Protein 5B3F (pdb70)

InterPro domains:
  IPR006082 Phosphoribulokinase [PR00478] (24-41)
  IPR006082 Phosphoribulokinase [PR00478] (116-134)
  IPR006082 Phosphoribulokinase [PR00478] (151-168)
  IPR006082 Phosphoribulokinase [PR00478] (169-192)
  IPR006083 Phosphoribulokinase/uridine kinase [PF00485] (19-194)
  IPR027417 P-loop containing nucleoside triphosphate hydrolase [G3DSA:3.40.50.300] (14-207)
  IPR027417 P-loop containing nucleoside triphosphate hydrolase [SSF52540] (18-196)

B-factor: mean 45.47, std 14.12, range [14.11, 116.53]

Nearest PDB structures (foldseek):
  5b3f-assembly1_A  TM=1.003E+00  e=4.375E-66  Methanospirillum hungatei JF-1
  5b3f-assembly1_B  TM=9.868E-01  e=1.014E-57  Methanospirillum hungatei JF-1
  6kev-assembly1_A  TM=7.771E-01  e=8.580E-27  Synechococcus elongatus PCC 7942 = FACHB-805
  6hzl-assembly1_A  TM=7.586E-01  e=6.357E-26  Synechococcus elongatus PCC 6301
  6hzl-assembly1_B  TM=7.227E-01  e=4.393E-23  Synechococcus elongatus PCC 6301

Sequence (612 aa):
NFREVIRHSPLVYLIGVAGDSGSGKSTFTRAISDIFGEELVSSITVDDYHLYDRKTRSEMGITPLLHTANNLKLLEENLMDLKAGRTIQKPVYLHDHGTFGEPELFSPTKFIIIEGLHPYATKSLRALYDYTIFVDPERDVKYDWKIRRDNEVLREILQREPDYFQYVFPQREVAD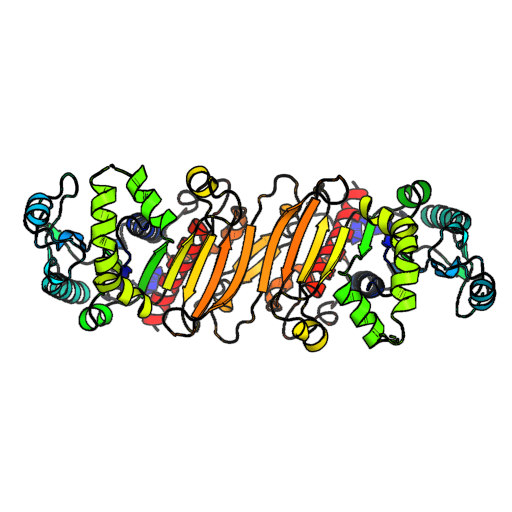AVIQISYSSYGKEEGEKRNVYRVMLSMPAQEYCFEDIELNIDLCDLFKKSSHDFSLSCISHTPDSRNMRALVVDGELMPDTIHKIERQIEFQTGISPINIFRGQEHITGTDLVRLILSWQIINGRIALSNQPENFREVIRHSPLVYLIGVAGDSGSGKSTFTRAISDIFGEELVSSITVDDYHLYDRKTRSEMGITPLLHTANNLKLLEENLMDLKAGRTIQKPVYLGTFGEPELFSPTKFIIIEGLHPYATKSLRALYDYTIFVDPERDVKYDWKIRRDNEVLREILQREPDYFQYVFPQREVADAVIQISYSSYGKEEGEKRNVYRVMLSMPAQEYCFEDIELNIDLCDLFKKSSHDFSLSCISHTPDSRNMRALVVDGELMPDTIHKIERQIEFQTGISPINIFRGQEHITGTDLVRLILSWQIINGRIALSN

Radius of gyration: 30.5 Å; Cα contacts (8 Å, |Δi|>4): 1172; chains: 2; bounding box: 53×47×98 Å

Solvent-accessible surface area: 27667 Å² total; per-residue (Å²): 74,2,161,97,32,24,174,163,24,126,65,7,4,0,0,0,0,0,0,14,30,23,0,23,18,56,58,10,9,131,12,1,24,52,7,2,14,164,174,23,14,27,52,6,40,2,28,14,1,17,76,71,18,92,140,34,25,85,131,93,52,24,2,4,0,34,52,103,1,8,49,14,167,49,0,34,105,6,0,99,48,0,81,67,46,137,78,11,120,3,37,32,12,85,106,128,138,2,64,108,21,149,88,68,142,24,71,36,24,67,0,0,0,0,23,2,10,1,0,3,22,42,191,58,1,58,81,20,16,50,18,0,0,0,6,18,7,92,133,69,0,10,44,31,60,37,99,126,157,126,114,109,23,78,172,43,24,128,70,35,33,83,23,8,95,116,51,0,49,70,5,32,87,66,5,40,0,0,9,38,12,14,35,3,86,53,18,137,97,28,2,102,145,121,98,0,17,80,2,20,0,0,5,57,66,18,124,79,40,47,47,102,0,49,0,5,7,24,3,0,33,7,0,71,167,77,22,57,37,8,28,5,19,0,54,60,44,81,20,34,109,49,115,5,8,0,2,12,2,3,2,15,10,80,22,75,6,0,83,88,0,9,185,53,0,32,142,15,10,54,52,74,76,3,54,110,88,26,30,117,136,32,1,10,0,38,19,0,3,49,8,1,0,0,2,14,0,0,9,18,3,21,36,87,56,137,220,130,60,30,0,72,96,24,8,146,174,27,116,67,7,2,0,0,0,0,0,0,18,48,19,1,18,30,40,57,1,11,156,10,1,30,50,7,0,2,144,159,21,11,25,56,8,46,4,59,14,1,24,78,68,30,147,138,36,28,79,156,102,65,27,25,23,2,44,49,106,0,10,43,20,156,50,0,46,84,9,0,107,48,0,60,55,41,142,76,9,128,5,36,23,33,133,59,36,95,21,153,86,81,137,28,62,34,38,66,0,0,0,0,32,2,16,1,0,3,26,46,190,54,1,53,83,26,15,42,12,0,0,0,3,17,8,70,116,64,0,14,40,60,49,33,107,136,134,104,146,140,24,79,139,62,15,93,90,54,36,86,30,12,89,103,55,0,48,66,5,49,89,65,0,39,0,10,0,43,13,4,36,5,88,70,30,128,111,39,1,115,124,81,94,3,16,88,0,23,0,1,4,44,53,26,174,70,45,16,48,100,4,27,0,10,8,19,2,0,46,9,0,61,102,92,23,62,44,10,29,2,18,0,66,66,55,94,31,37,116,57,120,7,11,8,0,19,2,4,3,15,9,96,16,85,10,0,90,67,2,10,132,24,0,37,121,6,6,52,59,75,77,3,50,103,77,28,31,123,137,34,0,12,0,19,12,0,0,49,9,6,0,1,5,8,0,0,7,19,3,0,37,78,61,120

Foldseek 3Di:
DLVCLVPPDLFAAEEEEAEDPQLCQVVLLVLLCLLLDPQQEDEDEQLLFFQDFPVRCVVVVHASLDVVRGPVVVVQVCLVCLRVFHKDWGWGFDVPPGDTDDIDIGGHHRYYYYYYQPCPQDPSNLVRHLAYEYRAEDDVNSLCCPVVVDVVSVVSVVSCPVSSVVRRVVVQLVHQKYKYWYQFPPPSVVCVVVVWTWIKIKGADDDADVDDQAFAADPPCCVDPPHKDKDWDKAWDAPPNGTIIMIIIGIWGAVVRRVVLQVVSCVNSVDDDSCVVADVGIHHPSNVVSSVVSSVSSSSSVVVSD/DFDFLVVLPVVDPAAAEEEEAEDPLLCRVVLVVLLDQLQHPQQEDEEEQLLFFPDAPPVCVVVVHDCLDPVRGPVVVVLVCLVCQRVQHWDWTWGCDSHTDHTHGGGHHNYYYYYYQPCPQDPSSLVSHLAYEYRAEDPVVSVVSVVVPPVVCVCVVVVCVVSSVVGRVVVQVVHQKYKYWYAFPVDNVCCVVVVWTWMKIKGAPDPDDSDDQFFDDDPVQCVDPVRKDKDWDKAWDAPPNGTIIMIIIGIWAAPVRCPVLQVVSCVRSVRDDPVVVADPGTGHPVNVVSSVVSSVSSRSSRVVSD

Structure (mmCIF, N/CA/C/O backbone):
data_5B3F
#
_entry.id   5B3F
#
_cell.length_a   78.414
_cell.length_b   93.822
_cell.length_c   99.942
_cell.angle_alpha   90.00
_cell.angle_beta   90.00
_cell.angle_gamma   90.00
#
_symmetry.space_group_name_H-M   'P 21 21 21'
#
loop_
_entity.id
_entity.type
_entity.pdbx_description
1 polymer 'Phosphoribulokinase/uridine kinase'
2 non-polymer 'SULFATE ION'
3 water water
#
loop_
_atom_site.group_PDB
_atom_site.id
_atom_site.type_symbol
_atom_site.label_atom_id
_atom_site.label_alt_id
_atom_site.label_comp_id
_atom_site.label_asym_id
_atom_site.label_entity_id
_atom_site.label_seq_id
_atom_site.pdbx_PDB_ins_code
_atom_site.Cartn_x
_atom_site.Cartn_y
_atom_site.Cartn_z
_atom_site.occupancy
_atom_site.B_iso_or_equiv
_atom_site.auth_seq_id
_atom_site.auth_comp_id
_atom_site.auth_asym_id
_atom_site.auth_atom_id
_atom_site.pdbx_PDB_model_num
ATOM 1 N N . ASN A 1 26 ? -24.603 -11.728 16.258 1.00 62.51 6 ASN A N 1
ATOM 2 C CA . ASN A 1 26 ? -23.872 -12.991 15.951 1.00 63.04 6 ASN A CA 1
ATOM 3 C C . ASN A 1 26 ? -22.949 -12.800 14.736 1.00 63.28 6 ASN A C 1
ATOM 4 O O . ASN A 1 26 ? -23.396 -12.391 13.665 1.00 63.31 6 ASN A O 1
ATOM 9 N N . PHE A 1 27 ? -21.665 -13.102 14.913 1.00 62.69 7 PHE A N 1
ATOM 10 C CA . PHE A 1 27 ? -20.664 -12.943 13.856 1.00 62.23 7 PHE A CA 1
ATOM 11 C C . PHE A 1 27 ? -20.992 -13.627 12.527 1.00 63.54 7 PHE A C 1
ATOM 12 O O . PHE A 1 27 ? -21.143 -12.970 11.495 1.00 62.17 7 PHE A O 1
ATOM 20 N N . ARG A 1 28 ? -21.095 -14.951 12.560 1.00 65.99 8 ARG A N 1
ATOM 21 C CA . ARG A 1 28 ? -21.357 -15.737 11.360 1.00 67.69 8 ARG A CA 1
ATOM 22 C C . ARG A 1 28 ? -22.447 -15.146 10.478 1.00 68.09 8 ARG A C 1
ATOM 23 O O . ARG A 1 28 ? -22.287 -15.051 9.265 1.00 68.46 8 ARG A O 1
ATOM 31 N N . GLU A 1 29 ? -23.549 -14.736 11.090 1.00 69.09 9 GLU A N 1
ATOM 32 C CA . GLU A 1 29 ? -24.668 -14.178 10.339 1.00 70.61 9 GLU A CA 1
ATOM 33 C C . GLU A 1 29 ? -24.475 -12.744 9.844 1.00 70.79 9 GLU A C 1
ATOM 34 O O . GLU A 1 29 ? -25.196 -12.298 8.955 1.00 70.51 9 GLU A O 1
ATOM 40 N N . VAL A 1 30 ? -23.517 -12.021 10.416 1.00 71.58 10 VAL A N 1
ATOM 41 C CA . VAL A 1 30 ? -23.262 -10.644 10.003 1.00 72.34 10 VAL A CA 1
ATOM 42 C C . VAL A 1 30 ? -22.606 -10.618 8.625 1.00 73.97 10 VAL A C 1
ATOM 43 O O . VAL A 1 30 ? -22.826 -9.694 7.835 1.00 73.97 10 VAL A O 1
ATOM 47 N N . ILE A 1 31 ? -21.803 -11.638 8.339 1.00 75.43 11 ILE A N 1
ATOM 48 C CA . ILE A 1 31 ? -21.118 -11.729 7.055 1.00 76.60 11 ILE A CA 1
ATOM 49 C C . ILE A 1 31 ? -21.979 -12.481 6.030 1.00 77.47 11 ILE A C 1
ATOM 50 O O . ILE A 1 31 ? -21.495 -12.836 4.964 1.00 77.82 11 ILE A O 1
ATOM 55 N N . ARG A 1 32 ? -23.266 -12.698 6.369 1.00 78.49 12 ARG A N 1
ATOM 56 C CA . ARG A 1 32 ? -24.230 -13.423 5.516 1.00 79.47 12 ARG A CA 1
ATOM 57 C C . ARG A 1 32 ? -24.807 -12.754 4.290 1.00 79.39 12 ARG A C 1
ATOM 58 O O . ARG A 1 32 ? -24.916 -13.397 3.229 1.00 79.09 12 ARG A O 1
ATOM 66 N N . HIS A 1 33 ? -25.379 -11.568 4.496 1.00 79.87 13 HIS A N 1
ATOM 67 C CA . HIS A 1 33 ? -25.927 -10.780 3.407 1.00 80.96 13 HIS A CA 1
ATOM 68 C C . HIS A 1 33 ? -25.115 -9.483 3.379 1.00 79.15 13 HIS A C 1
ATOM 69 O O . HIS A 1 33 ? -25.638 -8.379 3.574 1.00 80.04 13 HIS A O 1
ATOM 76 N N . SER A 1 34 ? -23.809 -9.620 3.150 1.00 75.96 14 SER A N 1
ATOM 77 C CA . SER A 1 34 ? -22.915 -8.466 3.078 1.00 72.14 14 SER A CA 1
ATOM 78 C C . SER A 1 34 ? -21.723 -8.784 2.188 1.00 69.99 14 SER A C 1
ATOM 79 O O . SER A 1 34 ? -20.785 -9.470 2.599 1.00 71.13 14 SER A O 1
ATOM 82 N N . PRO A 1 35 ? -21.740 -8.271 0.948 1.00 66.96 15 PRO A N 1
ATOM 83 C CA . PRO A 1 35 ? -20.656 -8.504 -0.008 1.00 63.55 15 PRO A CA 1
ATOM 84 C C . PRO A 1 35 ? -19.334 -7.979 0.534 1.00 59.59 15 PRO A C 1
ATOM 85 O O . PRO A 1 35 ? -18.264 -8.355 0.061 1.00 59.14 15 PRO A O 1
ATOM 89 N N . LEU A 1 36 ? -19.435 -7.113 1.539 1.00 55.09 16 LEU A N 1
ATOM 90 C CA . LEU A 1 36 ? -18.287 -6.474 2.169 1.00 50.87 16 LEU A CA 1
ATOM 91 C C . LEU A 1 36 ? -17.083 -7.369 2.459 1.00 48.07 16 LEU A C 1
ATOM 92 O O . LEU A 1 36 ? -17.207 -8.472 2.998 1.00 47.21 16 LEU A O 1
ATOM 97 N N . VAL A 1 37 ? -15.915 -6.860 2.080 1.00 45.06 17 VAL A N 1
ATOM 98 C CA . VAL A 1 37 ? -14.637 -7.541 2.259 1.00 41.97 17 VAL A CA 1
ATOM 99 C C . VAL A 1 37 ? -13.860 -6.871 3.396 1.00 41.22 17 VAL A C 1
ATOM 100 O O . VAL A 1 37 ? -13.522 -5.686 3.313 1.00 39.84 17 VAL A O 1
ATOM 104 N N . TYR A 1 38 ? -13.582 -7.631 4.453 1.00 40.10 18 TYR A N 1
ATOM 105 C CA . TYR A 1 38 ? -12.845 -7.111 5.601 1.00 40.09 18 TYR A CA 1
ATOM 106 C C . TYR A 1 38 ? -11.346 -7.238 5.320 1.00 41.03 18 TYR A C 1
ATOM 107 O O . TYR A 1 38 ? -10.814 -8.348 5.205 1.00 42.41 18 TYR A O 1
ATOM 116 N N . LEU A 1 39 ? -10.673 -6.096 5.208 1.00 39.18 19 LEU A N 1
ATOM 117 C CA . LEU A 1 39 ? -9.252 -6.076 4.918 1.00 38.39 19 LEU A CA 1
ATOM 118 C C . LEU A 1 39 ? -8.388 -5.894 6.163 1.00 37.65 19 LEU A C 1
ATOM 119 O O . LEU A 1 39 ? -8.450 -4.859 6.837 1.00 37.68 19 LEU A O 1
ATOM 124 N N . ILE A 1 40 ? -7.567 -6.901 6.447 1.00 34.86 20 ILE A N 1
ATOM 125 C CA . ILE A 1 40 ? -6.693 -6.892 7.616 1.00 32.04 20 ILE A CA 1
ATOM 126 C C . ILE A 1 40 ? -5.226 -6.789 7.193 1.00 31.08 20 ILE A C 1
ATOM 127 O O . ILE A 1 40 ? -4.743 -7.590 6.381 1.00 27.47 20 ILE A O 1
ATOM 132 N N . GLY A 1 41 ? -4.522 -5.805 7.752 1.00 29.90 21 GLY A N 1
ATOM 133 C CA . GLY A 1 41 ? -3.121 -5.617 7.418 1.00 30.00 21 GLY A CA 1
ATOM 134 C C . GLY A 1 41 ? -2.180 -5.979 8.550 1.00 29.60 21 GLY A C 1
ATOM 135 O O . GLY A 1 41 ? -2.449 -5.652 9.700 1.00 28.25 21 GLY A O 1
ATOM 136 N N . VAL A 1 42 ? -1.081 -6.662 8.226 1.00 29.09 22 VAL A N 1
ATOM 137 C CA . VAL A 1 42 ? -0.091 -7.057 9.225 1.00 29.24 22 VAL A CA 1
ATOM 138 C C . VAL A 1 42 ? 1.297 -6.687 8.715 1.00 32.06 22 VAL A C 1
ATOM 139 O O . VAL A 1 42 ? 1.824 -7.325 7.796 1.00 32.03 22 VAL A O 1
ATOM 143 N N . ALA A 1 43 ? 1.886 -5.663 9.327 1.00 34.05 23 ALA A N 1
ATOM 144 C CA . ALA A 1 43 ? 3.207 -5.173 8.946 1.00 35.02 23 ALA A CA 1
ATOM 145 C C . ALA A 1 43 ? 4.269 -5.467 9.999 1.00 38.14 23 ALA A C 1
ATOM 146 O O . ALA A 1 43 ? 3.963 -5.663 11.179 1.00 41.01 23 ALA A O 1
ATOM 148 N N . GLY A 1 44 ? 5.524 -5.472 9.558 1.00 38.81 24 GLY A N 1
ATOM 149 C CA . GLY A 1 44 ? 6.636 -5.743 10.443 1.00 38.23 24 GLY A CA 1
ATOM 150 C C . GLY A 1 44 ? 7.822 -6.247 9.642 1.00 40.68 24 GLY A C 1
ATOM 151 O O . GLY A 1 44 ? 7.654 -6.900 8.605 1.00 40.60 24 GLY A O 1
ATOM 152 N N . ASP A 1 45 ? 9.025 -5.939 10.118 1.00 41.83 25 ASP A N 1
ATOM 153 C CA . ASP A 1 45 ? 10.250 -6.353 9.450 1.00 44.04 25 ASP A CA 1
ATOM 154 C C . ASP A 1 45 ? 10.246 -7.853 9.178 1.00 43.33 25 ASP A C 1
ATOM 155 O O . ASP A 1 45 ? 9.401 -8.588 9.689 1.00 41.58 25 ASP A O 1
ATOM 160 N N . SER A 1 46 ? 11.189 -8.292 8.354 1.00 44.28 26 SER A N 1
ATOM 161 C CA . SER A 1 46 ? 11.315 -9.695 7.998 1.00 44.44 26 SER A CA 1
ATOM 162 C C . SER A 1 46 ? 11.752 -10.530 9.195 1.00 44.82 26 SER A C 1
ATOM 163 O O . SER A 1 46 ? 12.611 -10.119 9.977 1.00 44.20 26 SER A O 1
ATOM 166 N N . GLY A 1 47 ? 11.159 -11.709 9.328 1.00 45.39 27 GLY A N 1
ATOM 167 C CA . GLY A 1 47 ? 11.503 -12.580 10.434 1.00 46.67 27 GLY A CA 1
ATOM 168 C C . GLY A 1 47 ? 11.029 -12.038 11.769 1.00 46.99 27 GLY A C 1
ATOM 169 O O . GLY A 1 47 ? 11.736 -12.150 12.771 1.00 48.69 27 GLY A O 1
ATOM 170 N N . SER A 1 48 ? 9.833 -11.455 11.784 1.00 45.35 28 SER A N 1
ATOM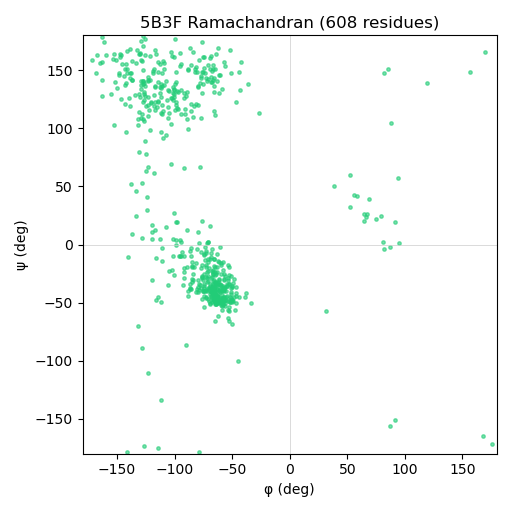 171 C CA . SER A 1 48 ? 9.263 -10.897 13.000 1.00 45.08 28 SER A CA 1
ATOM 172 C C . SER A 1 48 ? 8.032 -11.668 13.481 1.00 45.45 28 SER A C 1
ATOM 173 O O . SER A 1 48 ? 7.381 -11.263 14.438 1.00 45.81 28 SER A O 1
ATOM 176 N N . GLY A 1 49 ? 7.708 -12.771 12.812 1.00 45.60 29 GLY A N 1
ATOM 177 C CA . GLY A 1 49 ? 6.562 -13.571 13.214 1.00 45.93 29 GLY A CA 1
ATOM 178 C C . GLY A 1 49 ? 5.240 -13.299 12.510 1.00 47.26 29 GLY A C 1
ATOM 179 O O . GLY A 1 49 ? 4.228 -13.937 12.816 1.00 47.79 29 GLY A O 1
ATOM 180 N N . LYS A 1 50 ? 5.226 -12.366 11.564 1.00 46.87 30 LYS A N 1
ATOM 181 C CA . LYS A 1 50 ? 3.990 -12.040 10.860 1.00 47.96 30 LYS A CA 1
ATOM 182 C C . LYS A 1 50 ? 3.323 -13.282 10.262 1.00 50.13 30 LYS A C 1
ATOM 183 O O . LYS A 1 50 ? 2.142 -13.550 10.502 1.00 50.76 30 LYS A O 1
ATOM 189 N N . SER A 1 51 ? 4.095 -14.026 9.477 1.00 51.99 31 SER A N 1
ATOM 190 C CA . SER A 1 51 ? 3.637 -15.239 8.807 1.00 52.87 31 SER A CA 1
ATOM 191 C C . SER A 1 51 ? 2.962 -16.239 9.742 1.00 53.93 31 SER A C 1
ATOM 192 O O . SER A 1 51 ? 1.989 -16.899 9.357 1.00 54.54 31 SER A O 1
ATOM 195 N N . THR A 1 52 ? 3.486 -16.354 10.960 1.00 52.65 32 THR A N 1
ATOM 196 C CA . THR A 1 52 ? 2.942 -17.280 11.944 1.00 52.51 32 THR A CA 1
ATOM 197 C C . THR A 1 52 ? 1.772 -16.681 12.725 1.00 52.33 32 THR A C 1
ATOM 198 O O . THR A 1 52 ? 1.019 -17.382 13.406 1.00 52.87 32 THR A O 1
ATOM 202 N N . PHE A 1 53 ? 1.623 -15.371 12.629 1.00 51.44 33 PHE A N 1
ATOM 203 C CA . PHE A 1 53 ? 0.516 -14.705 13.288 1.00 49.56 33 PHE A CA 1
ATOM 204 C C . PHE A 1 53 ? -0.659 -14.767 12.305 1.00 49.17 33 PHE A C 1
ATOM 205 O O . PHE A 1 53 ? -1.809 -14.971 12.695 1.00 48.68 33 PHE A O 1
ATOM 213 N N . THR A 1 54 ? -0.344 -14.607 11.023 1.00 47.99 34 THR A N 1
ATOM 214 C CA . THR A 1 54 ? -1.334 -14.661 9.960 1.00 48.66 34 THR A CA 1
ATOM 215 C C . THR A 1 54 ? -1.963 -16.051 9.909 1.00 49.17 34 THR A C 1
ATOM 216 O O . THR A 1 54 ? -3.165 -16.204 9.684 1.00 47.52 34 THR A O 1
ATOM 220 N N . ARG A 1 55 ? -1.128 -17.059 10.126 1.00 50.85 35 ARG A N 1
ATOM 221 C CA . ARG A 1 55 ? -1.553 -18.451 10.103 1.00 52.16 35 ARG A CA 1
ATOM 222 C C . ARG A 1 55 ? -2.503 -18.775 11.257 1.00 52.27 35 ARG A C 1
ATOM 223 O O . ARG A 1 55 ? -3.432 -19.568 11.103 1.00 51.42 35 ARG A O 1
ATOM 231 N N . ALA A 1 56 ? -2.266 -18.151 12.409 1.00 52.11 36 ALA A N 1
ATOM 232 C CA . ALA A 1 56 ? -3.087 -18.366 13.598 1.00 51.45 36 ALA A CA 1
ATOM 233 C C . ALA A 1 56 ? -4.492 -17.824 13.400 1.00 51.95 36 ALA A C 1
ATOM 234 O O . ALA A 1 56 ? -5.474 -18.442 13.808 1.00 52.50 36 ALA A O 1
ATOM 236 N N . ILE A 1 57 ? -4.587 -16.659 12.777 1.00 52.18 37 ILE A N 1
ATOM 237 C CA . ILE A 1 57 ? -5.879 -16.050 12.530 1.00 52.01 37 ILE A CA 1
ATOM 238 C C . ILE A 1 57 ? -6.715 -16.955 11.630 1.00 53.31 37 ILE A C 1
ATOM 239 O O . ILE A 1 57 ? -7.870 -17.251 11.939 1.00 53.82 37 ILE A O 1
ATOM 244 N N . SER A 1 58 ? -6.118 -17.403 10.528 1.00 53.39 38 SER A N 1
ATOM 245 C CA . SER A 1 58 ? -6.797 -18.272 9.572 1.00 53.77 38 SER A CA 1
ATOM 246 C C . SER A 1 58 ? -7.299 -19.551 10.230 1.00 53.73 38 SER A C 1
ATOM 247 O O . SER A 1 58 ? -8.388 -20.035 9.915 1.00 54.83 38 SER A O 1
ATOM 250 N N . ASP A 1 59 ? -6.496 -20.100 11.135 1.00 52.01 39 ASP A N 1
ATOM 251 C CA . ASP A 1 59 ? -6.861 -21.313 11.855 1.00 51.52 39 ASP A CA 1
ATOM 252 C C . ASP A 1 59 ? -8.115 -21.106 12.686 1.00 50.52 39 ASP A C 1
ATOM 253 O O . ASP A 1 59 ? -8.882 -22.037 12.902 1.00 51.80 39 ASP A O 1
ATOM 258 N N . ILE A 1 60 ? -8.310 -19.880 13.158 1.00 48.28 40 ILE A N 1
ATOM 259 C CA . ILE A 1 60 ? -9.451 -19.535 13.993 1.00 46.12 40 ILE A CA 1
ATOM 260 C C . ILE A 1 60 ? -10.697 -19.157 13.190 1.00 46.75 40 ILE A C 1
ATOM 261 O O . ILE A 1 60 ? -11.812 -19.510 13.566 1.00 46.96 40 ILE A O 1
ATOM 266 N N . PHE A 1 61 ? -10.520 -18.455 12.078 1.00 47.25 41 PHE A N 1
ATOM 267 C CA . PHE A 1 61 ? -11.671 -18.073 11.273 1.00 47.96 41 PHE A CA 1
ATOM 268 C C . PHE A 1 61 ? -11.977 -19.068 10.162 1.00 47.99 41 PHE A C 1
ATOM 269 O O . PHE A 1 61 ? -12.991 -18.951 9.476 1.00 46.14 41 PHE A O 1
ATOM 277 N N . GLY A 1 62 ? -11.094 -20.047 9.992 1.00 49.44 42 GLY A N 1
ATOM 278 C CA . GLY A 1 62 ? -11.304 -21.064 8.978 1.00 51.32 42 GLY A CA 1
ATOM 279 C C . GLY A 1 62 ? -10.902 -20.688 7.566 1.00 52.67 42 GLY A C 1
ATOM 280 O O . GLY A 1 62 ? -11.004 -19.528 7.157 1.00 52.00 42 GLY A O 1
ATOM 281 N N . GLU A 1 63 ? -10.462 -21.695 6.815 1.00 54.09 43 GLU A N 1
ATOM 282 C CA . GLU A 1 63 ? -10.016 -21.520 5.437 1.00 55.06 43 GLU A CA 1
ATOM 283 C C . GLU A 1 63 ? -11.097 -21.045 4.481 1.00 53.39 43 GLU A C 1
ATOM 284 O O . GLU A 1 63 ? -10.784 -20.525 3.415 1.00 52.81 43 GLU A O 1
ATOM 290 N N . GLU A 1 64 ? -12.363 -21.212 4.847 1.00 51.74 44 GLU A N 1
ATOM 291 C CA . GLU A 1 64 ? -13.432 -20.782 3.955 1.00 52.20 44 GLU A CA 1
ATOM 292 C C . GLU A 1 64 ? -13.645 -19.275 4.018 1.00 50.43 44 GLU A C 1
ATOM 293 O O . GLU A 1 64 ? -13.971 -18.639 3.013 1.00 47.34 44 GLU A O 1
ATOM 299 N N . LEU A 1 65 ? -13.453 -18.705 5.201 1.00 49.30 45 LEU A N 1
ATOM 300 C CA . LEU A 1 65 ? -13.639 -17.275 5.372 1.00 47.81 45 LEU A CA 1
ATOM 301 C C . LEU A 1 65 ? -12.371 -16.450 5.178 1.00 46.53 45 LEU A C 1
ATOM 302 O O . LEU A 1 65 ? -12.440 -15.294 4.759 1.00 47.08 45 LEU A O 1
ATOM 307 N N . VAL A 1 66 ? -11.216 -17.037 5.458 1.00 44.45 46 VAL A N 1
ATOM 308 C CA . VAL A 1 66 ? -9.978 -16.281 5.352 1.00 43.00 46 VAL A CA 1
ATOM 309 C C . VAL A 1 66 ? -9.066 -16.617 4.188 1.00 42.31 46 VAL A C 1
ATOM 310 O O . VAL A 1 66 ? -8.884 -17.776 3.822 1.00 43.07 46 VAL A O 1
ATOM 314 N N . SER A 1 67 ? -8.487 -15.566 3.625 1.00 40.35 47 SER A N 1
ATOM 315 C CA . SER A 1 67 ? -7.563 -15.664 2.515 1.00 40.12 47 SER A CA 1
ATOM 316 C C . SER A 1 67 ? -6.437 -14.686 2.866 1.00 39.52 47 SER A C 1
ATOM 317 O O . SER A 1 67 ? -6.649 -13.775 3.666 1.00 38.18 47 SER A O 1
ATOM 320 N N . SER A 1 68 ? -5.251 -14.867 2.287 1.00 38.51 48 SER A N 1
ATOM 321 C CA . SER A 1 68 ? -4.138 -13.969 2.593 1.00 38.89 4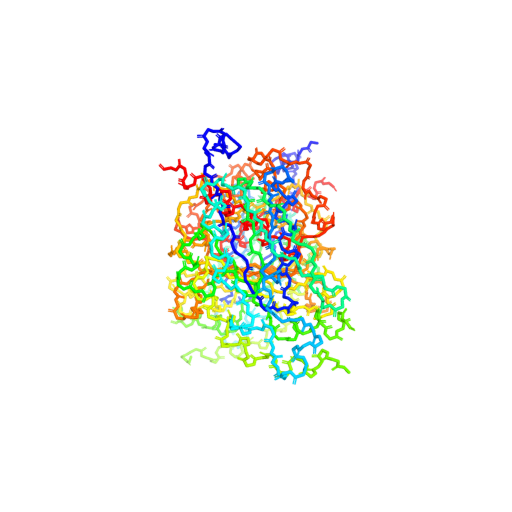8 SER A CA 1
ATOM 322 C C . SER A 1 68 ? -3.170 -13.737 1.441 1.00 38.70 48 SER A C 1
ATOM 323 O O . SER A 1 68 ? -3.099 -14.509 0.483 1.00 39.16 48 SER A O 1
ATOM 326 N N . ILE A 1 69 ? -2.409 -12.659 1.563 1.00 38.39 49 ILE A N 1
ATOM 327 C CA . ILE A 1 69 ? -1.443 -12.275 0.551 1.00 36.54 49 ILE A CA 1
ATOM 328 C C . ILE A 1 69 ? -0.211 -11.713 1.235 1.00 35.67 49 ILE A C 1
ATOM 329 O O . ILE A 1 69 ? -0.305 -10.980 2.221 1.00 36.80 49 ILE A O 1
ATOM 334 N N . THR A 1 70 ? 0.949 -12.075 0.715 1.00 34.13 50 THR A N 1
ATOM 335 C CA . THR A 1 70 ? 2.200 -11.592 1.256 1.00 32.86 50 THR A CA 1
ATOM 336 C C . THR A 1 70 ? 2.645 -10.456 0.323 1.00 34.50 50 THR A C 1
ATOM 337 O O . THR A 1 70 ? 2.665 -10.617 -0.901 1.00 32.07 50 THR A O 1
ATOM 341 N N . VAL A 1 71 ? 2.976 -9.301 0.892 1.00 35.54 51 VAL A N 1
ATOM 342 C CA . VAL A 1 71 ? 3.389 -8.169 0.072 1.00 36.34 51 VAL A CA 1
ATOM 343 C C . VAL A 1 71 ? 4.699 -8.443 -0.647 1.00 36.94 51 VAL A C 1
ATOM 344 O O . VAL A 1 71 ? 5.078 -7.706 -1.557 1.00 35.20 51 VAL A O 1
ATOM 348 N N . ASP A 1 72 ? 5.382 -9.512 -0.240 1.00 38.73 52 ASP A N 1
ATOM 349 C CA . ASP A 1 72 ? 6.658 -9.892 -0.846 1.00 39.49 52 ASP A CA 1
ATOM 350 C C . ASP A 1 72 ? 6.479 -10.266 -2.315 1.00 40.20 52 ASP A C 1
ATOM 351 O O . ASP A 1 72 ? 7.419 -10.171 -3.106 1.00 40.17 52 ASP A O 1
ATOM 356 N N . ASP A 1 73 ? 5.275 -10.702 -2.678 1.00 39.40 53 ASP A N 1
ATOM 357 C CA . ASP A 1 73 ? 4.999 -11.071 -4.057 1.00 39.54 53 ASP A CA 1
ATOM 358 C C . ASP A 1 73 ? 5.158 -9.856 -4.975 1.00 41.34 53 ASP A C 1
ATOM 359 O O . ASP A 1 73 ? 5.247 -9.993 -6.195 1.00 41.16 53 ASP A O 1
ATOM 364 N N . TYR A 1 74 ? 5.212 -8.668 -4.383 1.00 41.94 54 TYR A N 1
ATOM 365 C CA . TYR A 1 74 ? 5.331 -7.449 -5.160 1.00 42.42 54 TYR A CA 1
ATOM 366 C C . TYR A 1 74 ? 6.744 -6.865 -5.295 1.00 42.88 54 TYR A C 1
ATOM 367 O O . TYR A 1 74 ? 6.913 -5.685 -5.625 1.00 41.99 54 TYR A O 1
ATOM 376 N N . HIS A 1 75 ? 7.761 -7.685 -5.046 1.00 42.89 55 HIS A N 1
ATOM 377 C CA . HIS A 1 75 ? 9.133 -7.217 -5.195 1.00 44.01 55 HIS A CA 1
ATOM 378 C C . HIS A 1 75 ? 9.377 -6.950 -6.679 1.00 46.09 55 HIS A C 1
ATOM 379 O O . HIS A 1 75 ? 8.903 -7.708 -7.530 1.00 44.66 55 HIS A O 1
ATOM 386 N N . LEU A 1 76 ? 10.120 -5.888 -6.986 1.00 48.14 56 LEU A N 1
ATOM 387 C CA . LEU A 1 76 ? 10.434 -5.547 -8.374 1.00 50.44 56 LEU A CA 1
ATOM 388 C C . LEU A 1 76 ? 11.755 -6.187 -8.809 1.00 52.34 56 LEU A C 1
ATOM 389 O O . LEU A 1 76 ? 12.021 -6.348 -10.001 1.00 52.81 56 LEU A O 1
ATOM 394 N N . TYR A 1 77 ? 12.578 -6.556 -7.832 1.00 53.97 57 TYR A N 1
ATOM 395 C CA . TYR A 1 77 ? 13.874 -7.164 -8.107 1.00 54.10 57 TYR A CA 1
ATOM 396 C C . TYR A 1 77 ? 14.055 -8.475 -7.346 1.00 53.80 57 TYR A C 1
ATOM 397 O O . TYR A 1 77 ? 13.646 -8.592 -6.198 1.00 52.82 57 TYR A O 1
ATOM 406 N N . ASP A 1 78 ? 14.658 -9.464 -7.994 1.00 54.42 58 ASP A N 1
ATOM 407 C CA . ASP A 1 78 ? 14.889 -10.751 -7.349 1.00 56.73 58 ASP A CA 1
ATOM 408 C C . ASP A 1 78 ? 16.206 -10.725 -6.564 1.00 57.43 58 ASP A C 1
ATOM 409 O O . ASP A 1 78 ? 16.998 -9.792 -6.693 1.00 57.43 58 ASP A O 1
ATOM 414 N N . ARG A 1 79 ? 16.434 -11.753 -5.753 1.00 58.55 59 ARG A N 1
ATOM 415 C CA . ARG A 1 79 ? 17.636 -11.841 -4.925 1.00 60.54 59 ARG A CA 1
ATOM 416 C C . ARG A 1 79 ? 18.959 -11.590 -5.658 1.00 61.37 59 ARG A C 1
ATOM 417 O O . ARG A 1 79 ? 19.801 -10.823 -5.186 1.00 60.56 59 ARG A O 1
ATOM 425 N N . LYS A 1 80 ? 19.147 -12.245 -6.799 1.00 62.37 60 LYS A N 1
ATOM 426 C CA . LYS A 1 80 ? 20.369 -12.080 -7.571 1.00 62.85 60 LYS A CA 1
ATOM 427 C C . LYS A 1 80 ? 20.531 -10.613 -7.973 1.00 62.66 60 LYS A C 1
ATOM 428 O O . LYS A 1 80 ? 21.576 -10.004 -7.730 1.00 62.99 60 LYS A O 1
ATOM 434 N N . THR A 1 81 ? 19.489 -10.043 -8.574 1.00 61.11 61 THR A N 1
ATOM 435 C CA . THR A 1 81 ? 19.530 -8.649 -9.005 1.00 59.37 61 THR A CA 1
ATOM 436 C C . THR A 1 81 ? 19.851 -7.700 -7.854 1.00 58.91 61 THR A C 1
ATOM 437 O O . THR A 1 81 ? 20.778 -6.892 -7.947 1.00 59.37 61 THR A O 1
ATOM 441 N N . ARG A 1 82 ? 19.092 -7.802 -6.767 1.00 58.09 62 ARG A N 1
ATOM 442 C CA . ARG A 1 82 ? 19.297 -6.925 -5.617 1.00 57.87 62 ARG A CA 1
ATOM 443 C C . ARG A 1 82 ? 20.739 -6.895 -5.096 1.00 58.46 62 ARG A C 1
ATOM 444 O O . ARG A 1 82 ? 21.207 -5.853 -4.628 1.00 58.07 62 ARG A O 1
ATOM 452 N N . SER A 1 83 ? 21.444 -8.024 -5.174 1.00 59.40 63 SER A N 1
ATOM 453 C CA . SER A 1 83 ? 22.835 -8.072 -4.724 1.00 60.38 63 SER A CA 1
ATOM 454 C C . SER A 1 83 ? 23.655 -7.148 -5.607 1.00 60.81 63 SER A C 1
ATOM 455 O O . SER A 1 83 ? 24.392 -6.296 -5.117 1.00 61.44 63 SER A O 1
ATOM 458 N N . GLU A 1 84 ? 23.517 -7.322 -6.915 1.00 61.20 64 GLU A N 1
ATOM 459 C CA . GLU A 1 84 ? 24.236 -6.497 -7.877 1.00 62.21 64 GLU A CA 1
ATOM 460 C C . GLU A 1 84 ? 24.055 -5.012 -7.555 1.00 61.07 64 GLU A C 1
ATOM 461 O O . GLU A 1 84 ? 25.027 -4.254 -7.509 1.00 59.47 64 GLU A O 1
ATOM 467 N N . MET A 1 85 ? 22.803 -4.616 -7.323 1.00 59.84 65 MET A N 1
ATOM 468 C CA . MET A 1 85 ? 22.449 -3.225 -7.033 1.00 57.39 65 MET A CA 1
ATOM 469 C C . MET A 1 85 ? 22.848 -2.738 -5.648 1.00 56.21 65 MET A C 1
ATOM 470 O O . MET A 1 85 ? 22.887 -1.534 -5.412 1.00 55.74 65 MET A O 1
ATOM 475 N N . GLY A 1 86 ? 23.132 -3.663 -4.734 1.00 55.21 66 GLY A N 1
ATOM 476 C CA . GLY A 1 86 ? 23.495 -3.276 -3.378 1.00 54.37 66 GLY A CA 1
ATOM 477 C C . GLY A 1 86 ? 22.293 -2.649 -2.694 1.00 53.63 66 GLY A C 1
ATOM 478 O O . GLY A 1 86 ? 22.409 -1.850 -1.766 1.00 53.97 66 GLY A O 1
ATOM 479 N N . ILE A 1 87 ? 21.122 -3.046 -3.171 1.00 52.10 67 ILE A N 1
ATOM 480 C CA . ILE A 1 87 ? 19.841 -2.558 -2.696 1.00 50.14 67 ILE A CA 1
ATOM 481 C C . ILE A 1 87 ? 19.186 -3.601 -1.770 1.00 48.85 67 ILE A C 1
ATOM 482 O O . ILE A 1 87 ? 19.574 -4.771 -1.766 1.00 47.79 67 ILE A O 1
ATOM 487 N N . THR A 1 88 ? 18.204 -3.165 -0.983 1.00 46.63 68 THR A N 1
ATOM 488 C CA . THR A 1 88 ? 17.469 -4.038 -0.062 1.00 44.91 68 THR A CA 1
ATOM 489 C C . THR A 1 88 ? 16.000 -4.055 -0.487 1.00 44.70 68 THR A C 1
ATOM 490 O O . THR A 1 88 ? 15.505 -3.080 -1.048 1.00 44.42 68 THR A O 1
ATOM 494 N N . PRO A 1 89 ? 15.278 -5.160 -0.213 1.00 44.79 69 PRO A N 1
ATOM 495 C CA . PRO A 1 89 ? 13.863 -5.240 -0.597 1.00 42.39 69 PRO A CA 1
ATOM 496 C C . PRO A 1 89 ? 12.944 -4.387 0.272 1.00 41.85 69 PRO A C 1
ATOM 497 O O . PRO A 1 89 ? 11.741 -4.341 0.042 1.00 42.74 69 PRO A O 1
ATOM 501 N N . LEU A 1 90 ? 13.502 -3.717 1.274 1.00 41.16 70 LEU A N 1
ATOM 502 C CA . LEU A 1 90 ? 12.683 -2.884 2.144 1.00 41.17 70 LEU A CA 1
ATOM 503 C C . LEU A 1 90 ? 12.390 -1.527 1.528 1.00 43.08 70 LEU A C 1
ATOM 504 O O . LEU A 1 90 ? 11.655 -0.725 2.111 1.00 45.02 70 LEU A O 1
ATOM 509 N N . LEU A 1 91 ? 12.968 -1.254 0.363 1.00 43.39 71 LEU A N 1
ATOM 510 C CA . LEU A 1 91 ? 12.736 0.028 -0.292 1.00 44.16 71 LEU A CA 1
ATOM 511 C C . LEU A 1 91 ? 11.373 0.010 -0.951 1.00 43.83 71 LEU A C 1
ATOM 512 O O . LEU A 1 91 ? 10.945 -1.028 -1.446 1.00 44.79 71 LEU A O 1
ATOM 517 N N . HIS A 1 92 ? 10.687 1.148 -0.958 1.00 42.66 72 HIS A N 1
ATOM 518 C CA . HIS A 1 92 ? 9.386 1.218 -1.607 1.00 43.31 72 HIS A CA 1
ATOM 519 C C . HIS A 1 92 ? 9.609 1.111 -3.118 1.00 44.09 72 HIS A C 1
ATOM 520 O O . HIS A 1 92 ? 8.831 0.475 -3.837 1.00 44.39 72 HIS A O 1
ATOM 527 N N . THR A 1 93 ? 10.690 1.726 -3.590 1.00 44.12 73 THR A N 1
ATOM 528 C CA . THR A 1 93 ? 11.038 1.700 -5.008 1.00 44.73 73 THR A CA 1
ATOM 529 C C . THR A 1 93 ? 11.459 0.298 -5.476 1.00 44.61 73 THR A C 1
ATOM 530 O O . THR A 1 93 ? 11.661 0.061 -6.671 1.00 46.08 73 THR A O 1
ATOM 534 N N . ALA A 1 94 ? 11.600 -0.626 -4.533 1.00 42.55 74 ALA A N 1
ATOM 535 C CA . ALA A 1 94 ? 11.987 -1.983 -4.867 1.00 40.87 74 ALA A CA 1
ATOM 536 C C . ALA A 1 94 ? 10.732 -2.835 -4.913 1.00 40.41 74 ALA A C 1
ATOM 537 O O . ALA A 1 94 ? 10.776 -4.034 -5.204 1.00 39.42 74 ALA A O 1
ATOM 539 N N . ASN A 1 95 ? 9.601 -2.199 -4.636 1.00 40.72 75 ASN A N 1
ATOM 540 C CA . ASN A 1 95 ? 8.327 -2.903 -4.632 1.00 40.88 75 ASN A CA 1
ATOM 541 C C . ASN A 1 95 ? 7.279 -2.240 -5.489 1.00 40.39 75 ASN A C 1
ATOM 542 O O . ASN A 1 95 ? 7.273 -1.024 -5.664 1.00 41.79 75 ASN A O 1
ATOM 547 N N . ASN A 1 96 ? 6.390 -3.062 -6.024 1.00 39.16 76 ASN A N 1
ATOM 548 C CA . ASN A 1 96 ? 5.327 -2.577 -6.867 1.00 37.32 76 ASN A CA 1
ATOM 549 C C . ASN A 1 96 ? 4.122 -2.303 -5.967 1.00 37.76 76 ASN A C 1
ATOM 550 O O . ASN A 1 96 ? 3.081 -2.969 -6.065 1.00 35.99 76 ASN A O 1
ATOM 555 N N . LEU A 1 97 ? 4.279 -1.324 -5.079 1.00 36.75 77 LEU A N 1
ATOM 556 C CA . LEU A 1 97 ? 3.216 -0.958 -4.154 1.00 39.71 77 LEU A CA 1
ATOM 557 C C . LEU A 1 97 ? 1.991 -0.391 -4.884 1.00 42.18 77 LEU A C 1
ATOM 558 O O . LEU A 1 97 ? 0.855 -0.571 -4.439 1.00 43.46 77 LEU A O 1
ATOM 563 N N . LYS A 1 98 ? 2.219 0.287 -6.007 1.00 43.48 78 LYS A N 1
ATOM 564 C CA . LYS A 1 98 ? 1.123 0.864 -6.775 1.00 43.60 78 LYS A CA 1
ATOM 565 C C . LYS A 1 98 ? 0.219 -0.238 -7.311 1.00 41.35 78 LYS A C 1
ATOM 566 O O . LYS A 1 98 ? -0.986 -0.056 -7.422 1.00 40.47 78 LYS A O 1
ATOM 572 N N . LEU A 1 99 ? 0.795 -1.386 -7.642 1.00 40.76 79 LEU A N 1
ATOM 573 C CA . LEU A 1 99 ? -0.016 -2.496 -8.131 1.00 41.54 79 LEU A CA 1
ATOM 574 C C . LEU A 1 99 ? -0.799 -3.092 -6.956 1.00 41.85 79 LEU A C 1
ATOM 575 O O . LEU A 1 99 ? -1.997 -3.360 -7.069 1.00 40.99 79 LEU A O 1
ATOM 580 N N . LEU A 1 100 ? -0.112 -3.294 -5.832 1.00 41.46 80 LEU A N 1
ATOM 581 C CA . LEU A 1 100 ? -0.738 -3.848 -4.636 1.00 42.16 80 LEU A CA 1
ATOM 582 C C . LEU A 1 100 ? -1.987 -3.056 -4.280 1.00 42.27 80 LEU A C 1
ATOM 583 O O . LEU A 1 100 ? -3.026 -3.626 -3.962 1.00 40.86 80 LEU A O 1
ATOM 588 N N . GLU A 1 101 ? -1.873 -1.738 -4.330 1.00 43.44 81 GLU A N 1
ATOM 589 C CA . GLU A 1 101 ? -2.999 -0.869 -4.041 1.00 45.73 81 GLU A CA 1
ATOM 590 C C . GLU A 1 101 ? -4.129 -1.125 -5.049 1.00 47.00 81 GLU A C 1
ATOM 591 O O . GLU A 1 101 ? -5.287 -1.316 -4.662 1.00 47.71 81 GLU A O 1
ATOM 597 N N . GLU A 1 102 ? -3.791 -1.124 -6.340 1.00 47.90 82 GLU A N 1
ATOM 598 C CA . GLU A 1 102 ? -4.774 -1.388 -7.393 1.00 48.03 82 GLU A CA 1
ATOM 599 C C . GLU A 1 102 ? -5.466 -2.713 -7.090 1.00 47.00 82 GLU A C 1
ATOM 600 O O . GLU A 1 102 ? -6.688 -2.811 -7.128 1.00 47.57 82 GLU A O 1
ATOM 606 N N . ASN A 1 103 ? -4.666 -3.736 -6.804 1.00 45.68 83 ASN A N 1
ATOM 607 C CA . ASN A 1 103 ? -5.192 -5.060 -6.495 1.00 44.47 83 ASN A CA 1
ATOM 608 C C . ASN A 1 103 ? -6.127 -5.032 -5.290 1.00 44.26 83 ASN A C 1
ATOM 609 O O . ASN A 1 103 ? -7.176 -5.667 -5.296 1.00 46.11 83 ASN A O 1
ATOM 614 N N . LEU A 1 104 ? -5.733 -4.304 -4.253 1.00 44.10 84 LEU A N 1
ATOM 615 C CA . LEU A 1 104 ? -6.523 -4.215 -3.035 1.00 42.78 84 LEU A CA 1
ATOM 616 C C . LEU A 1 104 ? -7.858 -3.524 -3.281 1.00 42.97 84 LEU A C 1
ATOM 617 O O . LEU A 1 104 ? -8.898 -3.983 -2.804 1.00 40.99 84 LEU A O 1
ATOM 622 N N . MET A 1 105 ? -7.847 -2.423 -4.024 1.00 43.71 85 MET A N 1
ATOM 623 C CA . MET A 1 105 ? -9.109 -1.741 -4.307 1.00 44.76 85 MET A CA 1
ATOM 624 C C . MET A 1 105 ? -10.011 -2.704 -5.072 1.00 43.09 85 MET A C 1
ATOM 625 O O . MET A 1 105 ? -11.195 -2.843 -4.759 1.00 43.13 85 MET A O 1
ATOM 630 N N . ASP A 1 106 ? -9.443 -3.385 -6.061 1.00 42.42 86 ASP A N 1
ATOM 631 C CA . ASP A 1 106 ? -10.213 -4.348 -6.830 1.00 43.12 86 ASP A CA 1
ATOM 632 C C . ASP A 1 106 ? -10.771 -5.402 -5.886 1.00 42.77 86 ASP A C 1
ATOM 633 O O . ASP A 1 106 ? -11.962 -5.701 -5.925 1.00 42.50 86 ASP A O 1
ATOM 638 N N . LEU A 1 107 ? -9.908 -5.954 -5.033 1.00 42.73 87 LEU A N 1
ATOM 639 C CA . LEU A 1 107 ? -10.314 -6.986 -4.082 1.00 43.19 87 LEU A CA 1
ATOM 640 C C . LEU A 1 107 ? -11.469 -6.534 -3.196 1.00 45.68 87 LEU A C 1
ATOM 641 O O . LEU A 1 107 ? -12.433 -7.286 -2.984 1.00 45.98 87 LEU A O 1
ATOM 646 N N . LYS A 1 108 ? -11.380 -5.308 -2.684 1.00 46.61 88 LYS A N 1
ATOM 647 C CA . LYS A 1 108 ? -12.438 -4.776 -1.833 1.00 48.49 88 LYS A CA 1
ATOM 648 C C . LYS A 1 108 ? -13.783 -4.658 -2.564 1.00 47.70 88 LYS A C 1
ATOM 649 O O . LYS A 1 108 ? -14.836 -4.849 -1.960 1.00 48.40 88 LYS A O 1
ATOM 655 N N . ALA A 1 109 ? -13.753 -4.348 -3.857 1.00 46.31 89 ALA A N 1
ATOM 656 C CA . ALA A 1 109 ? -14.993 -4.227 -4.620 1.00 44.54 89 ALA A CA 1
ATOM 657 C C . ALA A 1 109 ? -15.544 -5.607 -4.965 1.00 43.33 89 ALA A C 1
ATOM 658 O O . ALA A 1 109 ? -16.641 -5.727 -5.503 1.00 42.86 89 ALA A O 1
ATOM 660 N N . GLY A 1 110 ? -14.772 -6.645 -4.659 1.00 42.42 90 GLY A N 1
ATOM 661 C CA . GLY A 1 110 ? -15.217 -7.999 -4.935 1.00 42.39 90 GLY A CA 1
ATOM 662 C C . GLY A 1 110 ? -14.822 -8.566 -6.286 1.00 42.36 90 GLY A C 1
ATOM 663 O O . GLY A 1 110 ? -15.419 -9.535 -6.745 1.00 42.43 90 GLY A O 1
ATOM 664 N N . ARG A 1 111 ? -13.816 -7.978 -6.923 1.00 42.45 91 ARG A N 1
ATOM 665 C CA . ARG A 1 111 ? -13.359 -8.454 -8.225 1.00 42.97 91 ARG A CA 1
ATOM 666 C C . ARG A 1 111 ? -12.128 -9.350 -8.081 1.00 43.09 91 ARG A C 1
ATOM 667 O O . ARG A 1 111 ? -11.315 -9.159 -7.172 1.00 43.23 91 ARG A O 1
ATOM 675 N N . THR A 1 112 ? -12.001 -10.326 -8.977 1.00 41.35 92 THR A N 1
ATOM 676 C CA . THR A 1 112 ? -10.851 -11.220 -8.988 1.00 39.79 92 THR A CA 1
ATOM 677 C C . THR A 1 112 ? -9.688 -10.408 -9.568 1.00 39.05 92 THR A C 1
ATOM 678 O O . THR A 1 112 ? -9.899 -9.514 -10.384 1.00 39.85 92 THR A O 1
ATOM 682 N N . ILE A 1 113 ? -8.467 -10.692 -9.132 1.00 37.44 93 ILE A N 1
ATOM 683 C CA . ILE A 1 113 ? -7.313 -9.972 -9.649 1.00 38.17 93 ILE A CA 1
ATOM 684 C C . ILE A 1 113 ? -6.277 -10.964 -10.149 1.00 38.72 93 ILE A C 1
ATOM 685 O O . ILE A 1 113 ? -6.412 -12.175 -9.952 1.00 38.29 93 ILE A O 1
ATOM 690 N N . GLN A 1 114 ? -5.262 -10.435 -10.826 1.00 38.61 94 GLN A N 1
ATOM 691 C CA . GLN A 1 114 ? -4.135 -11.223 -11.302 1.00 39.30 94 GLN A CA 1
ATOM 692 C C . GLN A 1 114 ? -2.963 -10.587 -10.556 1.00 38.63 94 GLN A C 1
ATOM 693 O O . GLN A 1 114 ? -2.701 -9.388 -10.696 1.00 36.41 94 GLN A O 1
ATOM 699 N N . LYS A 1 115 ? -2.269 -11.371 -9.743 1.00 38.25 95 LYS A N 1
ATOM 700 C CA . LYS A 1 115 ? -1.166 -10.801 -8.997 1.00 37.84 95 LYS A CA 1
ATOM 701 C C . LYS A 1 115 ? 0.132 -11.581 -9.134 1.00 38.17 95 LYS A C 1
ATOM 702 O O . LYS A 1 115 ? 0.132 -12.767 -9.480 1.00 38.09 95 LYS A O 1
ATOM 708 N N . PRO A 1 116 ? 1.262 -10.903 -8.877 1.00 37.54 96 PRO A N 1
ATOM 709 C CA . PRO A 1 116 ? 2.617 -11.450 -8.946 1.00 37.31 96 PRO A CA 1
ATOM 710 C C . PRO A 1 116 ? 2.885 -12.473 -7.846 1.00 37.91 96 PRO A C 1
ATOM 711 O O . PRO A 1 116 ? 2.169 -12.532 -6.857 1.00 37.20 96 PRO A O 1
ATOM 715 N N . VAL A 1 117 ? 3.922 -13.279 -8.028 1.00 38.85 97 VAL A N 1
ATOM 716 C CA . VAL A 1 117 ? 4.261 -14.314 -7.063 1.00 39.75 97 VAL A CA 1
ATOM 717 C C . VAL A 1 117 ? 5.773 -14.376 -6.895 1.00 40.99 97 VAL A C 1
ATOM 718 O O . VAL A 1 117 ? 6.491 -14.518 -7.878 1.00 41.82 97 VAL A O 1
ATOM 722 N N . TYR A 1 118 ? 6.255 -14.270 -5.656 1.00 42.51 98 TYR A N 1
ATOM 723 C CA . TYR A 1 118 ? 7.697 -14.313 -5.391 1.00 44.48 98 TYR A CA 1
ATOM 724 C C . TYR A 1 118 ? 8.112 -15.589 -4.655 1.00 45.94 98 TYR A C 1
ATOM 725 O O . TYR A 1 118 ? 7.774 -15.775 -3.487 1.00 46.71 98 TYR A O 1
ATOM 734 N N . LEU A 1 119 ? 8.862 -16.454 -5.330 1.00 47.80 99 LEU A N 1
ATOM 735 C CA . LEU A 1 119 ? 9.297 -17.711 -4.728 1.00 49.74 99 LEU A CA 1
ATOM 736 C C . LEU A 1 119 ? 10.552 -17.528 -3.893 1.00 51.57 99 LEU A C 1
ATOM 737 O O . LEU A 1 119 ? 11.632 -17.287 -4.417 1.00 52.45 99 LEU A O 1
ATOM 742 N N . HIS A 1 120 ? 10.399 -17.644 -2.582 1.00 54.22 100 HIS A N 1
ATOM 743 C CA . HIS A 1 120 ? 11.513 -17.475 -1.667 1.00 56.71 100 HIS A CA 1
ATOM 744 C C . HIS A 1 120 ? 12.517 -18.622 -1.662 1.00 60.16 100 HIS A C 1
ATOM 745 O O . HIS A 1 120 ? 13.544 -18.534 -0.987 1.00 60.92 100 HIS A O 1
ATOM 752 N N . ASP A 1 121 ? 12.233 -19.696 -2.396 1.00 63.54 101 ASP A N 1
ATOM 753 C CA . ASP A 1 121 ? 13.156 -20.832 -2.430 1.00 66.08 101 ASP A CA 1
ATOM 754 C C . ASP A 1 121 ? 14.581 -20.342 -2.645 1.00 66.44 101 ASP A C 1
ATOM 755 O O . ASP A 1 121 ? 15.515 -20.823 -2.004 1.00 66.52 101 ASP A O 1
ATOM 760 N N . HIS A 1 122 ? 14.740 -19.372 -3.538 1.00 66.78 102 HIS A N 1
ATOM 761 C CA . HIS A 1 122 ? 16.053 -18.804 -3.821 1.00 66.80 102 HIS A CA 1
ATOM 762 C C . HIS A 1 122 ? 16.003 -17.294 -4.016 1.00 65.09 102 HIS A C 1
ATOM 763 O O . HIS A 1 122 ? 17.040 -16.632 -4.054 1.00 65.75 102 HIS A O 1
ATOM 770 N N . GLY A 1 123 ? 14.798 -16.748 -4.126 1.00 62.88 103 GLY A N 1
ATOM 771 C CA . GLY A 1 123 ? 14.663 -15.321 -4.338 1.00 60.30 103 GLY A CA 1
ATOM 772 C C . GLY A 1 123 ? 14.554 -15.053 -5.825 1.00 58.52 103 GLY A C 1
ATOM 773 O O . GLY A 1 123 ? 15.347 -14.302 -6.394 1.00 58.02 103 GLY A O 1
ATOM 774 N N . THR A 1 124 ? 13.558 -15.682 -6.446 1.00 57.57 104 THR A N 1
ATOM 775 C CA . THR A 1 124 ? 13.303 -15.565 -7.879 1.00 56.92 104 THR A CA 1
ATOM 776 C C . THR A 1 124 ? 11.815 -15.326 -8.141 1.00 56.21 104 THR A C 1
ATOM 777 O O . THR A 1 124 ? 10.968 -15.687 -7.324 1.00 57.25 104 THR A O 1
ATOM 781 N N . PHE A 1 125 ? 11.492 -14.723 -9.281 1.00 54.94 105 PHE A N 1
ATOM 782 C CA . PHE A 1 125 ? 10.099 -14.448 -9.612 1.00 53.47 105 PHE A CA 1
ATOM 783 C C . PHE A 1 125 ? 9.350 -15.717 -10.001 1.00 52.39 105 PHE A C 1
ATOM 784 O O . PHE A 1 125 ? 9.926 -16.647 -10.568 1.00 52.83 105 PHE A O 1
ATOM 792 N N . GLY A 1 126 ? 8.062 -15.748 -9.683 1.00 50.43 106 GLY A N 1
ATOM 793 C CA . GLY A 1 126 ? 7.242 -16.898 -10.012 1.00 49.06 106 GLY A CA 1
ATOM 794 C C . GLY A 1 126 ? 6.164 -16.562 -11.031 1.00 48.06 106 GLY A C 1
ATOM 795 O O . GLY A 1 126 ? 6.107 -15.448 -11.556 1.00 45.77 106 GLY A O 1
ATOM 796 N N . GLU A 1 127 ? 5.305 -17.535 -11.307 1.00 48.15 107 GLU A N 1
ATOM 797 C CA . GLU A 1 127 ? 4.225 -17.363 -12.266 1.00 50.83 107 GLU A CA 1
ATOM 798 C C . GLU A 1 127 ? 3.057 -16.614 -11.636 1.00 51.48 107 GLU A C 1
ATOM 799 O O . GLU A 1 127 ? 2.661 -16.899 -10.505 1.00 53.17 107 GLU A O 1
ATOM 805 N N . PRO A 1 128 ? 2.490 -15.640 -12.361 1.00 51.06 108 PRO A N 1
ATOM 806 C CA . PRO A 1 128 ? 1.357 -14.854 -11.861 1.00 50.12 108 PRO A CA 1
ATOM 807 C C . PRO A 1 128 ? 0.194 -15.766 -11.476 1.00 49.33 108 PRO A C 1
ATOM 808 O O . PRO A 1 128 ? 0.058 -16.866 -12.010 1.00 49.28 108 PRO A O 1
ATOM 812 N N . GLU A 1 129 ? -0.644 -15.311 -10.551 1.00 47.88 109 GLU A N 1
ATOM 813 C CA . GLU A 1 129 ? -1.787 -16.109 -10.134 1.00 46.51 109 GLU A CA 1
ATOM 814 C C . GLU A 1 129 ? -3.072 -15.296 -10.166 1.00 45.68 109 GLU A C 1
ATOM 815 O O . GLU A 1 129 ? -3.050 -14.067 -10.248 1.00 43.69 109 GLU A O 1
ATOM 821 N N . LEU A 1 130 ? -4.194 -16.003 -10.132 1.00 45.89 110 LEU A N 1
ATOM 822 C CA . LEU A 1 130 ? -5.502 -15.371 -10.103 1.00 45.32 110 LEU A CA 1
ATOM 823 C C . LEU A 1 130 ? -5.914 -15.461 -8.646 1.00 44.24 110 LEU A C 1
ATOM 824 O O . LEU A 1 130 ? -5.826 -16.530 -8.042 1.00 44.29 110 LEU A O 1
ATOM 829 N N . PHE A 1 131 ? -6.344 -14.345 -8.077 1.00 42.21 111 PHE A N 1
ATOM 830 C CA . PHE A 1 131 ? -6.746 -14.331 -6.681 1.00 41.64 111 PHE A CA 1
ATOM 831 C C . PHE A 1 131 ? -8.126 -13.705 -6.570 1.00 43.92 111 PHE A C 1
ATOM 832 O O . PHE A 1 131 ? -8.306 -12.505 -6.818 1.00 44.90 111 PHE A O 1
ATOM 840 N N . SER A 1 132 ? -9.103 -14.526 -6.203 1.00 44.55 112 SER A N 1
ATOM 841 C CA . SER A 1 132 ? -10.468 -14.050 -6.071 1.00 46.38 112 SER A CA 1
ATOM 842 C C . SER A 1 132 ? -10.795 -13.802 -4.609 1.00 46.63 112 SER A C 1
ATOM 843 O O . SER A 1 132 ? -10.507 -14.631 -3.741 1.00 46.71 112 SER A O 1
ATOM 846 N N . PRO A 1 133 ? -11.406 -12.647 -4.322 1.00 47.44 113 PRO A N 1
ATOM 847 C CA . PRO A 1 133 ? -11.808 -12.194 -2.992 1.00 46.60 113 PRO A CA 1
ATOM 848 C C . PRO A 1 133 ? -12.481 -13.216 -2.096 1.00 45.38 113 PRO A C 1
ATOM 849 O O . PRO A 1 133 ? -13.174 -14.118 -2.542 1.00 45.20 113 PRO A O 1
ATOM 853 N N . THR A 1 134 ? -12.249 -13.041 -0.808 1.00 45.79 114 THR A N 1
ATOM 854 C CA . THR A 1 134 ? -12.847 -13.849 0.233 1.00 45.55 114 THR A CA 1
ATOM 855 C C . THR A 1 134 ? -13.380 -12.724 1.120 1.00 44.87 114 THR A C 1
ATOM 856 O O . THR A 1 134 ? -13.120 -11.555 0.832 1.00 46.08 114 THR A O 1
ATOM 860 N N . LYS A 1 135 ? -14.113 -13.026 2.181 1.00 43.71 115 LYS A N 1
ATOM 861 C CA . LYS A 1 135 ? -14.625 -11.929 2.998 1.00 43.49 115 LYS A CA 1
ATOM 862 C C . LYS A 1 135 ? -13.643 -11.442 4.062 1.00 40.78 115 LYS A C 1
ATOM 863 O O . LYS A 1 135 ? -13.853 -10.411 4.687 1.00 38.89 115 LYS A O 1
ATOM 869 N N . PHE A 1 136 ? -12.562 -12.192 4.242 1.00 40.44 116 PHE A N 1
ATOM 870 C CA . PHE A 1 136 ? -11.495 -11.850 5.179 1.00 39.05 116 PHE A CA 1
ATOM 871 C C . PHE A 1 136 ? -10.178 -11.987 4.430 1.00 38.19 116 PHE A C 1
ATOM 872 O O . PHE A 1 136 ? -9.799 -13.092 4.043 1.00 38.00 116 PHE A O 1
ATOM 880 N N . ILE A 1 137 ? -9.482 -10.875 4.225 1.00 36.67 117 ILE A N 1
ATOM 881 C CA . ILE A 1 137 ? -8.210 -10.922 3.520 1.00 35.41 117 ILE A CA 1
ATOM 882 C C . ILE A 1 137 ? -7.101 -10.310 4.348 1.00 34.57 117 ILE A C 1
ATOM 883 O O . ILE A 1 137 ? -7.154 -9.130 4.688 1.00 34.71 117 ILE A O 1
ATOM 888 N N . ILE A 1 138 ? -6.092 -11.116 4.659 1.00 34.22 118 ILE A N 1
ATOM 889 C CA . ILE A 1 138 ? -4.954 -10.658 5.441 1.00 33.58 118 ILE A CA 1
ATOM 890 C C . ILE A 1 138 ? -3.788 -10.372 4.508 1.00 33.73 118 ILE A C 1
ATOM 891 O O . ILE A 1 138 ? -3.400 -11.203 3.695 1.00 34.42 118 ILE A O 1
ATOM 896 N N . ILE A 1 139 ? -3.250 -9.170 4.637 1.00 34.50 119 ILE A N 1
ATOM 897 C CA . ILE A 1 139 ? -2.145 -8.701 3.822 1.00 33.94 119 ILE A CA 1
ATOM 898 C C . ILE A 1 139 ? -0.957 -8.582 4.769 1.00 35.52 119 ILE A C 1
ATOM 899 O O . ILE A 1 139 ? -0.825 -7.584 5.481 1.00 36.89 119 ILE A O 1
ATOM 904 N N . GLU A 1 140 ? -0.109 -9.601 4.800 1.00 35.43 120 GLU A N 1
ATOM 905 C CA . GLU A 1 140 ? 1.060 -9.573 5.663 1.00 36.76 120 GLU A CA 1
ATOM 906 C C . GLU A 1 140 ? 2.315 -9.324 4.828 1.00 37.83 120 GLU A C 1
ATOM 907 O O . GLU A 1 140 ? 2.535 -9.961 3.793 1.00 37.94 120 GLU A O 1
ATOM 913 N N . GLY A 1 141 ? 3.135 -8.383 5.277 1.00 38.86 121 GLY A N 1
ATOM 914 C CA . GLY A 1 141 ? 4.364 -8.084 4.570 1.00 37.10 121 GLY A CA 1
ATOM 915 C C . GLY A 1 141 ? 5.113 -6.912 5.168 1.00 36.44 121 GLY A C 1
ATOM 916 O O . GLY A 1 141 ? 4.760 -6.402 6.234 1.00 35.76 121 GLY A O 1
ATOM 917 N N . LEU A 1 142 ? 6.156 -6.487 4.465 1.00 36.10 122 LEU A N 1
ATOM 918 C CA . LEU A 1 142 ? 6.978 -5.368 4.879 1.00 34.71 122 LEU A CA 1
ATOM 919 C C . LEU A 1 142 ? 6.233 -4.039 4.759 1.00 35.10 122 LEU A C 1
ATOM 920 O O . LEU A 1 142 ? 6.372 -3.166 5.626 1.00 34.83 122 LEU A O 1
ATOM 925 N N . HIS A 1 143 ? 5.442 -3.889 3.695 1.00 34.38 123 HIS A N 1
ATOM 926 C CA . HIS A 1 143 ? 4.697 -2.646 3.458 1.00 35.98 123 HIS A CA 1
ATOM 927 C C . HIS A 1 143 ? 3.205 -2.817 3.200 1.00 35.68 123 HIS A C 1
ATOM 928 O O . HIS A 1 143 ? 2.693 -2.307 2.216 1.00 37.75 123 HIS A O 1
ATOM 935 N N . PRO A 1 144 ? 2.481 -3.518 4.077 1.00 36.26 124 PRO A N 1
ATOM 936 C CA . PRO A 1 144 ? 1.048 -3.667 3.803 1.00 34.87 124 PRO A CA 1
ATOM 937 C C . PRO A 1 144 ? 0.346 -2.311 3.703 1.00 34.79 124 PRO A C 1
ATOM 938 O O . PRO A 1 144 ? -0.526 -2.112 2.854 1.00 34.34 124 PRO A O 1
ATOM 942 N N . TYR A 1 145 ? 0.719 -1.381 4.577 1.00 33.86 125 TYR A N 1
ATOM 943 C CA . TYR A 1 145 ? 0.128 -0.050 4.552 1.00 34.23 125 TYR A CA 1
ATOM 944 C C . TYR A 1 145 ? 1.181 1.024 4.755 1.00 35.92 125 TYR A C 1
ATOM 945 O O . TYR A 1 145 ? 1.026 1.904 5.605 1.00 36.72 125 TYR A O 1
ATOM 954 N N . ALA A 1 146 ? 2.242 0.957 3.953 1.00 37.31 126 ALA A N 1
ATOM 955 C CA . ALA A 1 146 ? 3.349 1.904 4.047 1.00 39.92 126 ALA A CA 1
ATOM 956 C C . ALA A 1 146 ? 3.041 3.297 3.491 1.00 41.44 126 ALA A C 1
ATOM 957 O O . ALA A 1 146 ? 3.842 4.222 3.648 1.00 42.08 126 ALA A O 1
ATOM 959 N N . THR A 1 147 ? 1.891 3.453 2.844 1.00 43.09 127 THR A N 1
ATOM 960 C CA . THR A 1 147 ? 1.518 4.754 2.296 1.00 45.41 127 THR A CA 1
ATOM 961 C C . THR A 1 147 ? 0.170 5.231 2.831 1.00 45.01 127 THR A C 1
ATOM 962 O O . THR A 1 147 ? -0.736 4.429 3.038 1.00 44.56 127 THR A O 1
ATOM 966 N N . LYS A 1 148 ? 0.049 6.539 3.045 1.00 45.55 128 LYS A N 1
ATOM 967 C CA . LYS A 1 148 ? -1.190 7.136 3.539 1.00 47.12 128 LYS A CA 1
ATOM 968 C C . LYS A 1 148 ? -2.320 6.623 2.659 1.00 46.94 128 LYS A C 1
ATOM 969 O O . LYS A 1 148 ? -3.428 6.352 3.122 1.00 48.22 128 LYS A O 1
ATOM 975 N N . SER A 1 149 ? -2.013 6.478 1.378 1.00 46.15 129 SER A N 1
ATOM 976 C CA . SER A 1 149 ? -2.980 6.000 0.408 1.00 45.27 129 SER A CA 1
ATOM 977 C C . SER A 1 149 ? -3.416 4.571 0.709 1.00 44.69 129 SER A C 1
ATOM 978 O O . SER A 1 149 ? -4.612 4.277 0.755 1.00 45.66 129 SER A O 1
ATOM 981 N N . LEU A 1 150 ? -2.442 3.685 0.896 1.00 42.48 130 LEU A N 1
ATOM 982 C CA . LEU A 1 150 ? -2.719 2.287 1.209 1.00 40.75 130 LEU A CA 1
ATOM 983 C C . LEU A 1 150 ? -3.392 2.126 2.582 1.00 40.26 130 LEU A C 1
ATOM 984 O O . LEU A 1 150 ? -4.347 1.361 2.723 1.00 39.75 130 LEU A O 1
ATOM 989 N N . ARG A 1 151 ? -2.906 2.849 3.588 1.00 37.96 131 ARG A N 1
ATOM 990 C CA . ARG A 1 151 ? -3.484 2.734 4.921 1.00 39.46 131 ARG A CA 1
ATOM 991 C C . ARG A 1 151 ? -4.986 2.905 4.865 1.00 40.33 131 ARG A C 1
ATOM 992 O O . ARG A 1 151 ? -5.735 2.196 5.541 1.00 41.05 131 ARG A O 1
ATOM 1000 N N . ALA A 1 152 ? -5.413 3.857 4.045 1.00 40.79 132 ALA A N 1
ATOM 1001 C CA . ALA A 1 152 ? -6.820 4.177 3.880 1.00 40.33 132 ALA A CA 1
ATOM 1002 C C . ALA A 1 152 ? -7.721 2.994 3.533 1.00 39.31 132 ALA A C 1
ATOM 1003 O O . ALA A 1 152 ? -8.902 3.016 3.848 1.00 40.68 132 ALA A O 1
ATOM 1005 N N . LEU A 1 153 ? -7.175 1.958 2.912 1.00 38.58 133 LEU A N 1
ATOM 1006 C CA . LEU A 1 153 ? -7.985 0.807 2.512 1.00 39.13 133 LEU A CA 1
ATOM 1007 C C . LEU A 1 153 ? -8.273 -0.263 3.574 1.00 39.77 133 LEU A C 1
ATOM 1008 O O . LEU A 1 153 ? -9.212 -1.051 3.433 1.00 40.56 133 LEU A O 1
ATOM 1013 N N . TYR A 1 154 ? -7.479 -0.299 4.634 1.00 39.65 134 TYR A N 1
ATOM 1014 C CA . TYR A 1 154 ? -7.653 -1.329 5.647 1.00 38.97 134 TYR A CA 1
ATOM 1015 C C . TYR A 1 154 ? -8.742 -1.082 6.687 1.00 40.27 134 TYR A C 1
ATOM 1016 O O . TYR A 1 154 ? -9.099 0.062 6.980 1.00 40.48 134 TYR A O 1
ATOM 1025 N N . ASP A 1 155 ? -9.280 -2.176 7.224 1.00 40.27 135 ASP A N 1
ATOM 1026 C CA . ASP A 1 155 ? -10.315 -2.110 8.253 1.00 38.99 135 ASP A CA 1
ATOM 1027 C C . ASP A 1 155 ? -9.668 -2.349 9.621 1.00 37.49 135 ASP A C 1
ATOM 1028 O O . ASP A 1 155 ? -10.160 -1.891 10.657 1.00 38.32 135 ASP A O 1
ATOM 1033 N N . TYR A 1 156 ? -8.559 -3.071 9.616 1.00 34.05 136 TYR A N 1
ATOM 1034 C CA . TYR A 1 156 ? -7.847 -3.353 10.842 1.00 33.57 136 TYR A CA 1
ATOM 1035 C C . TYR A 1 156 ? -6.399 -3.611 10.484 1.00 33.28 136 TYR A C 1
ATOM 1036 O O . TYR A 1 156 ? -6.110 -4.395 9.583 1.00 34.92 136 TYR A O 1
ATOM 1045 N N . THR A 1 157 ? -5.494 -2.930 11.178 1.00 32.68 137 THR A N 1
ATOM 1046 C CA . THR A 1 157 ? -4.061 -3.072 10.922 1.00 34.22 137 THR A CA 1
ATOM 1047 C C . THR A 1 157 ? -3.277 -3.494 12.180 1.00 34.58 137 THR A C 1
ATOM 1048 O O . THR A 1 157 ? -3.561 -3.035 13.291 1.00 35.19 137 THR A O 1
ATOM 1052 N N . ILE A 1 158 ? -2.301 -4.378 11.990 1.00 33.52 138 ILE A N 1
ATOM 1053 C CA . ILE A 1 158 ? -1.492 -4.899 13.081 1.00 32.74 138 ILE A CA 1
ATOM 1054 C C . ILE A 1 158 ? -0.020 -4.770 12.751 1.00 34.57 138 ILE A C 1
ATOM 1055 O O . ILE A 1 158 ? 0.391 -5.060 11.626 1.00 34.59 138 ILE A O 1
ATOM 1060 N N . PHE A 1 159 ? 0.771 -4.354 13.738 1.00 34.69 139 PHE A N 1
ATOM 1061 C CA . PHE A 1 159 ? 2.205 -4.216 13.558 1.00 34.99 139 PHE A CA 1
ATOM 1062 C C . PHE A 1 159 ? 2.968 -5.077 14.575 1.00 36.53 139 PHE A C 1
ATOM 1063 O O . PHE A 1 159 ? 2.883 -4.840 15.780 1.00 35.27 139 PHE A O 1
ATOM 1071 N N . VAL A 1 160 ? 3.708 -6.071 14.080 1.00 37.15 140 VAL A N 1
ATOM 1072 C CA . VAL A 1 160 ? 4.492 -6.947 14.941 1.00 38.34 140 VAL A CA 1
ATOM 1073 C C . VAL A 1 160 ? 5.872 -6.320 15.077 1.00 39.51 140 VAL A C 1
ATOM 1074 O O . VAL A 1 160 ? 6.607 -6.198 14.095 1.00 41.72 140 VAL A O 1
ATOM 1078 N N . ASP A 1 161 ? 6.214 -5.937 16.307 1.00 39.72 141 ASP A N 1
ATOM 1079 C CA . ASP A 1 161 ? 7.469 -5.254 16.615 1.00 38.68 141 ASP A CA 1
ATOM 1080 C C . ASP A 1 161 ? 8.321 -5.930 17.700 1.00 37.73 141 ASP A C 1
ATOM 1081 O O . ASP A 1 161 ? 8.349 -5.479 18.846 1.00 37.91 141 ASP A O 1
ATOM 1086 N N . PRO A 1 162 ? 9.041 -7.004 17.354 1.00 35.58 142 PRO A N 1
ATOM 1087 C CA . PRO A 1 162 ? 9.868 -7.679 18.358 1.00 35.31 142 PRO A CA 1
ATOM 1088 C C . PRO A 1 162 ? 11.171 -6.937 18.610 1.00 36.81 142 PRO A C 1
ATOM 1089 O O . PRO A 1 162 ? 11.614 -6.153 17.768 1.00 36.76 142 PRO A O 1
ATOM 1093 N N . GLU A 1 163 ? 11.784 -7.178 19.764 1.00 38.82 143 GLU A N 1
ATOM 1094 C CA . GLU A 1 163 ? 13.055 -6.544 20.073 1.00 42.55 143 GLU A CA 1
ATOM 1095 C C . GLU A 1 163 ? 14.098 -7.030 19.074 1.00 44.84 143 GLU A C 1
ATOM 1096 O O . GLU A 1 163 ? 13.892 -8.037 18.394 1.00 44.67 143 GLU A O 1
ATOM 1102 N N . ARG A 1 164 ? 15.217 -6.314 18.996 1.00 46.76 144 ARG A N 1
ATOM 1103 C CA . ARG A 1 164 ? 16.283 -6.652 18.065 1.00 47.91 144 ARG A CA 1
ATOM 1104 C C . ARG A 1 164 ? 16.864 -8.044 18.224 1.00 48.16 144 ARG A C 1
ATOM 1105 O O . ARG A 1 164 ? 16.972 -8.767 17.238 1.00 48.44 144 ARG A O 1
ATOM 1113 N N . ASP A 1 165 ? 17.252 -8.427 19.441 1.00 49.04 145 ASP A N 1
ATOM 1114 C CA . ASP A 1 165 ? 17.825 -9.759 19.622 1.00 49.79 145 ASP A CA 1
ATOM 1115 C C . ASP A 1 165 ? 16.806 -10.842 19.305 1.00 49.00 145 ASP A C 1
ATOM 1116 O O . ASP A 1 165 ? 17.161 -11.903 18.805 1.00 48.39 145 ASP A O 1
ATOM 1121 N N . VAL A 1 166 ? 15.535 -10.560 19.570 1.00 48.93 146 VAL A N 1
ATOM 1122 C CA . VAL A 1 166 ? 14.472 -11.516 19.294 1.00 49.67 146 VAL A CA 1
ATOM 1123 C C . VAL A 1 166 ? 14.245 -11.595 17.790 1.00 50.81 146 VAL A C 1
ATOM 1124 O O . VAL A 1 166 ? 14.136 -12.675 17.224 1.00 50.98 146 VAL A O 1
ATOM 1128 N N . LYS A 1 167 ? 14.174 -10.430 17.155 1.00 52.89 147 LYS A N 1
ATOM 1129 C CA . LYS A 1 167 ? 13.954 -10.318 15.717 1.00 53.80 147 LYS A CA 1
ATOM 1130 C C . LYS A 1 167 ? 15.074 -10.944 14.906 1.00 54.59 147 LYS A C 1
ATOM 1131 O O . LYS A 1 167 ? 14.826 -11.569 13.878 1.00 55.69 147 LYS A O 1
ATOM 1137 N N . TYR A 1 168 ? 16.307 -10.771 15.369 1.00 55.02 148 TYR A N 1
ATOM 1138 C CA . TYR A 1 168 ? 17.459 -11.322 14.677 1.00 57.62 148 TYR A CA 1
ATOM 1139 C C . TYR A 1 168 ? 17.602 -12.815 14.932 1.00 60.29 148 TYR A C 1
ATOM 1140 O O . TYR A 1 168 ? 17.983 -13.573 14.035 1.00 61.45 148 TYR A O 1
ATOM 1149 N N . ASP A 1 169 ? 17.299 -13.235 16.156 1.00 62.92 149 ASP A N 1
ATOM 1150 C CA . ASP A 1 169 ? 17.389 -14.646 16.516 1.00 64.14 149 ASP A CA 1
ATOM 1151 C C . ASP A 1 169 ? 16.625 -15.517 15.535 1.00 64.41 149 ASP A C 1
ATOM 1152 O O . ASP A 1 169 ? 17.158 -16.504 15.028 1.00 63.92 149 ASP A O 1
ATOM 1157 N N . TRP A 1 170 ? 15.381 -15.141 15.258 1.00 64.92 150 TRP A N 1
ATOM 1158 C CA . TRP A 1 170 ? 14.554 -15.897 14.328 1.00 67.70 150 TRP A CA 1
ATOM 1159 C C . TRP A 1 170 ? 15.067 -15.763 12.904 1.00 69.39 150 TRP A C 1
ATOM 1160 O O . TRP A 1 170 ? 14.356 -16.077 11.948 1.00 68.75 150 TRP A O 1
ATOM 1171 N N . LYS A 1 171 ? 16.304 -15.293 12.769 1.00 71.64 151 LYS A N 1
ATOM 1172 C CA . LYS A 1 171 ? 16.936 -15.132 11.461 1.00 72.42 151 LYS A CA 1
ATOM 1173 C C . LYS A 1 171 ? 18.345 -15.730 11.441 1.00 73.00 151 LYS A C 1
ATOM 1174 O O . LYS A 1 171 ? 18.576 -16.765 10.808 1.00 72.61 151 LYS A O 1
ATOM 1180 N N . ILE A 1 172 ? 19.273 -15.091 12.148 1.00 72.92 152 ILE A N 1
ATOM 1181 C CA . ILE A 1 172 ? 20.654 -15.555 12.189 1.00 74.79 152 ILE A CA 1
ATOM 1182 C C . ILE A 1 172 ? 20.807 -17.022 12.603 1.00 76.14 152 ILE A C 1
ATOM 1183 O O . ILE A 1 172 ? 21.773 -17.678 12.217 1.00 76.57 152 ILE A O 1
ATOM 1188 N N . ARG A 1 173 ? 19.871 -17.530 13.400 1.00 77.78 153 ARG A N 1
ATOM 1189 C CA . ARG A 1 173 ? 19.896 -18.937 13.815 1.00 78.66 153 ARG A CA 1
ATOM 1190 C C . ARG A 1 173 ? 18.804 -19.636 13.001 1.00 78.89 153 ARG A C 1
ATOM 1191 O O . ARG A 1 173 ? 18.829 -20.849 12.794 1.00 78.53 153 ARG A O 1
ATOM 1199 N N . ARG A 1 174 ? 17.851 -18.831 12.541 1.00 78.55 154 ARG A N 1
ATOM 1200 C CA . ARG A 1 174 ? 16.735 -19.285 11.728 1.00 78.27 154 ARG A CA 1
ATOM 1201 C C . ARG A 1 174 ? 17.231 -19.794 10.393 1.00 79.16 154 ARG A C 1
ATOM 1202 O O . ARG A 1 174 ? 16.678 -20.744 9.839 1.00 79.66 154 ARG A O 1
ATOM 1210 N N . ASP A 1 175 ? 18.256 -19.129 9.868 1.00 79.52 155 ASP A N 1
ATOM 1211 C CA . ASP A 1 175 ? 18.859 -19.512 8.597 1.00 79.49 155 ASP A CA 1
ATOM 1212 C C . ASP A 1 175 ? 20.344 -19.770 8.783 1.00 79.04 155 ASP A C 1
ATOM 1213 O O . ASP A 1 175 ? 21.011 -20.225 7.862 1.00 78.91 155 ASP A O 1
ATOM 1218 N N . ASN A 1 184 ? 27.942 -15.538 6.153 1.00 75.98 164 ASN A N 1
ATOM 1219 C CA . ASN A 1 184 ? 26.671 -15.151 6.751 1.00 75.29 164 ASN A CA 1
ATOM 1220 C C . ASN A 1 184 ? 25.942 -14.057 5.972 1.00 74.62 164 ASN A C 1
ATOM 1221 O O . ASN A 1 184 ? 26.130 -12.866 6.222 1.00 73.35 164 ASN A O 1
ATOM 1226 N N . GLU A 1 185 ? 25.120 -14.484 5.015 1.00 74.50 165 GLU A N 1
ATOM 1227 C CA . GLU A 1 185 ? 24.306 -13.580 4.206 1.00 74.09 165 GLU A CA 1
ATOM 1228 C C . GLU A 1 185 ? 23.526 -12.732 5.201 1.00 73.24 165 GLU A C 1
ATOM 1229 O O . GLU A 1 185 ? 23.608 -11.501 5.204 1.00 73.64 165 GLU A O 1
ATOM 1235 N N . VAL A 1 186 ? 22.785 -13.431 6.056 1.00 71.70 166 VAL A N 1
ATOM 1236 C CA . VAL A 1 186 ? 21.948 -12.828 7.083 1.00 70.08 166 VAL A CA 1
ATOM 1237 C C . VAL A 1 186 ? 22.640 -11.720 7.884 1.00 68.09 166 VAL A C 1
ATOM 1238 O O . VAL A 1 186 ? 22.093 -10.631 8.019 1.00 68.12 166 VAL A O 1
ATOM 1242 N N . LEU A 1 187 ? 23.834 -11.977 8.407 1.00 65.74 167 LEU A N 1
ATOM 1243 C CA . LEU A 1 187 ? 24.530 -10.955 9.180 1.00 65.52 167 LEU A CA 1
ATOM 1244 C C . LEU A 1 187 ? 24.631 -9.653 8.389 1.00 65.24 167 LEU A C 1
ATOM 1245 O O . LEU A 1 187 ? 24.066 -8.623 8.777 1.00 65.08 167 LEU A O 1
ATOM 1250 N N . ARG A 1 188 ? 25.385 -9.712 7.291 1.00 63.68 168 ARG A N 1
ATOM 1251 C CA . ARG A 1 188 ? 25.610 -8.562 6.428 1.00 60.99 168 ARG A CA 1
ATOM 1252 C C . ARG A 1 188 ? 24.316 -7.944 5.925 1.00 58.69 168 ARG A C 1
ATOM 1253 O O . ARG A 1 188 ? 24.212 -6.720 5.798 1.00 58.33 168 ARG A O 1
ATOM 1261 N N . GLU A 1 189 ? 23.328 -8.787 5.649 1.00 55.84 169 GLU A N 1
ATOM 1262 C CA . GLU A 1 189 ? 22.047 -8.302 5.160 1.00 53.56 169 GLU A CA 1
ATOM 1263 C C . GLU A 1 189 ? 21.278 -7.588 6.278 1.00 51.02 169 GLU A C 1
ATOM 1264 O O . GLU A 1 189 ? 20.492 -6.685 6.007 1.00 48.98 169 GLU A O 1
ATOM 1270 N N . ILE A 1 190 ? 21.513 -7.990 7.529 1.00 49.21 170 ILE A N 1
ATOM 1271 C CA . ILE A 1 190 ? 20.856 -7.370 8.680 1.00 47.48 170 ILE A CA 1
ATOM 1272 C C . ILE A 1 190 ? 21.413 -5.964 8.847 1.00 47.46 170 ILE A C 1
ATOM 1273 O O . ILE A 1 190 ? 20.658 -5.009 9.016 1.00 46.37 170 ILE A O 1
ATOM 1278 N N . LEU A 1 191 ? 22.741 -5.847 8.815 1.00 47.91 171 LEU A N 1
ATOM 1279 C CA . LEU A 1 191 ? 23.402 -4.550 8.947 1.00 46.85 171 LEU A CA 1
ATOM 1280 C C . LEU A 1 191 ? 22.915 -3.622 7.858 1.00 45.58 171 LEU A C 1
ATOM 1281 O O . LEU A 1 191 ? 22.705 -2.432 8.088 1.00 44.42 171 LEU A O 1
ATOM 1286 N N . GLN A 1 192 ? 22.720 -4.196 6.676 1.00 44.54 172 GLN A N 1
ATOM 1287 C CA . GLN A 1 192 ? 22.268 -3.466 5.501 1.00 45.00 172 GLN A CA 1
ATOM 1288 C C . GLN A 1 192 ? 20.789 -3.053 5.533 1.00 44.70 172 GLN A C 1
ATOM 1289 O O . GLN A 1 192 ? 20.411 -2.041 4.941 1.00 44.68 172 GLN A O 1
ATOM 1295 N N . ARG A 1 193 ? 19.957 -3.815 6.240 1.00 45.04 173 ARG A N 1
ATOM 1296 C CA . ARG A 1 193 ? 18.526 -3.520 6.313 1.00 44.07 173 ARG A CA 1
ATOM 1297 C C . ARG A 1 193 ? 18.069 -2.571 7.416 1.00 44.25 173 ARG A C 1
ATOM 1298 O O . ARG A 1 193 ? 17.183 -1.742 7.192 1.00 44.03 173 ARG A O 1
ATOM 1306 N N . GLU A 1 194 ? 18.650 -2.701 8.603 1.00 43.80 174 GLU A N 1
ATOM 1307 C CA . GLU A 1 194 ? 18.300 -1.843 9.727 1.00 45.08 174 GLU A CA 1
ATOM 1308 C C . GLU A 1 194 ? 17.921 -0.407 9.351 1.00 45.23 174 GLU A C 1
ATOM 1309 O O . GLU A 1 194 ? 16.889 0.087 9.786 1.00 45.42 174 GLU A O 1
ATOM 1315 N N . PRO A 1 195 ? 18.751 0.287 8.544 1.00 44.93 175 PRO A N 1
ATOM 1316 C CA . PRO A 1 195 ? 18.440 1.668 8.152 1.00 44.99 175 PRO A CA 1
ATOM 1317 C C . PRO A 1 195 ? 17.182 1.750 7.296 1.00 45.81 175 PRO A C 1
ATOM 1318 O O . PRO A 1 195 ? 16.350 2.647 7.465 1.00 45.72 175 PRO A O 1
ATOM 1322 N N . ASP A 1 196 ? 17.057 0.815 6.359 1.00 46.02 176 ASP A N 1
ATOM 1323 C CA . ASP A 1 196 ? 15.895 0.778 5.487 1.00 45.79 176 ASP A CA 1
ATOM 1324 C C . ASP A 1 196 ? 14.658 0.432 6.308 1.00 45.35 176 ASP A C 1
ATOM 1325 O O . ASP A 1 196 ? 13.561 0.938 6.041 1.00 44.13 176 ASP A O 1
ATOM 1330 N N . TYR A 1 197 ? 14.833 -0.427 7.308 1.00 44.27 177 TYR A N 1
ATOM 1331 C CA . TYR A 1 197 ? 13.712 -0.797 8.156 1.00 43.60 177 TYR A CA 1
ATOM 1332 C C . TYR A 1 197 ? 13.151 0.445 8.815 1.00 42.78 177 TYR A C 1
ATOM 1333 O O . TYR A 1 197 ? 11.969 0.740 8.680 1.00 43.75 177 TYR A O 1
ATOM 1342 N N . PHE A 1 198 ? 14.003 1.172 9.528 1.00 42.78 178 PHE A N 1
ATOM 1343 C CA . PHE A 1 198 ? 13.583 2.382 10.217 1.00 44.60 178 PHE A CA 1
ATOM 1344 C C . PHE A 1 198 ? 13.013 3.445 9.283 1.00 44.70 178 PHE A C 1
ATOM 1345 O O . PHE A 1 198 ? 12.194 4.267 9.685 1.00 45.32 178 PHE A O 1
ATOM 1353 N N . GLN A 1 199 ? 13.428 3.402 8.028 1.00 43.80 179 GLN A N 1
ATOM 1354 C CA . GLN A 1 199 ? 12.984 4.374 7.054 1.00 43.31 179 GLN A CA 1
ATOM 1355 C C . GLN A 1 199 ? 11.756 3.981 6.236 1.00 42.25 179 GLN A C 1
ATOM 1356 O O . GLN A 1 199 ? 10.940 4.835 5.902 1.00 43.41 179 GLN A O 1
ATOM 1362 N N . TYR A 1 200 ? 11.604 2.701 5.920 1.00 40.27 180 TYR A N 1
ATOM 1363 C CA . TYR A 1 200 ? 10.475 2.286 5.094 1.00 39.31 180 TYR A CA 1
ATOM 1364 C C . TYR A 1 200 ? 9.438 1.356 5.717 1.00 37.09 180 TYR A C 1
ATOM 1365 O O . TYR A 1 200 ? 8.379 1.146 5.141 1.00 33.58 180 TYR A O 1
ATOM 1374 N N . VAL A 1 201 ? 9.740 0.794 6.882 1.00 36.17 181 VAL A N 1
ATOM 1375 C CA . VAL A 1 201 ? 8.825 -0.135 7.530 1.00 34.51 181 VAL A CA 1
ATOM 1376 C C . VAL A 1 201 ? 8.314 0.382 8.869 1.00 35.05 181 VAL A C 1
ATOM 1377 O O . VAL A 1 201 ? 7.119 0.355 9.139 1.00 35.67 181 VAL A O 1
ATOM 1381 N N . PHE A 1 202 ? 9.228 0.869 9.698 1.00 36.37 182 PHE A N 1
ATOM 1382 C CA . PHE A 1 202 ? 8.891 1.385 11.016 1.00 37.98 182 PHE A CA 1
ATOM 1383 C C . PHE A 1 202 ? 7.777 2.454 11.062 1.00 38.24 182 PHE A C 1
ATOM 1384 O O . PHE A 1 202 ? 7.023 2.527 12.030 1.00 39.00 182 PHE A O 1
ATOM 1392 N N . PRO A 1 203 ? 7.672 3.309 10.033 1.00 38.22 183 PRO A N 1
ATOM 1393 C CA . PRO A 1 203 ? 6.614 4.325 10.074 1.00 37.41 183 PRO A CA 1
ATOM 1394 C C . PRO A 1 203 ? 5.193 3.772 10.221 1.00 37.40 183 PRO A C 1
ATOM 1395 O O . PRO A 1 203 ? 4.323 4.428 10.794 1.00 35.89 183 PRO A O 1
ATOM 1399 N N . GLN A 1 204 ? 4.961 2.569 9.702 1.00 36.96 184 GLN A N 1
ATOM 1400 C CA . GLN A 1 204 ? 3.641 1.953 9.765 1.00 35.60 184 GLN A CA 1
ATOM 1401 C C . GLN A 1 204 ? 3.169 1.692 11.188 1.00 36.37 184 GLN A C 1
ATOM 1402 O O . GLN A 1 204 ? 1.973 1.741 11.461 1.00 38.48 184 GLN A O 1
ATOM 1408 N N . ARG A 1 205 ? 4.108 1.412 12.084 1.00 36.48 185 ARG A N 1
ATOM 1409 C CA . ARG A 1 205 ? 3.799 1.128 13.483 1.00 38.36 185 ARG A CA 1
ATOM 1410 C C . ARG A 1 205 ? 2.953 2.216 14.159 1.00 39.26 185 ARG A C 1
ATOM 1411 O O . ARG A 1 205 ? 2.150 1.931 15.041 1.00 38.73 185 ARG A O 1
ATOM 1419 N N . GLU A 1 206 ? 3.125 3.456 13.720 1.00 41.19 186 GLU A N 1
ATOM 1420 C CA . GLU A 1 206 ? 2.407 4.601 14.277 1.00 42.51 186 GLU A CA 1
ATOM 1421 C C . GLU A 1 206 ? 0.935 4.716 13.889 1.00 42.25 186 GLU A C 1
ATOM 1422 O O . GLU A 1 206 ? 0.131 5.332 14.615 1.00 40.36 186 GLU A O 1
ATOM 1428 N N . VAL A 1 207 ? 0.583 4.134 12.747 1.00 40.26 187 VAL A N 1
ATOM 1429 C CA . VAL A 1 207 ? -0.790 4.197 12.265 1.00 38.72 187 VAL A CA 1
ATOM 1430 C C . VAL A 1 207 ? -1.527 2.864 12.397 1.00 37.65 187 VAL A C 1
ATOM 1431 O O . VAL A 1 207 ? -2.585 2.676 11.805 1.00 36.92 187 VAL A O 1
ATOM 1435 N N . ALA A 1 208 ? -0.975 1.944 13.180 1.00 36.17 188 ALA A N 1
ATOM 1436 C CA . ALA A 1 208 ? -1.613 0.644 13.357 1.00 37.20 188 ALA A CA 1
ATOM 1437 C C . ALA A 1 208 ? -2.633 0.622 14.510 1.00 37.43 188 ALA A C 1
ATOM 1438 O O . ALA A 1 208 ? -2.504 1.359 15.494 1.00 37.58 188 ALA A O 1
ATOM 1440 N N . ASP A 1 209 ? -3.647 -0.229 14.380 1.00 36.32 189 ASP A N 1
ATOM 1441 C CA . ASP A 1 209 ? -4.670 -0.354 15.409 1.00 35.09 189 ASP A CA 1
ATOM 1442 C C . ASP A 1 209 ? -4.084 -1.123 16.567 1.00 33.45 189 ASP A C 1
ATOM 1443 O O . ASP A 1 209 ? -4.337 -0.813 17.721 1.00 35.24 189 ASP A O 1
ATOM 1448 N N . ALA A 1 210 ? -3.300 -2.140 16.247 1.00 31.40 190 ALA A N 1
ATOM 1449 C CA . ALA A 1 210 ? -2.687 -2.961 17.271 1.00 29.34 190 ALA A CA 1
ATOM 1450 C C . ALA A 1 210 ? -1.195 -3.116 17.046 1.00 29.50 190 ALA A C 1
ATOM 1451 O O . ALA A 1 210 ? -0.736 -3.379 15.938 1.00 29.02 190 ALA A O 1
ATOM 1453 N N . VAL A 1 211 ? -0.439 -2.943 18.119 1.00 31.16 191 VAL A N 1
ATOM 1454 C CA . VAL A 1 211 ? 1.006 -3.090 18.075 1.00 31.08 191 VAL A CA 1
ATOM 1455 C C . VAL A 1 211 ? 1.346 -4.235 19.025 1.00 30.88 191 VAL A C 1
ATOM 1456 O O . VAL A 1 211 ? 0.897 -4.237 20.170 1.00 30.71 191 VAL A O 1
ATOM 1460 N N . ILE A 1 212 ? 2.118 -5.207 18.543 1.00 31.22 192 ILE A N 1
ATOM 1461 C CA . ILE A 1 212 ? 2.531 -6.362 19.345 1.00 31.63 192 ILE A CA 1
ATOM 1462 C C . ILE A 1 212 ? 4.054 -6.342 19.528 1.00 34.73 192 ILE A C 1
ATOM 1463 O O . ILE A 1 212 ? 4.810 -6.431 18.557 1.00 34.61 192 ILE A O 1
ATOM 1468 N N . GLN A 1 213 ? 4.510 -6.236 20.769 1.00 35.80 193 GLN A N 1
ATOM 1469 C CA . GLN A 1 213 ? 5.941 -6.200 21.013 1.00 37.56 193 GLN A CA 1
ATOM 1470 C C . GLN A 1 213 ? 6.416 -7.417 21.780 1.00 36.85 193 GLN A C 1
ATOM 1471 O O . GLN A 1 213 ? 5.913 -7.717 22.855 1.00 36.93 193 GLN A O 1
ATOM 1477 N N . ILE A 1 214 ? 7.372 -8.131 21.193 1.00 36.43 194 ILE A N 1
ATOM 1478 C CA . ILE A 1 214 ? 7.914 -9.338 21.801 1.00 36.21 194 ILE A CA 1
ATOM 1479 C C . ILE A 1 214 ? 9.351 -9.122 22.237 1.00 36.74 194 ILE A C 1
ATOM 1480 O O . ILE A 1 214 ? 10.158 -8.578 21.483 1.00 36.08 194 ILE A O 1
ATOM 1485 N N . SER A 1 215 ? 9.669 -9.568 23.447 1.00 36.46 195 SER A N 1
ATOM 1486 C CA . SER A 1 215 ? 11.023 -9.457 23.979 1.00 37.34 195 SER A CA 1
ATOM 1487 C C . SER A 1 215 ? 11.285 -10.673 24.865 1.00 38.10 195 SER A C 1
ATOM 1488 O O . SER A 1 215 ? 10.348 -11.362 25.268 1.00 39.27 195 SER A O 1
ATOM 1491 N N . TYR A 1 216 ? 12.548 -10.946 25.166 1.00 40.14 196 TYR A N 1
ATOM 1492 C CA . TYR A 1 216 ? 12.877 -12.098 25.996 1.00 43.13 196 TYR A CA 1
ATOM 1493 C C . TYR A 1 216 ? 12.229 -12.044 27.368 1.00 44.13 196 TYR A C 1
ATOM 1494 O O . TYR A 1 216 ? 12.244 -11.018 28.045 1.00 44.02 196 TYR A O 1
ATOM 1503 N N . SER A 1 217 ? 11.647 -13.170 27.759 1.00 45.29 197 SER A N 1
ATOM 1504 C CA . SER A 1 217 ? 10.958 -13.282 29.030 1.00 46.99 197 SER A CA 1
ATOM 1505 C C . SER A 1 217 ? 11.792 -12.814 30.213 1.00 49.26 197 SER A C 1
ATOM 1506 O O . SER A 1 217 ? 13.019 -12.948 30.220 1.00 48.82 197 SER A O 1
ATOM 1509 N N . SER A 1 218 ? 11.112 -12.258 31.211 1.00 50.61 198 SER A N 1
ATOM 1510 C CA . SER A 1 218 ? 11.770 -11.782 32.416 1.00 53.30 198 SER A CA 1
ATOM 1511 C C . SER A 1 218 ? 12.235 -13.001 33.204 1.00 55.10 198 SER A C 1
ATOM 1512 O O . SER A 1 218 ? 12.784 -12.887 34.302 1.00 55.17 198 SER A O 1
ATOM 1515 N N . TYR A 1 219 ? 11.991 -14.174 32.631 1.00 56.16 199 TYR A N 1
ATOM 1516 C CA . TYR A 1 219 ? 12.396 -15.435 33.233 1.00 57.26 199 TYR A CA 1
ATOM 1517 C C . TYR A 1 219 ? 13.483 -15.978 32.320 1.00 58.79 199 TYR A C 1
ATOM 1518 O O . TYR A 1 219 ? 14.380 -15.234 31.920 1.00 58.94 199 T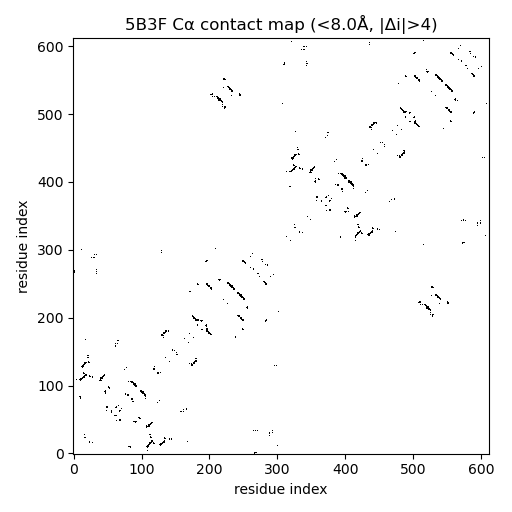YR A O 1
ATOM 1527 N N . GLY A 1 220 ? 13.406 -17.256 31.971 1.00 60.87 200 GLY A N 1
ATOM 1528 C CA . GLY A 1 220 ? 14.414 -17.827 31.090 1.00 63.89 200 GLY A CA 1
ATOM 1529 C C . GLY A 1 220 ? 14.429 -17.240 29.682 1.00 65.49 200 GLY A C 1
ATOM 1530 O O . GLY A 1 220 ? 13.491 -17.450 28.907 1.00 66.57 200 GLY A O 1
ATOM 1531 N N . LYS A 1 221 ? 15.486 -16.498 29.349 1.00 65.60 201 LYS A N 1
ATOM 1532 C CA . LYS A 1 221 ? 15.629 -15.908 28.018 1.00 65.98 201 LYS A CA 1
ATOM 1533 C C . LYS A 1 221 ? 15.924 -17.058 27.059 1.00 66.25 201 LYS A C 1
ATOM 1534 O O . LYS A 1 221 ? 16.140 -16.863 25.860 1.00 65.62 201 LYS A O 1
ATOM 1540 N N . GLU A 1 222 ? 15.935 -18.261 27.624 1.00 66.69 202 GLU A N 1
ATOM 1541 C CA . GLU A 1 222 ? 16.185 -19.491 26.890 1.00 67.64 202 GLU A CA 1
ATOM 1542 C C . GLU A 1 222 ? 14.829 -20.159 26.670 1.00 68.15 202 GLU A C 1
ATOM 1543 O O . GLU A 1 222 ? 14.660 -20.985 25.767 1.00 65.85 202 GLU A O 1
ATOM 1549 N N . GLU A 1 223 ? 13.866 -19.788 27.511 1.00 69.46 203 GLU A N 1
ATOM 1550 C CA . GLU A 1 223 ? 12.516 -20.331 27.426 1.00 71.52 203 GLU A CA 1
ATOM 1551 C C . GLU A 1 223 ? 11.804 -19.906 26.141 1.00 71.01 203 GLU A C 1
ATOM 1552 O O . GLU A 1 223 ? 10.875 -20.573 25.690 1.00 69.53 203 GLU A O 1
ATOM 1558 N N . GLY A 1 224 ? 12.244 -18.796 25.555 1.00 71.59 204 GLY A N 1
ATOM 1559 C CA . GLY A 1 224 ? 11.640 -18.333 24.319 1.00 72.43 204 GLY A CA 1
ATOM 1560 C C . GLY A 1 224 ? 11.748 -19.414 23.259 1.00 73.11 204 GLY A C 1
ATOM 1561 O O . GLY A 1 224 ? 10.776 -19.737 22.579 1.00 71.93 204 GLY A O 1
ATOM 1562 N N . GLU A 1 225 ? 12.945 -19.978 23.128 1.00 74.57 205 GLU A N 1
ATOM 1563 C CA . GLU A 1 225 ? 13.198 -21.040 22.162 1.00 75.87 205 GLU A CA 1
ATOM 1564 C C . GLU A 1 225 ? 12.696 -22.384 22.684 1.00 75.63 205 GLU A C 1
ATOM 1565 O O . GLU A 1 225 ? 12.277 -23.240 21.908 1.00 75.02 205 GLU A O 1
ATOM 1571 N N . LYS A 1 226 ? 12.730 -22.551 24.003 1.00 75.74 206 LYS A N 1
ATOM 1572 C CA . LYS A 1 226 ? 12.335 -23.804 24.642 1.00 75.55 206 LYS A CA 1
ATOM 1573 C C . LYS A 1 226 ? 10.854 -24.047 24.939 1.00 74.41 206 LYS A C 1
ATOM 1574 O O . LYS A 1 226 ? 10.404 -25.192 24.903 1.00 74.03 206 LYS A O 1
ATOM 1580 N N . ARG A 1 227 ? 10.093 -22.995 25.227 1.00 73.20 207 ARG A N 1
ATOM 1581 C CA . ARG A 1 227 ? 8.670 -23.162 25.530 1.00 71.62 207 ARG A CA 1
ATOM 1582 C C . ARG A 1 227 ? 7.794 -22.103 24.861 1.00 68.62 207 ARG A C 1
ATOM 1583 O O . ARG A 1 227 ? 6.598 -22.008 25.143 1.00 68.43 207 ARG A O 1
ATOM 1591 N N . ASN A 1 228 ? 8.390 -21.316 23.972 1.00 65.10 208 ASN A N 1
ATOM 1592 C CA . ASN A 1 228 ? 7.676 -20.246 23.279 1.00 61.46 208 ASN A CA 1
ATOM 1593 C C . ASN A 1 228 ? 7.228 -19.198 24.287 1.00 57.32 208 ASN A C 1
ATOM 1594 O O . ASN A 1 228 ? 6.242 -18.494 24.073 1.00 57.36 208 ASN A O 1
ATOM 1599 N N . VAL A 1 229 ? 7.957 -19.102 25.391 1.00 51.92 209 VAL A N 1
ATOM 1600 C CA . VAL A 1 229 ? 7.627 -18.140 26.428 1.00 47.60 209 VAL A CA 1
ATOM 1601 C C . VAL A 1 229 ? 8.422 -16.848 26.258 1.00 45.65 209 VAL A C 1
ATOM 1602 O O . VAL A 1 229 ? 9.649 -16.825 26.410 1.00 45.40 209 VAL A O 1
ATOM 1606 N N . TYR A 1 230 ? 7.708 -15.778 25.930 1.00 41.46 210 TYR A N 1
ATOM 1607 C CA . TYR A 1 230 ? 8.312 -14.468 25.761 1.00 39.02 210 TYR A CA 1
ATOM 1608 C C . TYR A 1 230 ? 7.465 -13.456 26.525 1.00 37.18 210 TYR A C 1
ATOM 1609 O O . TYR A 1 230 ? 6.360 -13.761 26.963 1.00 36.38 210 TYR A O 1
ATOM 1618 N N . ARG A 1 231 ? 8.003 -12.256 26.701 1.00 35.72 211 ARG A N 1
ATOM 1619 C CA . ARG A 1 231 ? 7.272 -11.185 27.354 1.00 32.96 211 ARG A CA 1
ATOM 1620 C C . ARG A 1 231 ? 6.589 -10.498 26.182 1.00 32.13 211 ARG A C 1
ATOM 1621 O O . ARG A 1 231 ? 7.251 -9.914 25.322 1.00 32.42 211 ARG A O 1
ATOM 1629 N N . VAL A 1 232 ? 5.270 -10.593 26.127 1.00 30.03 212 VAL A N 1
ATOM 1630 C CA . VAL A 1 232 ? 4.532 -9.993 25.030 1.00 31.38 212 VAL A CA 1
ATOM 1631 C C . VAL A 1 232 ? 3.709 -8.796 25.501 1.00 33.49 212 VAL A C 1
ATOM 1632 O O . VAL A 1 232 ? 3.063 -8.834 26.557 1.00 33.50 212 VAL A O 1
ATOM 1636 N N . MET A 1 233 ? 3.744 -7.731 24.706 1.00 35.81 213 MET A N 1
ATOM 1637 C CA . MET A 1 233 ? 3.024 -6.496 25.004 1.00 36.25 213 MET A CA 1
ATOM 1638 C C . MET A 1 233 ? 2.131 -6.129 23.819 1.00 35.67 213 MET A C 1
ATOM 1639 O O . MET A 1 233 ? 2.596 -6.096 22.686 1.00 38.04 213 MET A O 1
ATOM 1644 N N . LEU A 1 234 ? 0.847 -5.892 24.083 1.00 35.00 214 LEU A N 1
ATOM 1645 C CA . LEU A 1 234 ? -0.121 -5.516 23.048 1.00 33.27 214 LEU A CA 1
ATOM 1646 C C . LEU A 1 234 ? -0.666 -4.116 23.342 1.00 33.57 214 LEU A C 1
ATOM 1647 O O . LEU A 1 234 ? -1.331 -3.895 24.352 1.00 32.04 214 LEU A O 1
ATOM 1652 N N . SER A 1 235 ? -0.389 -3.174 22.450 1.00 34.49 215 SER A N 1
ATOM 1653 C CA . SER A 1 235 ? -0.843 -1.809 22.647 1.00 35.93 215 SER A CA 1
ATOM 1654 C C . SER A 1 235 ? -1.897 -1.451 21.623 1.00 36.53 215 SER A C 1
ATOM 1655 O O . SER A 1 235 ? -1.778 -1.791 20.451 1.00 36.19 215 SER A O 1
ATOM 1658 N N . MET A 1 236 ? -2.931 -0.764 22.085 1.00 38.82 216 MET A N 1
ATOM 1659 C CA . MET A 1 236 ? -4.015 -0.328 21.225 1.00 42.90 216 MET A CA 1
ATOM 1660 C C . MET A 1 236 ? -4.486 1.017 21.756 1.00 44.68 216 MET A C 1
ATOM 1661 O O . MET A 1 236 ? -4.310 1.321 22.934 1.00 45.31 216 MET A O 1
ATOM 1666 N N . PRO A 1 237 ? -5.093 1.833 20.891 1.00 46.06 217 PRO A N 1
ATOM 1667 C CA . PRO A 1 237 ? -5.601 3.155 21.284 1.00 47.33 217 PRO A CA 1
ATOM 1668 C C . PRO A 1 237 ? -6.950 3.035 22.015 1.00 49.16 217 PRO A C 1
ATOM 1669 O O . PRO A 1 237 ? -7.446 1.940 22.216 1.00 47.77 217 PRO A O 1
ATOM 1673 N N . ALA A 1 238 ? -7.536 4.181 22.406 1.00 53.35 218 ALA A N 1
ATOM 1674 C CA . ALA A 1 238 ? -8.847 4.271 23.096 1.00 56.14 218 ALA A CA 1
ATOM 1675 C C . ALA A 1 238 ? -9.828 3.154 22.830 1.00 59.44 218 ALA A C 1
ATOM 1676 O O . ALA A 1 238 ? -10.451 3.102 21.775 1.00 61.01 218 ALA A O 1
ATOM 1678 N N . GLN A 1 239 ? -10.104 2.369 23.879 1.00 62.94 219 GLN A N 1
ATOM 1679 C CA . GLN A 1 239 ? -11.001 1.224 23.770 1.00 65.40 219 GLN A CA 1
ATOM 1680 C C . GLN A 1 239 ? -12.470 1.496 24.028 1.00 66.22 219 GLN A C 1
ATOM 1681 O O . GLN A 1 239 ? -12.876 1.722 25.163 1.00 67.44 219 GLN A O 1
ATOM 1687 N N . GLU A 1 240 ? -13.255 1.464 22.961 1.00 67.04 220 GLU A N 1
ATOM 1688 C CA . GLU A 1 240 ? -14.685 1.707 23.083 1.00 68.22 220 GLU A CA 1
ATOM 1689 C C . GLU A 1 240 ? -15.471 0.710 22.238 1.00 67.78 220 GLU A C 1
ATOM 1690 O O . GLU A 1 240 ? -15.062 0.361 21.129 1.00 67.41 220 GLU A O 1
ATOM 1696 N N . TYR A 1 241 ? -16.598 0.256 22.773 1.00 67.86 221 TYR A N 1
ATOM 1697 C CA . TYR A 1 241 ? -17.446 -0.703 22.080 1.00 67.34 221 TYR A CA 1
ATOM 1698 C C . TYR A 1 241 ? -17.011 -2.143 22.381 1.00 65.30 221 TYR A C 1
ATOM 1699 O O . TYR A 1 241 ? -15.982 -2.616 21.879 1.00 61.59 221 TYR A O 1
ATOM 1708 N N . CYS A 1 242 ? -17.769 -2.836 23.231 1.00 63.73 222 CYS A N 1
ATOM 1709 C CA . CYS A 1 242 ? -17.428 -4.238 23.511 1.00 60.99 222 CYS A CA 1
ATOM 1710 C C . CYS A 1 242 ? -18.624 -5.111 23.145 1.00 58.21 222 CYS A C 1
ATOM 1711 O O . CYS A 1 242 ? -19.604 -5.278 23.901 1.00 60.02 222 CYS A O 1
ATOM 1714 N N . PHE A 1 243 ? -18.515 -5.673 21.962 1.00 54.92 223 PHE A N 1
ATOM 1715 C CA . PHE A 1 243 ? -19.586 -6.498 21.459 1.00 53.17 223 PHE A CA 1
ATOM 1716 C C . PHE A 1 243 ? -20.115 -7.284 22.661 1.00 51.80 223 PHE A C 1
ATOM 1717 O O . PHE A 1 243 ? -21.320 -7.216 22.961 1.00 51.46 223 PHE A O 1
ATOM 1725 N N . GLU A 1 244 ? -19.191 -7.770 23.514 1.00 50.83 224 GLU A N 1
ATOM 1726 C CA . GLU A 1 244 ? -19.527 -8.597 24.671 1.00 50.19 224 GLU A CA 1
ATOM 1727 C C . GLU A 1 244 ? -18.357 -8.657 25.667 1.00 48.45 224 GLU A C 1
ATOM 1728 O O . GLU A 1 244 ? -17.287 -8.120 25.403 1.00 48.68 224 GLU A O 1
ATOM 1734 N N . ASP A 1 245 ? -18.561 -9.366 26.775 1.00 47.59 225 ASP A N 1
ATOM 1735 C CA . ASP A 1 245 ? -17.521 -9.544 27.780 1.00 47.34 225 ASP A CA 1
ATOM 1736 C C . ASP A 1 245 ? -16.552 -10.631 27.343 1.00 45.21 225 ASP A C 1
ATOM 1737 O O . ASP A 1 245 ? -16.961 -11.680 26.850 1.00 45.08 225 ASP A O 1
ATOM 1742 N N . ILE A 1 246 ? -15.265 -10.369 27.526 1.00 43.01 226 ILE A N 1
ATOM 1743 C CA . ILE A 1 246 ? -14.219 -11.323 27.179 1.00 40.10 226 ILE A CA 1
ATOM 1744 C C . ILE A 1 246 ? -13.321 -11.355 28.411 1.00 38.70 226 ILE A C 1
ATOM 1745 O O . ILE A 1 246 ? -12.537 -10.446 28.636 1.00 38.12 226 ILE A O 1
ATOM 1750 N N . GLU A 1 247 ? -13.443 -12.391 29.230 1.00 39.61 227 GLU A N 1
ATOM 1751 C CA . GLU A 1 247 ? -12.640 -12.421 30.449 1.00 40.62 227 GLU A CA 1
ATOM 1752 C C . GLU A 1 247 ? -11.716 -13.613 30.676 1.00 39.02 227 GLU A C 1
ATOM 1753 O O . GLU A 1 247 ? -12.044 -14.758 30.361 1.00 38.56 227 GLU A O 1
ATOM 1759 N N . LEU A 1 248 ? -10.546 -13.304 31.225 1.00 38.81 228 LEU A N 1
ATOM 1760 C CA . LEU A 1 248 ? -9.512 -14.284 31.549 1.00 38.34 228 LEU A CA 1
ATOM 1761 C C . LEU A 1 248 ? -9.787 -14.742 32.976 1.00 38.47 228 LEU A C 1
ATOM 1762 O O . LEU A 1 248 ? -9.917 -13.926 33.883 1.00 40.09 228 LEU A O 1
ATOM 1767 N N . ASN A 1 249 ? -9.863 -16.048 33.183 1.00 38.39 229 ASN A N 1
ATOM 1768 C CA . ASN A 1 249 ? -10.170 -16.573 34.503 1.00 37.05 229 ASN A CA 1
ATOM 1769 C C . ASN A 1 249 ? -8.987 -17.223 35.206 1.00 35.73 229 ASN A C 1
ATOM 1770 O O . ASN A 1 249 ? -8.696 -18.398 35.015 1.00 37.00 229 ASN A O 1
ATOM 1775 N N . ILE A 1 250 ? -8.310 -16.431 36.028 1.00 33.83 230 ILE A N 1
ATOM 1776 C CA . ILE A 1 250 ? -7.147 -16.885 36.770 1.00 32.72 230 ILE A CA 1
ATOM 1777 C C . ILE A 1 250 ? -7.603 -17.540 38.058 1.00 32.88 230 ILE A C 1
ATOM 1778 O O . ILE A 1 250 ? -8.272 -16.892 38.873 1.00 32.04 230 ILE A O 1
ATOM 1783 N N . ASP A 1 251 ? -7.257 -18.814 38.251 1.00 31.28 231 ASP A N 1
ATOM 1784 C CA . ASP A 1 251 ? -7.652 -19.488 39.485 1.00 31.15 231 ASP A CA 1
ATOM 1785 C C . ASP A 1 251 ? -6.669 -19.121 40.595 1.00 31.86 231 ASP A C 1
ATOM 1786 O O . ASP A 1 251 ? -5.478 -19.396 40.486 1.00 31.93 231 ASP A O 1
ATOM 1791 N N . LEU A 1 252 ? -7.180 -18.523 41.669 1.00 31.27 232 LEU A N 1
ATOM 1792 C CA . LEU A 1 252 ? -6.351 -18.088 42.779 1.00 31.23 232 LEU A CA 1
ATOM 1793 C C . LEU A 1 252 ? -5.912 -19.138 43.804 1.00 32.27 232 LEU A C 1
ATOM 1794 O O . LEU A 1 252 ? -5.402 -18.776 44.857 1.00 32.14 232 LEU A O 1
ATOM 1799 N N . CYS A 1 253 ? -6.120 -20.423 43.526 1.00 34.21 233 CYS A N 1
ATOM 1800 C CA . CYS A 1 253 ? -5.679 -21.475 44.453 1.00 35.96 233 CYS A CA 1
ATOM 1801 C C . CYS A 1 253 ? -4.543 -22.225 43.767 1.00 34.77 233 CYS A C 1
ATOM 1802 O O . CYS A 1 253 ? -3.478 -22.437 44.348 1.00 34.17 233 CYS A O 1
ATOM 1805 N N . ASP A 1 254 ? -4.797 -22.608 42.518 1.00 35.19 234 ASP A N 1
ATOM 1806 C CA . ASP A 1 254 ? -3.850 -23.322 41.668 1.00 36.11 234 ASP A CA 1
ATOM 1807 C C . ASP A 1 254 ? -2.490 -22.649 41.619 1.00 34.06 234 ASP A C 1
ATOM 1808 O O . ASP A 1 254 ? -1.463 -23.296 41.797 1.00 34.11 234 ASP A O 1
ATOM 1813 N N . LEU A 1 255 ? -2.483 -21.347 41.372 1.00 32.16 235 LEU A N 1
ATOM 1814 C CA . LEU A 1 255 ? -1.228 -20.621 41.285 1.00 31.88 235 LEU A CA 1
ATOM 1815 C C . LEU A 1 255 ? -0.320 -20.809 42.504 1.00 29.26 235 LEU A C 1
ATOM 1816 O O . LEU A 1 255 ? 0.869 -20.532 42.424 1.00 26.71 235 LEU A O 1
ATOM 1821 N N . PHE A 1 256 ? -0.868 -21.284 43.620 1.00 27.38 236 PHE A N 1
ATOM 1822 C CA . PHE A 1 256 ? -0.039 -21.536 44.796 1.00 30.21 236 PHE A CA 1
ATOM 1823 C C . PHE A 1 256 ? 0.406 -22.992 44.837 1.00 33.46 236 PHE A C 1
ATOM 1824 O O . PHE A 1 256 ? 1.077 -23.427 45.778 1.00 34.92 236 PHE A O 1
ATOM 1832 N N . LYS A 1 257 ? 0.018 -23.751 43.816 1.00 35.92 237 LYS A N 1
ATOM 1833 C CA . LYS A 1 257 ? 0.392 -25.152 43.740 1.00 37.55 237 LYS A CA 1
ATOM 1834 C C . LYS A 1 257 ? 1.850 -25.220 43.323 1.00 38.64 237 LYS A C 1
ATOM 1835 O O . LYS A 1 257 ? 2.284 -24.463 42.460 1.00 39.36 237 LYS A O 1
ATOM 1841 N N . LYS A 1 258 ? 2.602 -26.119 43.947 1.00 39.16 238 LYS A N 1
ATOM 1842 C CA . LYS A 1 258 ? 4.017 -26.293 43.650 1.00 40.50 238 LYS A CA 1
ATOM 1843 C C . LYS A 1 258 ? 4.306 -26.394 42.139 1.00 40.45 238 LYS A C 1
ATOM 1844 O O . LYS A 1 258 ? 5.234 -25.754 41.622 1.00 40.14 238 LYS A O 1
ATOM 1850 N N . SER A 1 259 ? 3.502 -27.194 41.439 1.00 39.18 239 SER A N 1
ATOM 1851 C CA . SER A 1 259 ? 3.668 -27.410 39.999 1.00 38.30 239 SER A CA 1
ATOM 1852 C C . SER A 1 259 ? 3.262 -26.226 39.129 1.00 37.69 239 SER A C 1
ATOM 1853 O O . SER A 1 259 ? 3.480 -26.241 37.916 1.00 37.40 239 SER A O 1
ATOM 1856 N N . SER A 1 260 ? 2.679 -25.202 39.742 1.00 37.07 240 SER A N 1
ATOM 1857 C CA . SER A 1 260 ? 2.235 -24.022 39.004 1.00 38.16 240 SER A CA 1
ATOM 1858 C C . SER A 1 260 ? 3.386 -23.225 38.383 1.00 38.29 240 SER A C 1
ATOM 1859 O O . SER A 1 260 ? 4.408 -23.002 39.029 1.00 38.69 240 SER A O 1
ATOM 1862 N N . HIS A 1 261 ? 3.211 -22.800 37.133 1.00 37.69 241 HIS A N 1
ATOM 1863 C CA . HIS A 1 261 ? 4.228 -22.016 36.429 1.00 37.80 241 HIS A CA 1
ATOM 1864 C C . HIS A 1 261 ? 4.101 -20.505 36.659 1.00 36.78 241 HIS A C 1
ATOM 1865 O O . HIS A 1 261 ? 3.005 -19.997 36.888 1.00 38.54 241 HIS A O 1
ATOM 1872 N N . ASP A 1 262 ? 5.225 -19.794 36.585 1.00 35.44 242 ASP A N 1
ATOM 1873 C CA . ASP A 1 262 ? 5.254 -18.339 36.775 1.00 34.20 242 ASP A CA 1
ATOM 1874 C C . ASP A 1 262 ? 4.577 -17.567 35.651 1.00 32.46 242 ASP A C 1
ATOM 1875 O O . ASP A 1 262 ? 4.562 -18.003 34.501 1.00 35.00 242 ASP A O 1
ATOM 1880 N N . PHE A 1 263 ? 4.034 -16.405 35.982 1.00 28.57 243 PHE A N 1
ATOM 1881 C CA . PHE A 1 263 ? 3.369 -15.580 34.986 1.00 26.86 243 PHE A CA 1
ATOM 1882 C C . PHE A 1 263 ? 3.126 -14.208 35.577 1.00 26.08 243 PHE A C 1
ATOM 1883 O O . PHE A 1 263 ? 3.177 -14.024 36.791 1.00 23.67 243 PHE A O 1
ATOM 1891 N N . SER A 1 264 ? 2.859 -13.242 34.713 1.00 25.85 244 SER A N 1
ATOM 1892 C CA . SER A 1 264 ? 2.539 -11.912 35.184 1.00 28.66 244 SER A CA 1
ATOM 1893 C C . SER A 1 264 ? 1.633 -11.253 34.150 1.00 29.34 244 SER A C 1
ATOM 1894 O O . SER A 1 264 ? 1.799 -11.426 32.937 1.00 29.71 244 SER A O 1
ATOM 1897 N N . LEU A 1 265 ? 0.645 -10.529 34.657 1.00 30.37 245 LEU A N 1
ATOM 1898 C CA . LEU A 1 265 ? -0.325 -9.839 33.833 1.00 31.23 245 LEU A CA 1
ATOM 1899 C C . LEU A 1 265 ? -0.396 -8.420 34.322 1.00 30.99 245 LEU A C 1
ATOM 1900 O O . LEU A 1 265 ? -0.606 -8.184 35.509 1.00 31.10 245 LEU A O 1
ATOM 1905 N N . SER A 1 266 ? -0.221 -7.463 33.432 1.00 29.83 246 SER A N 1
ATOM 1906 C CA . SER A 1 266 ? -0.327 -6.095 33.878 1.00 32.82 246 SER A CA 1
ATOM 1907 C C . SER A 1 266 ? -0.878 -5.231 32.762 1.00 34.97 246 SER A C 1
ATOM 1908 O O . SER A 1 266 ? -0.911 -5.628 31.596 1.00 34.92 246 SER A O 1
ATOM 1911 N N . CYS A 1 267 ? -1.336 -4.051 33.135 1.00 38.47 247 CYS A N 1
ATOM 1912 C CA . CYS A 1 267 ? -1.903 -3.140 32.176 1.00 42.69 247 CYS A CA 1
ATOM 1913 C C . CYS A 1 267 ? -1.430 -1.742 32.494 1.00 43.20 247 CYS A C 1
ATOM 1914 O O . CYS A 1 267 ? -1.689 -1.222 33.572 1.00 43.04 247 CYS A O 1
ATOM 1917 N N . ILE A 1 268 ? -0.733 -1.139 31.544 1.00 45.15 248 ILE A N 1
ATOM 1918 C CA . ILE A 1 268 ? -0.207 0.197 31.724 1.00 48.62 248 ILE A CA 1
ATOM 1919 C C . ILE A 1 268 ? -0.640 1.070 30.568 1.00 50.94 248 ILE A C 1
ATOM 1920 O O . ILE A 1 268 ? -1.323 0.627 29.645 1.00 51.27 248 ILE A O 1
ATOM 1925 N N . SER A 1 269 ? -0.236 2.326 30.629 1.00 53.75 249 SER A N 1
ATOM 1926 C CA . SER A 1 269 ? -0.547 3.258 29.567 1.00 56.70 249 SER A CA 1
ATOM 1927 C C . SER A 1 269 ? 0.776 3.876 29.145 1.00 58.22 249 SER A C 1
ATOM 1928 O O . SER A 1 269 ? 1.366 4.648 29.904 1.00 58.67 249 SER A O 1
ATOM 1931 N N . HIS A 1 270 ? 1.264 3.503 27.960 1.00 59.90 250 HIS A N 1
ATOM 1932 C CA . HIS A 1 270 ? 2.506 4.076 27.447 1.00 60.30 250 HIS A CA 1
ATOM 1933 C C . HIS A 1 270 ? 2.225 4.842 26.157 1.00 59.49 250 HIS A C 1
ATOM 1934 O O . HIS A 1 270 ? 1.142 4.727 25.591 1.00 58.37 250 HIS A O 1
ATOM 1941 N N . THR A 1 271 ? 3.190 5.633 25.697 1.00 59.94 251 THR A N 1
ATOM 1942 C CA . THR A 1 271 ? 2.971 6.427 24.498 1.00 60.60 251 THR A CA 1
ATOM 1943 C C . THR A 1 271 ? 3.944 6.242 23.341 1.00 61.09 251 THR A C 1
ATOM 1944 O O . THR A 1 271 ? 4.687 7.159 22.996 1.00 62.03 251 THR A O 1
ATOM 1948 N N . PRO A 1 272 ? 3.947 5.057 22.712 1.00 61.26 252 PRO A N 1
ATOM 1949 C CA . PRO A 1 272 ? 4.867 4.861 21.590 1.00 61.58 252 PRO A CA 1
ATOM 1950 C C . PRO A 1 272 ? 4.421 5.772 20.443 1.00 62.39 252 PRO A C 1
ATOM 1951 O O . PRO A 1 272 ? 3.233 6.060 20.302 1.00 61.77 252 PRO A O 1
ATOM 1955 N N . ASP A 1 273 ? 5.373 6.233 19.639 1.00 63.61 253 ASP A N 1
ATOM 1956 C CA . ASP A 1 273 ? 5.072 7.110 18.511 1.00 65.07 253 ASP A CA 1
ATOM 1957 C C . ASP A 1 273 ? 4.240 8.322 18.916 1.00 65.78 253 ASP A C 1
ATOM 1958 O O . ASP A 1 273 ? 3.413 8.812 18.140 1.00 65.54 253 ASP A O 1
ATOM 1963 N N . SER A 1 274 ? 4.455 8.791 20.139 1.00 66.11 254 SER A N 1
ATOM 1964 C CA . SER A 1 274 ? 3.750 9.962 20.642 1.00 66.75 254 SER A CA 1
ATOM 1965 C C . SER A 1 274 ? 2.217 9.896 20.599 1.00 65.87 254 SER A C 1
ATOM 1966 O O . SER A 1 274 ? 1.563 10.869 20.221 1.00 65.36 254 SER A O 1
ATOM 1969 N N . ARG A 1 275 ? 1.637 8.759 20.972 1.00 64.79 255 ARG A N 1
ATOM 1970 C CA . ARG A 1 275 ? 0.179 8.657 20.998 1.00 64.19 255 ARG A CA 1
ATOM 1971 C C . ARG A 1 275 ? -0.295 7.839 22.198 1.00 63.00 255 ARG A C 1
ATOM 1972 O O . ARG A 1 275 ? 0.396 6.924 22.653 1.00 63.37 255 ARG A O 1
ATOM 1980 N N . ASN A 1 276 ? -1.469 8.186 22.718 1.00 60.35 256 ASN A N 1
ATOM 1981 C CA . ASN A 1 276 ? -2.010 7.522 23.899 1.00 57.57 256 ASN A CA 1
ATOM 1982 C C . ASN A 1 276 ? -2.611 6.154 23.678 1.00 54.93 256 ASN A C 1
ATOM 1983 O O . ASN A 1 276 ? -3.693 6.018 23.103 1.00 55.78 256 ASN A O 1
ATOM 1988 N N . MET A 1 277 ? -1.905 5.142 24.161 1.00 50.81 257 MET A N 1
ATOM 1989 C CA . MET A 1 277 ? -2.354 3.771 24.043 1.00 46.72 257 MET A CA 1
ATOM 1990 C C . MET A 1 277 ? -2.256 3.118 25.407 1.00 43.65 257 MET A C 1
ATOM 1991 O O . MET A 1 277 ? -1.613 3.644 26.315 1.00 43.64 257 MET A O 1
ATOM 1996 N N . ARG A 1 278 ? -2.923 1.985 25.565 1.00 40.05 258 ARG A N 1
ATOM 1997 C CA . ARG A 1 278 ? -2.840 1.238 26.805 1.00 36.68 258 ARG A CA 1
ATOM 1998 C C . ARG A 1 278 ? -2.261 -0.094 26.383 1.00 35.84 258 ARG A C 1
ATOM 1999 O O . ARG A 1 278 ? -2.495 -0.549 25.268 1.00 34.83 258 ARG A O 1
ATOM 2007 N N . ALA A 1 279 ? -1.483 -0.714 27.256 1.00 35.94 259 ALA A N 1
ATOM 2008 C CA . ALA A 1 279 ? -0.872 -1.975 26.892 1.00 35.24 259 ALA A CA 1
ATOM 2009 C C . ALA A 1 279 ? -1.108 -3.114 27.876 1.00 34.96 259 ALA A C 1
ATOM 2010 O O . ALA A 1 279 ? -1.079 -2.919 29.088 1.00 35.92 259 ALA A O 1
ATOM 2012 N N . LEU A 1 280 ? -1.373 -4.297 27.329 1.00 32.99 260 LEU A N 1
ATOM 2013 C CA . LEU A 1 280 ? -1.561 -5.499 28.127 1.00 29.80 260 LEU A CA 1
ATOM 2014 C C . LEU A 1 280 ? -0.202 -6.176 28.035 1.00 27.63 260 LEU A C 1
ATOM 2015 O O . LEU A 1 280 ? 0.286 -6.446 26.941 1.00 26.39 260 LEU A O 1
ATOM 2020 N N . VAL A 1 281 ? 0.422 -6.421 29.175 1.00 26.30 261 VAL A N 1
ATOM 2021 C CA . VAL A 1 281 ? 1.737 -7.051 29.187 1.00 28.83 261 VAL A CA 1
ATOM 2022 C C . VAL A 1 281 ? 1.630 -8.453 29.742 1.00 29.55 261 VAL A C 1
ATOM 2023 O O . VAL A 1 281 ? 1.301 -8.619 30.915 1.00 31.69 261 VAL A O 1
ATOM 2027 N N . VAL A 1 282 ? 1.901 -9.462 28.922 1.00 29.19 262 VAL A N 1
ATOM 2028 C CA . VAL A 1 282 ? 1.821 -10.832 29.418 1.00 30.73 262 VAL A CA 1
ATOM 2029 C C . VAL A 1 282 ? 3.167 -11.529 29.357 1.00 30.45 262 VAL A C 1
ATOM 2030 O O . VAL A 1 282 ? 3.876 -11.454 28.365 1.00 31.60 262 VAL A O 1
ATOM 2034 N N . ASP A 1 283 ? 3.512 -12.224 30.422 1.00 30.22 263 ASP A N 1
ATOM 2035 C CA . ASP A 1 283 ? 4.781 -12.927 30.452 1.00 29.05 263 ASP A CA 1
ATOM 2036 C C . ASP A 1 283 ? 4.570 -14.245 31.201 1.00 26.96 263 ASP A C 1
ATOM 2037 O O . ASP A 1 283 ? 3.706 -14.332 32.063 1.00 26.55 263 ASP A O 1
ATOM 2042 N N . GLY A 1 284 ? 5.340 -15.271 30.870 1.00 24.48 264 GLY A N 1
ATOM 2043 C CA . GLY A 1 284 ? 5.171 -16.530 31.558 1.00 25.29 264 GLY A CA 1
ATOM 2044 C C . GLY A 1 284 ? 4.120 -17.448 30.951 1.00 28.49 264 GLY A C 1
ATOM 2045 O O . GLY A 1 284 ? 3.783 -17.348 29.768 1.00 25.26 264 GLY A O 1
ATOM 2046 N N . GLU A 1 285 ? 3.585 -18.336 31.783 1.00 31.06 265 GLU A N 1
ATOM 2047 C CA . GLU A 1 285 ? 2.606 -19.312 31.335 1.00 35.57 265 GLU A CA 1
ATOM 2048 C C . GLU A 1 285 ? 1.340 -19.365 32.183 1.00 36.50 265 GLU A C 1
ATOM 2049 O O . GLU A 1 285 ? 1.388 -19.276 33.416 1.00 38.79 265 GLU A O 1
ATOM 2055 N N . LEU A 1 286 ? 0.211 -19.537 31.509 1.00 34.38 266 LEU A N 1
ATOM 2056 C CA . LEU A 1 286 ? -1.073 -19.656 32.172 1.00 34.62 266 LEU A CA 1
ATOM 2057 C C . LEU A 1 286 ? -1.599 -21.065 31.916 1.00 34.58 266 LEU A C 1
ATOM 2058 O O . LEU A 1 286 ? -1.201 -21.716 30.953 1.00 35.09 266 LEU A O 1
ATOM 2063 N N . MET A 1 287 ? -2.484 -21.542 32.780 1.00 36.06 267 MET A N 1
ATOM 2064 C CA . MET A 1 287 ? -3.084 -22.856 32.592 1.00 37.21 267 MET A CA 1
ATOM 2065 C C . MET A 1 287 ? -4.050 -22.762 31.403 1.00 38.73 267 MET A C 1
ATOM 2066 O O . MET A 1 287 ? -4.569 -21.695 3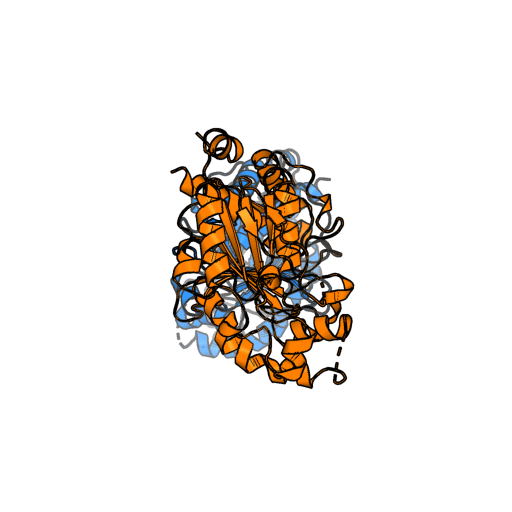1.093 1.00 39.04 267 MET A O 1
ATOM 2071 N N . PRO A 1 288 ? -4.306 -23.878 30.719 1.00 39.38 268 PRO A N 1
ATOM 2072 C CA . PRO A 1 288 ? -5.224 -23.809 29.581 1.00 39.46 268 PRO A CA 1
ATOM 2073 C C . PRO A 1 288 ? -6.658 -23.360 29.890 1.00 41.42 268 PRO A C 1
ATOM 2074 O O . PRO A 1 288 ? -7.251 -22.584 29.129 1.00 40.73 268 PRO A O 1
ATOM 2078 N N . ASP A 1 289 ? -7.220 -23.835 30.999 1.00 42.61 269 ASP A N 1
ATOM 2079 C CA . ASP A 1 289 ? -8.597 -23.479 31.323 1.00 43.53 269 ASP A CA 1
ATOM 2080 C C . ASP A 1 289 ? -8.796 -22.008 31.673 1.00 42.49 269 ASP A C 1
ATOM 2081 O O . ASP A 1 289 ? -9.917 -21.552 31.891 1.00 41.28 269 ASP A O 1
ATOM 2086 N N . THR A 1 290 ? -7.701 -21.263 31.710 1.00 41.29 270 THR A N 1
ATOM 2087 C CA . THR A 1 290 ? -7.781 -19.849 32.007 1.00 39.25 270 THR A CA 1
ATOM 2088 C C . THR A 1 290 ? -8.417 -19.152 30.809 1.00 37.35 270 THR A C 1
ATOM 2089 O O . THR A 1 290 ? -8.979 -18.067 30.932 1.00 36.57 270 THR A O 1
ATOM 2093 N N . ILE A 1 291 ? -8.328 -19.795 29.649 1.00 37.26 271 ILE A N 1
ATOM 2094 C CA . ILE A 1 291 ? -8.881 -19.246 28.415 1.00 36.51 271 ILE A CA 1
ATOM 2095 C C . ILE A 1 291 ? -9.952 -20.131 27.784 1.00 38.24 271 ILE A C 1
ATOM 2096 O O . ILE A 1 291 ? -10.274 -19.956 26.609 1.00 38.79 271 ILE A O 1
ATOM 2101 N N . HIS A 1 292 ? -10.499 -21.077 28.544 1.00 39.71 272 HIS A N 1
ATOM 2102 C CA . HIS A 1 292 ? -11.536 -21.958 28.006 1.00 41.35 272 HIS A CA 1
ATOM 2103 C C . HIS A 1 292 ? -12.780 -21.207 27.563 1.00 40.52 272 HIS A C 1
ATOM 2104 O O . HIS A 1 292 ? -13.291 -21.451 26.477 1.00 40.55 272 HIS A O 1
ATOM 2111 N N . LYS A 1 293 ? -13.275 -20.295 28.391 1.00 40.29 273 LYS A N 1
ATOM 2112 C CA . LYS A 1 293 ? -14.461 -19.546 28.008 1.00 40.21 273 LYS A CA 1
ATOM 2113 C C . LYS A 1 293 ? -14.188 -18.612 26.827 1.00 38.32 273 LYS A C 1
ATOM 2114 O O . LYS A 1 293 ? -15.021 -18.500 25.930 1.00 38.55 273 LYS A O 1
ATOM 2120 N N . ILE A 1 294 ? -13.029 -17.951 26.813 1.00 36.31 274 ILE A N 1
ATOM 2121 C CA . ILE A 1 294 ? -12.684 -17.067 25.700 1.00 34.02 274 ILE A CA 1
ATOM 2122 C C . ILE A 1 294 ? -12.713 -17.900 24.418 1.00 35.10 274 ILE A C 1
ATOM 2123 O O . ILE A 1 294 ? -13.290 -17.496 23.415 1.00 33.99 274 ILE A O 1
ATOM 2128 N N . GLU A 1 295 ? -12.102 -19.076 24.455 1.00 36.56 275 GLU A N 1
ATOM 2129 C CA . GLU A 1 295 ? -12.098 -19.932 23.278 1.00 39.80 275 GLU A CA 1
ATOM 2130 C C . GLU A 1 295 ? -13.511 -20.306 22.836 1.00 40.26 275 GLU A C 1
ATOM 2131 O O . GLU A 1 295 ? -13.839 -20.189 21.659 1.00 40.41 275 GLU A O 1
ATOM 2137 N N . ARG A 1 296 ? -14.345 -20.746 23.771 1.00 40.99 276 ARG A N 1
ATOM 2138 C CA . ARG A 1 296 ? -15.709 -21.124 23.434 1.00 43.61 276 ARG A CA 1
ATOM 2139 C C . ARG A 1 296 ? -16.505 -19.967 22.848 1.00 41.82 276 ARG A C 1
ATOM 2140 O O . ARG A 1 296 ? -17.347 -20.167 21.980 1.00 42.26 276 ARG A O 1
ATOM 2148 N N . GLN A 1 297 ? -16.239 -18.756 23.315 1.00 40.19 277 GLN A N 1
ATOM 2149 C CA . GLN A 1 297 ? -16.949 -17.586 22.807 1.00 38.83 277 GLN A CA 1
ATOM 2150 C C . GLN A 1 297 ? -16.519 -17.241 21.377 1.00 38.65 277 GLN A C 1
ATOM 2151 O O . GLN A 1 297 ? -17.311 -16.712 20.594 1.00 36.61 277 GLN A O 1
ATOM 2157 N N . ILE A 1 298 ? -15.259 -17.530 21.049 1.00 37.50 278 ILE A N 1
ATOM 2158 C CA . ILE A 1 298 ? -14.736 -17.272 19.712 1.00 38.47 278 ILE A CA 1
ATOM 2159 C C . ILE A 1 298 ? -15.292 -18.367 18.798 1.00 39.96 278 ILE A C 1
ATOM 2160 O O . ILE A 1 298 ? -15.799 -18.089 17.710 1.00 39.01 278 ILE A O 1
ATOM 2165 N N . GLU A 1 299 ? -15.211 -19.613 19.257 1.00 41.66 279 GLU A N 1
ATOM 2166 C CA . GLU A 1 299 ? -15.735 -20.737 18.491 1.00 43.57 279 GLU A CA 1
ATOM 2167 C C . GLU A 1 299 ? -17.216 -20.530 18.196 1.00 43.56 279 GLU A C 1
ATOM 2168 O O . GLU A 1 299 ? -17.685 -20.850 17.104 1.00 44.29 279 GLU A O 1
ATOM 2174 N N . PHE A 1 300 ? -17.956 -19.995 19.160 1.00 43.24 280 PHE A N 1
ATOM 2175 C CA . PHE A 1 300 ? -19.378 -19.771 18.948 1.00 45.34 280 PHE A CA 1
ATOM 2176 C C . PHE A 1 300 ? -19.641 -18.782 17.835 1.00 45.92 280 PHE A C 1
ATOM 2177 O O . PHE A 1 300 ? -20.511 -19.008 17.003 1.00 46.59 280 PHE A O 1
ATOM 2185 N N . GLN A 1 301 ? -18.895 -17.682 17.822 1.00 47.26 281 GLN A N 1
ATOM 2186 C CA . GLN A 1 301 ? -19.070 -16.671 16.789 1.00 47.86 281 GLN A CA 1
ATOM 2187 C C . GLN A 1 301 ? -18.512 -17.063 15.411 1.00 47.82 281 GLN A C 1
ATOM 2188 O O . GLN A 1 301 ? -19.096 -16.714 14.385 1.00 47.83 281 GLN A O 1
ATOM 2194 N N . THR A 1 302 ? -17.400 -17.794 15.373 1.00 47.15 282 THR A N 1
ATOM 2195 C CA . THR A 1 302 ? -16.812 -18.172 14.089 1.00 47.06 282 THR A CA 1
ATOM 2196 C C . THR A 1 302 ? -17.416 -19.418 13.443 1.00 48.94 282 THR A C 1
ATOM 2197 O O . THR A 1 302 ? -17.447 -19.532 12.216 1.00 48.69 282 THR A O 1
ATOM 2201 N N . GLY A 1 303 ? -17.891 -20.348 14.267 1.00 50.02 283 GLY A N 1
ATOM 2202 C CA . GLY A 1 303 ? -18.445 -21.585 13.749 1.00 49.28 283 GLY A CA 1
ATOM 2203 C C . GLY A 1 303 ? -17.340 -22.617 13.554 1.00 49.71 283 GLY A C 1
ATOM 2204 O O . GLY A 1 303 ? -17.594 -23.752 13.148 1.00 49.13 283 GLY A O 1
ATOM 2205 N N . ILE A 1 304 ? -16.103 -22.215 13.842 1.00 50.36 284 ILE A N 1
ATOM 2206 C CA . ILE A 1 304 ? -14.942 -23.092 13.708 1.00 50.96 284 ILE A CA 1
ATOM 2207 C C . ILE A 1 304 ? -14.501 -23.602 15.074 1.00 51.55 284 ILE A C 1
ATOM 2208 O O . ILE A 1 304 ? -14.263 -22.822 15.990 1.00 50.88 284 ILE A O 1
ATOM 2213 N N . SER A 1 305 ? -14.395 -24.921 15.197 1.00 53.77 285 SER A N 1
ATOM 2214 C CA . SER A 1 305 ? -13.983 -25.551 16.446 1.00 55.10 285 SER A CA 1
ATOM 2215 C C . SER A 1 305 ? -13.578 -27.003 16.223 1.00 55.96 285 SER A C 1
ATOM 2216 O O . SER A 1 305 ? -13.997 -27.637 15.256 1.00 55.71 285 SER A O 1
ATOM 2219 N N . PRO A 1 306 ? -12.743 -27.546 17.119 1.00 58.16 286 PRO A N 1
ATOM 2220 C CA . PRO A 1 306 ? -12.195 -26.844 18.289 1.00 59.60 286 PRO A CA 1
ATOM 2221 C C . PRO A 1 306 ? -10.949 -26.033 17.908 1.00 59.88 286 PRO A C 1
ATOM 2222 O O . PRO A 1 306 ? -10.392 -26.229 16.822 1.00 60.30 286 PRO A O 1
ATOM 2226 N N . ILE A 1 307 ? -10.520 -25.119 18.778 1.00 59.19 287 ILE A N 1
ATOM 2227 C CA . ILE A 1 307 ? -9.333 -24.314 18.479 1.00 58.95 287 ILE A CA 1
ATOM 2228 C C . ILE A 1 307 ? -8.202 -24.498 19.491 1.00 59.91 287 ILE A C 1
ATOM 2229 O O . ILE A 1 307 ? -7.171 -23.832 19.410 1.00 60.33 287 ILE A O 1
ATOM 2234 N N . ASN A 1 308 ? -8.394 -25.413 20.434 1.00 60.95 288 ASN A N 1
ATOM 2235 C CA . ASN A 1 308 ? -7.388 -25.694 21.452 1.00 61.91 288 ASN A CA 1
ATOM 2236 C C . ASN A 1 308 ? -6.214 -26.488 20.878 1.00 61.79 288 ASN A C 1
ATOM 2237 O O . ASN A 1 308 ? -5.198 -26.680 21.545 1.00 61.74 288 ASN A O 1
ATOM 2242 N N . ILE A 1 309 ? -6.362 -26.957 19.642 1.00 61.63 289 ILE A N 1
ATOM 2243 C CA . ILE A 1 309 ? -5.301 -27.711 18.982 1.00 60.02 289 ILE A CA 1
ATOM 2244 C C . ILE A 1 309 ? -4.261 -26.712 18.517 1.00 59.27 289 ILE A C 1
ATOM 2245 O O . ILE A 1 309 ? -3.112 -27.071 18.261 1.00 59.99 289 ILE A O 1
ATOM 2250 N N . PHE A 1 310 ? -4.681 -25.453 18.413 1.00 57.54 290 PHE A N 1
ATOM 2251 C CA . PHE A 1 310 ? -3.816 -24.382 17.940 1.00 55.51 290 PHE A CA 1
ATOM 2252 C C . PHE A 1 310 ? -2.924 -23.698 18.972 1.00 54.63 290 PHE A C 1
ATOM 2253 O O . PHE A 1 310 ? -2.136 -22.826 18.624 1.00 55.89 290 PHE A O 1
ATOM 2261 N N . ARG A 1 311 ? -3.036 -24.081 20.235 1.00 53.48 291 ARG A N 1
ATOM 2262 C CA . ARG A 1 311 ? -2.199 -23.475 21.261 1.00 52.75 291 ARG A CA 1
ATOM 2263 C C . ARG A 1 311 ? -1.701 -24.532 22.231 1.00 53.94 291 ARG A C 1
ATOM 2264 O O . ARG A 1 311 ? -2.180 -25.668 22.205 1.00 53.84 291 ARG A O 1
ATOM 2272 N N . GLY A 1 312 ? -0.730 -24.162 23.066 1.00 54.96 292 GLY A N 1
ATOM 2273 C CA . GLY A 1 312 ? -0.187 -25.100 24.036 1.00 56.84 292 GLY A CA 1
ATOM 2274 C C . GLY A 1 312 ? -1.269 -26.008 24.589 1.00 58.10 292 GLY A C 1
ATOM 2275 O O . GLY A 1 312 ? -2.381 -25.563 24.869 1.00 58.24 292 GLY A O 1
ATOM 2276 N N . GLN A 1 313 ? -0.960 -27.288 24.739 1.00 59.35 293 GLN A N 1
ATOM 2277 C CA . GLN A 1 313 ? -1.953 -28.224 25.247 1.00 61.33 293 GLN A CA 1
ATOM 2278 C C . GLN A 1 313 ? -1.784 -28.387 26.748 1.00 60.82 293 GLN A C 1
ATOM 2279 O O . GLN A 1 313 ? -2.636 -28.961 27.428 1.00 60.34 293 GLN A O 1
ATOM 2285 N N . GLU A 1 314 ? -0.686 -27.853 27.265 1.00 59.89 294 GLU A N 1
ATOM 2286 C CA . GLU A 1 314 ? -0.410 -27.951 28.683 1.00 59.45 294 GLU A CA 1
ATOM 2287 C C . GLU A 1 314 ? -0.312 -26.566 29.311 1.00 57.32 294 GLU A C 1
ATOM 2288 O O . GLU A 1 314 ? -0.641 -26.394 30.489 1.00 57.01 294 GLU A O 1
ATOM 2294 N N . HIS A 1 315 ? 0.130 -25.586 28.518 1.00 53.94 295 HIS A N 1
ATOM 2295 C CA . HIS A 1 315 ? 0.287 -24.207 28.990 1.00 50.45 295 HIS A CA 1
ATOM 2296 C C . HIS A 1 315 ? 0.049 -23.127 27.922 1.00 47.33 295 HIS A C 1
ATOM 2297 O O . HIS A 1 315 ? 0.355 -23.323 26.752 1.00 45.44 295 HIS A O 1
ATOM 2304 N N . ILE A 1 316 ? -0.510 -21.991 28.342 1.00 45.08 296 ILE A N 1
ATOM 2305 C CA . ILE A 1 316 ? -0.780 -20.865 27.446 1.00 41.82 296 ILE A CA 1
ATOM 2306 C C . ILE A 1 316 ? 0.305 -19.805 27.606 1.00 39.32 296 ILE A C 1
ATOM 2307 O O . ILE A 1 316 ? 0.662 -19.429 28.717 1.00 38.85 296 ILE A O 1
ATOM 2312 N N . THR A 1 317 ? 0.816 -19.324 26.481 1.00 37.72 297 THR A N 1
ATOM 2313 C CA . THR A 1 317 ? 1.874 -18.320 26.465 1.00 35.73 297 THR A CA 1
ATOM 2314 C C . THR A 1 317 ? 1.328 -16.934 26.126 1.00 34.87 297 THR A C 1
ATOM 2315 O O . THR A 1 317 ? 0.203 -16.803 25.632 1.00 34.92 297 THR A O 1
ATOM 2319 N N . GLY A 1 318 ? 2.137 -15.905 26.379 1.00 32.89 298 GLY A N 1
ATOM 2320 C CA . GLY A 1 318 ? 1.720 -14.549 26.083 1.00 31.64 298 GLY A CA 1
ATOM 2321 C C . GLY A 1 318 ? 1.299 -14.440 24.633 1.00 32.84 298 GLY A C 1
ATOM 2322 O O . GLY A 1 318 ? 0.363 -13.706 24.311 1.00 32.06 298 GLY A O 1
ATOM 2323 N N . THR A 1 319 ? 1.994 -15.186 23.767 1.00 32.80 299 THR A N 1
ATOM 2324 C CA . THR A 1 319 ? 1.733 -15.212 22.333 1.00 33.18 299 THR A CA 1
ATOM 2325 C C . THR A 1 319 ? 0.422 -15.925 21.981 1.00 33.87 299 THR A C 1
ATOM 2326 O O . THR A 1 319 ? -0.274 -15.516 21.058 1.00 33.13 299 THR A O 1
ATOM 2330 N N . ASP A 1 320 ? 0.095 -17.000 22.693 1.00 34.12 300 ASP A N 1
ATOM 2331 C CA . ASP A 1 320 ? -1.156 -17.709 22.436 1.00 35.86 300 ASP A CA 1
ATOM 2332 C C . ASP A 1 320 ? -2.309 -16.759 22.765 1.00 36.32 300 ASP A C 1
ATOM 2333 O O . ASP A 1 320 ? -3.216 -16.555 21.961 1.00 36.03 300 ASP A O 1
ATOM 2338 N N . LEU A 1 321 ? -2.246 -16.171 23.958 1.00 37.32 301 LEU A N 1
ATOM 2339 C CA . LEU A 1 321 ? -3.260 -15.243 24.454 1.00 36.63 301 LEU A CA 1
ATOM 2340 C C . LEU A 1 321 ? -3.463 -14.025 23.550 1.00 37.09 301 LEU A C 1
ATOM 2341 O O . LEU A 1 321 ? -4.595 -13.687 23.199 1.00 39.37 301 LEU A O 1
ATOM 2346 N N . VAL A 1 322 ? -2.376 -13.367 23.164 1.00 37.57 302 VAL A N 1
ATOM 2347 C CA . VAL A 1 322 ? -2.475 -12.196 22.291 1.00 37.26 302 VAL A CA 1
ATOM 2348 C C . VAL A 1 322 ? -3.131 -12.506 20.931 1.00 36.78 302 VAL A C 1
ATOM 2349 O O . VAL A 1 322 ? -3.860 -11.675 20.375 1.00 35.25 302 VAL A O 1
ATOM 2353 N N . ARG A 1 323 ? -2.885 -13.700 20.400 1.00 36.38 303 ARG A N 1
ATOM 2354 C CA . ARG A 1 323 ? -3.506 -14.097 19.138 1.00 37.57 303 ARG A CA 1
ATOM 2355 C C . ARG A 1 323 ? -5.017 -14.217 19.340 1.00 38.15 303 ARG A C 1
ATOM 2356 O O . ARG A 1 323 ? -5.805 -13.802 18.485 1.00 39.09 303 ARG A O 1
ATOM 2364 N N . LEU A 1 324 ? -5.411 -14.785 20.479 1.00 37.49 304 LEU A N 1
ATOM 2365 C CA . LEU A 1 324 ? -6.823 -14.949 20.818 1.00 36.43 304 LEU A CA 1
ATOM 2366 C C . LEU A 1 324 ? -7.480 -13.591 20.944 1.00 34.95 304 LEU A C 1
ATOM 2367 O O . LEU A 1 324 ? -8.569 -13.368 20.427 1.00 33.25 304 LEU A O 1
ATOM 2372 N N . ILE A 1 325 ? -6.812 -12.678 21.638 1.00 34.34 305 ILE A N 1
ATOM 2373 C CA . ILE A 1 325 ? -7.368 -11.351 21.819 1.00 34.91 305 ILE A CA 1
ATOM 2374 C C . ILE A 1 325 ? -7.536 -10.589 20.510 1.00 34.31 305 ILE A C 1
ATOM 2375 O O . ILE A 1 325 ? -8.556 -9.953 20.303 1.00 34.95 305 ILE A O 1
ATOM 2380 N N . LEU A 1 326 ? -6.545 -10.642 19.628 1.00 35.00 306 LEU A N 1
ATOM 2381 C CA . LEU A 1 326 ? -6.661 -9.932 18.364 1.00 36.24 306 LEU A CA 1
ATOM 2382 C C . LEU A 1 326 ? -7.711 -10.573 17.445 1.00 37.04 306 LEU A C 1
ATOM 2383 O O . LEU A 1 326 ? -8.426 -9.871 16.715 1.00 35.35 306 LEU A O 1
ATOM 2388 N N . SER A 1 327 ? -7.821 -11.898 17.465 1.00 36.95 307 SER A N 1
ATOM 2389 C CA . SER A 1 327 ? -8.833 -12.523 16.620 1.00 37.71 307 SER A CA 1
ATOM 2390 C C . SER A 1 327 ? -10.180 -12.083 17.181 1.00 36.69 307 SER A C 1
ATOM 2391 O O . SER A 1 327 ? -11.145 -11.906 16.447 1.00 37.86 307 SER A O 1
ATOM 2394 N N . TRP A 1 328 ? -10.235 -11.870 18.490 1.00 36.41 308 TRP A N 1
ATOM 2395 C CA . TRP A 1 328 ? -11.470 -11.425 19.120 1.00 37.04 308 TRP A CA 1
ATOM 2396 C C . TRP A 1 328 ? -11.709 -9.931 18.845 1.00 36.61 308 TRP A C 1
ATOM 2397 O O . TRP A 1 328 ? -12.844 -9.467 18.847 1.00 36.44 308 TRP A O 1
ATOM 2408 N N . GLN A 1 329 ? -10.635 -9.179 18.621 1.00 37.45 309 GLN A N 1
ATOM 2409 C CA . GLN A 1 329 ? -10.747 -7.750 18.313 1.00 38.64 309 GLN A CA 1
ATOM 2410 C C . GLN A 1 329 ? -11.195 -7.605 16.857 1.00 38.53 309 GLN A C 1
ATOM 2411 O O . GLN A 1 329 ? -11.845 -6.626 16.488 1.00 38.11 309 GLN A O 1
ATOM 2417 N N . ILE A 1 330 ? -10.831 -8.582 16.030 1.00 38.37 310 ILE A N 1
ATOM 2418 C CA . ILE A 1 330 ? -11.207 -8.568 14.623 1.00 38.30 310 ILE A CA 1
ATOM 2419 C C . ILE A 1 330 ? -12.708 -8.795 14.524 1.00 38.38 310 ILE A C 1
ATOM 2420 O O . ILE A 1 330 ? -13.413 -8.036 13.864 1.00 38.93 310 ILE A O 1
ATOM 2425 N N . ILE A 1 331 ? -13.190 -9.845 15.185 1.00 38.23 311 ILE A N 1
ATOM 2426 C CA . ILE A 1 331 ? -14.615 -10.158 15.207 1.00 38.10 311 ILE A CA 1
ATOM 2427 C C . ILE A 1 331 ? -15.334 -8.882 15.668 1.00 39.18 311 ILE A C 1
ATOM 2428 O O . ILE A 1 331 ? -16.213 -8.345 14.978 1.00 39.15 311 ILE A O 1
ATOM 2433 N N . ASN A 1 332 ? -14.935 -8.407 16.845 1.00 38.24 312 ASN A N 1
ATOM 2434 C CA . ASN A 1 332 ? -15.492 -7.203 17.441 1.00 37.56 312 ASN A CA 1
ATOM 2435 C C . ASN A 1 332 ? -15.475 -6.059 16.416 1.00 37.87 312 ASN A C 1
ATOM 2436 O O . ASN A 1 332 ? -16.381 -5.229 16.378 1.00 37.00 312 ASN A O 1
ATOM 2441 N N . GLY A 1 333 ? -14.434 -6.034 15.586 1.00 38.34 313 GLY A N 1
ATOM 2442 C CA . GLY A 1 333 ? -14.302 -5.004 14.574 1.00 38.62 313 GLY A CA 1
ATOM 2443 C C . GLY A 1 333 ? -15.266 -5.230 13.430 1.00 40.24 313 GLY A C 1
ATOM 2444 O O . GLY A 1 333 ? -15.777 -4.278 12.842 1.00 40.23 313 GLY A O 1
ATOM 2445 N N . ARG A 1 334 ? -15.523 -6.493 13.114 1.00 40.62 314 ARG A N 1
ATOM 2446 C CA . ARG A 1 334 ? -16.443 -6.822 12.036 1.00 42.33 314 ARG A CA 1
ATOM 2447 C C . ARG A 1 334 ? -17.892 -6.572 12.460 1.00 42.97 314 ARG A C 1
ATOM 2448 O O . ARG A 1 334 ? -18.713 -6.091 11.666 1.00 43.78 314 ARG A O 1
ATOM 2456 N N . ILE A 1 335 ? -18.219 -6.906 13.703 1.00 40.87 315 ILE A N 1
ATOM 2457 C CA . ILE A 1 335 ? -19.580 -6.680 14.167 1.00 40.51 315 ILE A CA 1
ATOM 2458 C C . ILE A 1 335 ? -19.820 -5.179 14.265 1.00 41.63 315 ILE A C 1
ATOM 2459 O O . ILE A 1 335 ? -20.886 -4.681 13.886 1.00 41.18 315 ILE A O 1
ATOM 2464 N N . ALA A 1 336 ? -18.816 -4.459 14.758 1.00 41.59 316 ALA A N 1
ATOM 2465 C CA . ALA A 1 336 ? -18.913 -3.011 14.886 1.00 41.91 316 ALA A CA 1
ATOM 2466 C C . ALA A 1 336 ? -19.195 -2.405 13.528 1.00 43.27 316 ALA A C 1
ATOM 2467 O O . ALA A 1 336 ? -20.137 -1.629 13.369 1.00 43.22 316 ALA A O 1
ATOM 2469 N N . LEU A 1 337 ? -18.372 -2.769 12.548 1.00 45.32 317 LEU A N 1
ATOM 2470 C CA . LEU A 1 337 ? -18.512 -2.242 11.197 1.00 48.31 317 LEU A CA 1
ATOM 2471 C C . LEU A 1 337 ? -19.876 -2.496 10.554 1.00 50.24 317 LEU A C 1
ATOM 2472 O O . LEU A 1 337 ? -20.263 -1.790 9.625 1.00 49.30 317 LEU A O 1
ATOM 2477 N N . SER A 1 338 ? -20.600 -3.502 11.038 1.00 52.84 318 SER A N 1
ATOM 2478 C CA . SER A 1 338 ? -21.918 -3.804 10.489 1.00 54.93 318 SER A CA 1
ATOM 2479 C C . SER A 1 338 ? -23.004 -3.200 11.363 1.00 55.47 318 SER A C 1
ATOM 2480 O O . SER A 1 338 ? -24.155 -3.623 11.322 1.00 55.28 318 SER A O 1
ATOM 2483 N N . ASN A 1 339 ? -22.624 -2.219 12.171 1.00 56.77 319 ASN A N 1
ATOM 2484 C CA . ASN A 1 339 ? -23.574 -1.537 13.034 1.00 57.98 319 ASN A CA 1
ATOM 2485 C C . ASN A 1 339 ? -23.802 -0.142 12.484 1.00 58.40 319 ASN A C 1
ATOM 2486 O O . ASN A 1 339 ? -24.979 0.253 12.372 1.00 59.29 319 ASN A O 1
ATOM 2491 N N . GLN B 1 23 ? -19.429 -34.634 44.708 1.00 64.03 3 GLN B N 1
ATOM 2492 C CA . GLN B 1 23 ? -20.290 -33.530 45.225 1.00 64.68 3 GLN B CA 1
ATOM 2493 C C . GLN B 1 23 ? -19.446 -32.448 45.876 1.00 62.41 3 GLN B C 1
ATOM 2494 O O . GLN B 1 23 ? -18.504 -32.753 46.605 1.00 62.38 3 GLN B O 1
ATOM 2500 N N . PRO B 1 24 ? -19.774 -31.166 45.626 1.00 60.35 4 PRO B N 1
ATOM 2501 C CA . PRO B 1 24 ? -19.006 -30.068 46.230 1.00 57.99 4 PRO B CA 1
ATOM 2502 C C . PRO B 1 24 ? -19.158 -30.062 47.753 1.00 55.31 4 PRO B C 1
ATOM 2503 O O . PRO B 1 24 ? -20.177 -30.504 48.282 1.00 55.69 4 PRO B O 1
ATOM 2507 N N . GLU B 1 25 ? -18.140 -29.574 48.453 1.00 52.52 5 GLU B N 1
ATOM 2508 C CA . GLU B 1 25 ? -18.172 -29.520 49.911 1.00 49.24 5 GLU B CA 1
ATOM 2509 C C . GLU B 1 25 ? -18.659 -28.170 50.412 1.00 45.50 5 GLU B C 1
ATOM 2510 O O . GLU B 1 25 ? -18.537 -27.158 49.722 1.00 43.34 5 GLU B O 1
ATOM 2516 N N . ASN B 1 26 ? -19.201 -28.163 51.623 1.00 42.20 6 ASN B N 1
ATOM 2517 C CA . ASN B 1 26 ? -19.739 -26.942 52.201 1.00 39.09 6 ASN B CA 1
ATOM 2518 C C . ASN B 1 26 ? -19.213 -26.606 53.597 1.00 37.66 6 ASN B C 1
ATOM 2519 O O . ASN B 1 26 ? -19.333 -27.387 54.536 1.00 37.76 6 ASN B O 1
ATOM 2524 N N . PHE B 1 27 ? -18.635 -25.416 53.703 1.00 35.15 7 PHE B N 1
ATOM 2525 C CA . PHE B 1 27 ? -18.065 -24.890 54.935 1.00 32.05 7 PHE B CA 1
ATOM 2526 C C . PHE B 1 27 ? -18.997 -24.983 56.143 1.00 30.95 7 PHE B C 1
ATOM 2527 O O . PHE B 1 27 ? -18.579 -25.398 57.218 1.00 30.91 7 PHE B O 1
ATOM 2535 N N . ARG B 1 28 ? -20.249 -24.568 55.970 1.00 30.14 8 ARG B N 1
ATOM 2536 C CA . ARG B 1 28 ? -21.226 -24.599 57.051 1.00 30.41 8 ARG B CA 1
ATOM 2537 C C . ARG B 1 28 ? -21.642 -26.022 57.376 1.00 32.99 8 ARG B C 1
ATOM 2538 O O . ARG B 1 28 ? -22.028 -26.322 58.499 1.00 32.41 8 ARG B O 1
ATOM 2546 N N . GLU B 1 29 ? -21.556 -26.901 56.389 1.00 37.64 9 GLU B N 1
ATOM 2547 C CA . GLU B 1 29 ? -21.929 -28.292 56.598 1.00 43.34 9 GLU B CA 1
ATOM 2548 C C . GLU B 1 29 ? -20.845 -28.931 57.459 1.00 44.89 9 GLU B C 1
ATOM 2549 O O . GLU B 1 29 ? -21.123 -29.710 58.368 1.00 46.53 9 GLU B O 1
ATOM 2555 N N . VAL B 1 30 ? -19.604 -28.574 57.162 1.00 44.65 10 VAL B N 1
ATOM 2556 C CA . VAL B 1 30 ? -18.458 -29.098 57.871 1.00 45.56 10 VAL B CA 1
ATOM 2557 C C . VAL B 1 30 ? -18.388 -28.701 59.337 1.00 46.91 10 VAL B C 1
ATOM 2558 O O . VAL B 1 30 ? -18.024 -29.524 60.180 1.00 47.77 10 VAL B O 1
ATOM 2562 N N . ILE B 1 31 ? -18.737 -27.460 59.659 1.00 47.20 11 ILE B N 1
ATOM 2563 C CA . ILE B 1 31 ? -18.643 -27.033 61.050 1.00 50.04 11 ILE B CA 1
ATOM 2564 C C . ILE B 1 31 ? -19.855 -27.252 61.951 1.00 52.68 11 ILE B C 1
ATOM 2565 O O . ILE B 1 31 ? -19.716 -27.234 63.176 1.00 52.81 11 ILE B O 1
ATOM 2570 N N . ARG B 1 32 ? -21.039 -27.445 61.375 1.00 56.44 12 ARG B N 1
ATOM 2571 C CA . ARG B 1 32 ? -22.215 -27.676 62.213 1.00 60.43 12 ARG B CA 1
ATOM 2572 C C . ARG B 1 32 ? -22.110 -29.006 62.958 1.00 61.57 12 ARG B C 1
ATOM 2573 O O . ARG B 1 32 ? -22.333 -29.065 64.164 1.00 62.00 12 ARG B O 1
ATOM 2581 N N . HIS B 1 33 ? -21.760 -30.070 62.244 1.00 63.40 13 HIS B N 1
ATOM 2582 C CA . HIS B 1 33 ? -21.641 -31.388 62.865 1.00 65.77 13 HIS B CA 1
ATOM 2583 C C . HIS B 1 33 ? -20.446 -31.567 63.809 1.00 63.99 13 HIS B C 1
ATOM 2584 O O . HIS B 1 33 ? -20.394 -32.543 64.562 1.00 64.24 13 HIS B O 1
ATOM 2591 N N . SER B 1 34 ? -19.503 -30.627 63.782 1.00 61.29 14 SER B N 1
ATOM 2592 C CA . SER B 1 34 ? -18.301 -30.726 64.609 1.00 57.62 14 SER B CA 1
ATOM 2593 C C . SER B 1 34 ? -18.135 -29.674 65.703 1.00 55.65 14 SER B C 1
ATOM 2594 O O . SER B 1 34 ? -18.588 -28.535 65.561 1.00 55.64 14 SER B O 1
ATOM 2597 N N . PRO B 1 35 ? -17.483 -30.057 66.819 1.00 53.02 15 PRO B N 1
ATOM 2598 C CA . PRO B 1 35 ? -17.206 -29.209 67.984 1.00 50.84 15 PRO B CA 1
ATOM 2599 C C . PRO B 1 35 ? -15.756 -28.735 67.922 1.00 48.80 15 PRO B C 1
ATOM 2600 O O . PRO B 1 35 ? -15.252 -28.090 68.843 1.00 49.30 15 PRO B O 1
ATOM 2604 N N . LEU B 1 36 ? -15.093 -29.075 66.825 1.00 46.21 16 LEU B N 1
ATOM 2605 C CA . LEU B 1 36 ? -13.701 -28.717 66.613 1.00 45.02 16 LEU B CA 1
ATOM 2606 C C . LEU B 1 36 ? -13.508 -27.199 66.597 1.00 43.65 16 LEU B C 1
ATOM 2607 O O . LEU B 1 36 ? -14.235 -26.485 65.906 1.00 42.91 16 LEU B O 1
ATOM 2612 N N . VAL B 1 37 ? -12.541 -26.714 67.376 1.00 41.03 17 VAL B N 1
ATOM 2613 C CA . VAL B 1 37 ? -12.237 -25.288 67.436 1.00 38.72 17 VAL B CA 1
ATOM 2614 C C . VAL B 1 37 ? -11.064 -24.950 66.526 1.00 38.40 17 VAL B C 1
ATOM 2615 O O . VAL B 1 37 ? -9.945 -25.413 66.751 1.00 40.54 17 VAL B O 1
ATOM 2619 N N . TYR B 1 38 ? -11.319 -24.135 65.510 1.00 36.11 18 TYR B N 1
ATOM 2620 C CA . TYR B 1 38 ? -10.286 -23.732 64.559 1.00 34.69 18 TYR B CA 1
ATOM 2621 C C . TYR B 1 38 ? -9.480 -22.560 65.126 1.00 34.90 18 TYR B C 1
ATOM 2622 O O . TYR B 1 38 ? -10.027 -21.484 65.380 1.00 34.97 18 TYR B O 1
ATOM 2631 N N . LEU B 1 39 ? -8.178 -22.756 65.314 1.00 34.63 19 LEU B N 1
ATOM 2632 C CA . LEU B 1 39 ? -7.343 -21.697 65.878 1.00 35.02 19 LEU B CA 1
ATOM 2633 C C . LEU B 1 39 ? -6.509 -20.973 64.808 1.00 35.28 19 LEU B C 1
ATOM 2634 O O . LEU B 1 39 ? -5.773 -21.601 64.034 1.00 35.01 19 LEU B O 1
ATOM 2639 N N . ILE B 1 40 ? -6.633 -19.647 64.767 1.00 33.07 20 ILE B N 1
ATOM 2640 C CA . ILE B 1 40 ? -5.913 -18.849 63.781 1.00 31.09 20 ILE B CA 1
ATOM 2641 C C . ILE B 1 40 ? -4.982 -17.820 64.432 1.00 31.31 20 ILE B C 1
ATOM 2642 O O . ILE B 1 40 ? -5.428 -16.975 65.218 1.00 31.57 20 ILE B O 1
ATOM 2647 N N . GLY B 1 41 ? -3.690 -17.899 64.100 1.00 28.93 21 GLY B N 1
ATOM 2648 C CA . GLY B 1 41 ? -2.710 -16.983 64.665 1.00 24.91 21 GLY B CA 1
ATOM 2649 C C . GLY B 1 41 ? -2.325 -15.865 63.710 1.00 25.53 21 GLY B C 1
ATOM 2650 O O . GLY B 1 41 ? -2.106 -16.103 62.511 1.00 26.47 21 GLY B O 1
ATOM 2651 N N . VAL B 1 42 ? -2.263 -14.640 64.225 1.00 21.10 22 VAL B N 1
ATOM 2652 C CA . VAL B 1 42 ? -1.899 -13.501 63.403 1.00 20.18 22 VAL B CA 1
ATOM 2653 C C . VAL B 1 42 ? -0.742 -12.819 64.114 1.00 20.87 22 VAL B C 1
ATOM 2654 O O . VAL B 1 42 ? -0.914 -12.168 65.146 1.00 20.24 22 VAL B O 1
ATOM 2658 N N . ALA B 1 43 ? 0.447 -12.995 63.554 1.00 21.36 23 ALA B N 1
ATOM 2659 C CA . ALA B 1 43 ? 1.656 -12.444 64.132 1.00 24.13 23 ALA B CA 1
ATOM 2660 C C . ALA B 1 43 ? 2.235 -11.296 63.323 1.00 26.15 23 ALA B C 1
ATOM 2661 O O . ALA B 1 43 ? 2.073 -11.225 62.101 1.00 27.12 23 ALA B O 1
ATOM 2663 N N . GLY B 1 44 ? 2.917 -10.402 64.029 1.00 27.55 24 GLY B N 1
ATOM 2664 C CA . GLY B 1 44 ? 3.531 -9.255 63.402 1.00 27.96 24 GLY B CA 1
ATOM 2665 C C . GLY B 1 44 ? 4.016 -8.262 64.440 1.00 29.64 24 GLY B C 1
ATOM 2666 O O . GLY B 1 44 ? 3.667 -8.347 65.625 1.00 27.42 24 GLY B O 1
ATOM 2667 N N . ASP B 1 45 ? 4.845 -7.327 63.983 1.00 30.97 25 ASP B N 1
ATOM 2668 C CA . ASP B 1 45 ? 5.402 -6.286 64.825 1.00 32.52 25 ASP B CA 1
ATOM 2669 C C . ASP B 1 45 ? 4.292 -5.273 65.083 1.00 33.40 25 ASP B C 1
ATOM 2670 O O . ASP B 1 45 ? 3.291 -5.254 64.366 1.00 33.56 25 ASP B O 1
ATOM 2675 N N . SER B 1 46 ? 4.436 -4.451 66.115 1.00 34.67 26 SER B N 1
ATOM 2676 C CA . SER B 1 46 ? 3.401 -3.457 66.399 1.00 35.85 26 SER B CA 1
ATOM 2677 C C . SER B 1 46 ? 3.399 -2.422 65.278 1.00 35.19 26 SER B C 1
ATOM 2678 O O . SER B 1 46 ? 4.452 -2.022 64.775 1.00 35.38 26 SER B O 1
ATOM 2681 N N . GLY B 1 47 ? 2.210 -1.999 64.879 1.00 34.80 27 GLY B N 1
ATOM 2682 C CA . GLY B 1 47 ? 2.107 -1.040 63.802 1.00 34.47 27 GLY B CA 1
ATOM 2683 C C . GLY B 1 47 ? 2.392 -1.737 62.482 1.00 35.44 27 GLY B C 1
ATOM 2684 O O . GLY B 1 47 ? 2.750 -1.096 61.490 1.00 34.04 27 GLY B O 1
ATOM 2685 N N . SER B 1 48 ? 2.228 -3.057 62.466 1.00 34.75 28 SER B N 1
ATOM 2686 C CA . SER B 1 48 ? 2.482 -3.823 61.257 1.00 34.78 28 SER B CA 1
ATOM 2687 C C . SER B 1 48 ? 1.220 -4.068 60.445 1.00 34.37 28 SER B C 1
ATOM 2688 O O . SER B 1 48 ? 1.264 -4.745 59.429 1.00 36.51 28 SER B O 1
ATOM 2691 N N . GLY B 1 49 ? 0.099 -3.512 60.884 1.00 35.31 29 GLY B N 1
ATOM 2692 C CA . GLY B 1 49 ? -1.145 -3.702 60.154 1.00 34.90 29 GLY B CA 1
ATOM 2693 C C . GLY B 1 49 ? -1.822 -5.039 60.395 1.00 35.16 29 GLY B C 1
ATOM 2694 O O . GLY B 1 49 ? -2.582 -5.500 59.561 1.00 35.20 29 GLY B O 1
ATOM 2695 N N . LYS B 1 50 ? -1.546 -5.658 61.538 1.00 37.25 30 LYS B N 1
ATOM 2696 C CA . LYS B 1 50 ? -2.127 -6.949 61.909 1.00 39.49 30 LYS B CA 1
ATOM 2697 C C . LYS B 1 50 ? -3.659 -6.925 61.958 1.00 39.84 30 LYS B C 1
ATOM 2698 O O . LYS B 1 50 ? -4.331 -7.753 61.339 1.00 37.51 30 LYS B O 1
ATOM 2704 N N . SER B 1 51 ? -4.189 -5.968 62.719 1.00 41.41 31 SER B N 1
ATOM 2705 C CA . SER B 1 51 ? -5.626 -5.797 62.916 1.00 42.26 31 SER B CA 1
ATOM 2706 C C . SER B 1 51 ? -6.450 -5.601 61.637 1.00 42.09 31 SER B C 1
ATOM 2707 O O . SER B 1 51 ? -7.637 -5.903 61.629 1.00 43.34 31 SER B O 1
ATOM 2710 N N . THR B 1 52 ? -5.859 -5.091 60.562 1.00 40.81 32 THR B N 1
ATOM 2711 C CA . THR B 1 52 ? -6.655 -4.922 59.356 1.00 40.33 32 THR B CA 1
ATOM 2712 C C . THR B 1 52 ? -7.041 -6.308 58.860 1.00 39.91 32 THR B C 1
ATOM 2713 O O . THR B 1 52 ? -8.107 -6.484 58.274 1.00 40.49 32 THR B O 1
ATOM 2717 N N . PHE B 1 53 ? -6.182 -7.296 59.109 1.00 38.97 33 PHE B N 1
ATOM 2718 C CA . PHE B 1 53 ? -6.462 -8.666 58.684 1.00 38.77 33 PHE B CA 1
ATOM 2719 C C . PHE B 1 53 ? -7.322 -9.394 59.705 1.00 38.96 33 PHE B C 1
ATOM 2720 O O . PHE B 1 53 ? -8.106 -10.276 59.349 1.00 38.97 33 PHE B O 1
ATOM 2728 N N . THR B 1 54 ? -7.190 -9.018 60.971 1.00 37.78 34 THR B N 1
ATOM 2729 C CA . THR B 1 54 ? -7.997 -9.635 62.006 1.00 39.37 34 THR B CA 1
ATOM 2730 C C . THR B 1 54 ? -9.442 -9.191 61.818 1.00 39.54 34 THR B C 1
ATOM 2731 O O . THR B 1 54 ? -10.375 -9.971 62.007 1.00 38.97 34 THR B O 1
ATOM 2735 N N . ARG B 1 55 ? -9.625 -7.935 61.430 1.00 40.63 35 ARG B N 1
ATOM 2736 C CA . ARG B 1 55 ? -10.961 -7.407 61.204 1.00 42.08 35 ARG B CA 1
ATOM 2737 C C . ARG B 1 55 ? -11.554 -8.094 59.981 1.00 40.41 35 ARG B C 1
ATOM 2738 O O . ARG B 1 55 ? -12.701 -8.527 60.002 1.00 41.23 35 ARG B O 1
ATOM 2746 N N . ALA B 1 56 ? -10.750 -8.211 58.931 1.00 36.78 36 ALA B N 1
ATOM 2747 C CA . ALA B 1 56 ? -11.174 -8.838 57.694 1.00 34.97 36 ALA B CA 1
ATOM 2748 C C . ALA B 1 56 ? -11.776 -10.204 57.925 1.00 35.26 36 ALA B C 1
ATOM 2749 O O . ALA B 1 56 ? -12.834 -10.517 57.385 1.00 34.71 36 ALA B O 1
ATOM 2751 N N . ILE B 1 57 ? -11.086 -11.020 58.716 1.00 36.04 37 ILE B N 1
ATOM 2752 C CA . ILE B 1 57 ? -11.534 -12.374 59.026 1.00 36.25 37 ILE B CA 1
ATOM 2753 C C . ILE B 1 57 ? -12.830 -12.335 59.839 1.00 36.53 37 ILE B C 1
ATOM 2754 O O . ILE B 1 57 ? -13.720 -13.165 59.651 1.00 37.06 37 ILE B O 1
ATOM 2759 N N . SER B 1 58 ? -12.940 -11.368 60.739 1.00 35.41 38 SER B N 1
ATOM 2760 C CA . SER B 1 58 ? -14.140 -11.261 61.549 1.00 37.28 38 SER B CA 1
ATOM 2761 C C . SER B 1 58 ? -15.344 -10.827 60.716 1.00 36.86 38 SER B C 1
ATOM 2762 O O . SER B 1 58 ? -16.401 -11.451 60.768 1.00 37.25 38 SER B O 1
ATOM 2765 N N . ASP B 1 59 ? -15.174 -9.760 59.946 1.00 36.89 39 ASP B N 1
ATOM 2766 C CA . ASP B 1 59 ? -16.236 -9.241 59.095 1.00 38.04 39 ASP B CA 1
ATOM 2767 C C . ASP B 1 59 ? -16.749 -10.313 58.145 1.00 38.01 39 ASP B C 1
ATOM 2768 O O . ASP B 1 59 ? -17.956 -10.518 58.018 1.00 39.90 39 ASP B O 1
ATOM 2773 N N . ILE B 1 60 ? -15.823 -10.999 57.484 1.00 36.07 40 ILE B N 1
ATOM 2774 C CA . ILE B 1 60 ? -16.163 -12.037 56.527 1.00 32.74 40 ILE B CA 1
ATOM 2775 C C . ILE B 1 60 ? -16.799 -13.279 57.131 1.00 32.63 40 ILE B C 1
ATOM 2776 O O . ILE B 1 60 ? -17.706 -13.847 56.526 1.00 32.24 40 ILE B O 1
ATOM 2781 N N . PHE B 1 61 ? -16.348 -13.690 58.315 1.00 31.95 41 PHE B N 1
ATOM 2782 C CA . PHE B 1 61 ? -16.890 -14.888 58.962 1.00 33.07 41 PHE B CA 1
ATOM 2783 C C . PHE B 1 61 ? -17.988 -14.661 60.000 1.00 34.00 41 PHE B C 1
ATOM 2784 O O . PHE B 1 61 ? -18.611 -15.611 60.455 1.00 36.40 41 PHE B O 1
ATOM 2792 N N . GLY B 1 62 ? -18.232 -13.418 60.383 1.00 34.86 42 GLY B N 1
ATOM 2793 C CA . GLY B 1 62 ? -19.292 -13.169 61.341 1.00 36.34 42 GLY B CA 1
ATOM 2794 C C . GLY B 1 62 ? -18.961 -13.286 62.818 1.00 37.71 42 GLY B C 1
ATOM 2795 O O . GLY B 1 62 ? -18.103 -14.067 63.235 1.00 38.48 42 GLY B O 1
ATOM 2796 N N . GLU B 1 63 ? -19.692 -12.507 63.610 1.00 39.25 43 GLU B N 1
ATOM 2797 C CA . GLU B 1 63 ? -19.539 -12.437 65.058 1.00 40.39 43 GLU B CA 1
ATOM 2798 C C . GLU B 1 63 ? -19.879 -13.735 65.795 1.00 40.48 43 GLU B C 1
ATOM 2799 O O . GLU B 1 63 ? -19.399 -13.960 66.902 1.00 40.32 43 GLU B O 1
ATOM 2805 N N . GLU B 1 64 ? -20.702 -14.590 65.198 1.00 41.28 44 GLU B N 1
ATOM 2806 C CA . GLU B 1 64 ? -21.054 -15.840 65.860 1.00 42.51 44 GLU B CA 1
ATOM 2807 C C . GLU B 1 64 ? -19.971 -16.905 65.702 1.00 41.04 44 GLU B C 1
ATOM 2808 O O . GLU B 1 64 ? -19.706 -17.670 66.625 1.00 40.68 44 GLU B O 1
ATOM 2814 N N . LEU B 1 65 ? -19.350 -16.961 64.530 1.00 40.26 45 LEU B N 1
ATOM 2815 C CA . LEU B 1 65 ? -18.298 -17.941 64.290 1.00 39.40 45 LEU B CA 1
ATOM 2816 C C . LEU B 1 65 ? -16.973 -17.501 64.881 1.00 38.32 45 LEU B C 1
ATOM 2817 O O . LEU B 1 65 ? -16.221 -18.326 65.399 1.00 37.15 45 LEU B O 1
ATOM 2822 N N . VAL B 1 66 ? -16.705 -16.199 64.826 1.00 36.48 46 VAL B N 1
ATOM 2823 C CA . VAL B 1 66 ? -15.426 -15.679 65.285 1.00 36.54 46 VAL B CA 1
ATOM 2824 C C . VAL B 1 66 ? -15.355 -14.793 66.525 1.00 37.26 46 VAL B C 1
ATOM 2825 O O . VAL B 1 66 ? -16.158 -13.872 66.707 1.00 39.50 46 VAL B O 1
ATOM 2829 N N . SER B 1 67 ? -14.367 -15.093 67.364 1.00 35.77 47 SER B N 1
ATOM 2830 C CA . SER B 1 67 ? -14.066 -14.337 68.574 1.00 35.88 47 SER B CA 1
ATOM 2831 C C . SER B 1 67 ? -12.531 -14.265 68.579 1.00 36.66 47 SER B C 1
ATOM 2832 O O . SER B 1 67 ? -11.866 -15.188 68.105 1.00 35.43 47 SER B O 1
ATOM 2835 N N . SER B 1 68 ? -11.959 -13.182 69.091 1.00 37.01 48 SER B N 1
ATOM 2836 C CA . SER B 1 68 ? -10.501 -13.072 69.094 1.00 37.44 48 SER B CA 1
ATOM 2837 C C . SER B 1 68 ? -9.886 -12.694 70.433 1.00 36.65 48 SER B C 1
ATOM 2838 O O . SER B 1 68 ? -10.578 -12.243 71.348 1.00 36.58 48 SER B O 1
ATOM 2841 N N . ILE B 1 69 ? -8.570 -12.896 70.521 1.00 36.54 49 ILE B N 1
ATOM 2842 C CA . ILE B 1 69 ? -7.779 -12.600 71.711 1.00 33.45 49 ILE B CA 1
ATOM 2843 C C . ILE B 1 69 ? -6.486 -11.921 71.296 1.00 34.27 49 ILE B C 1
ATOM 2844 O O . ILE B 1 69 ? -5.892 -12.286 70.280 1.00 35.25 49 ILE B O 1
ATOM 2849 N N . THR B 1 70 ? -6.049 -10.940 72.079 1.00 33.63 50 THR B N 1
ATOM 2850 C CA . THR B 1 70 ? -4.795 -10.257 71.801 1.00 34.36 50 THR B CA 1
ATOM 2851 C C . THR B 1 70 ? -3.770 -10.729 72.816 1.00 35.03 50 THR B C 1
ATOM 2852 O O . THR B 1 70 ? -4.038 -10.758 74.014 1.00 35.51 50 THR B O 1
ATOM 2856 N N . VAL B 1 71 ? -2.586 -11.079 72.341 1.00 34.72 51 VAL B N 1
ATOM 2857 C CA . VAL B 1 71 ? -1.554 -11.562 73.224 1.00 35.11 51 VAL B CA 1
ATOM 2858 C C . VAL B 1 71 ? -1.138 -10.519 74.265 1.00 36.35 51 VAL B C 1
ATOM 2859 O O . VAL B 1 71 ? -0.489 -10.852 75.263 1.00 34.89 51 VAL B O 1
ATOM 2863 N N . ASP B 1 72 ? -1.524 -9.263 74.051 1.00 38.09 52 ASP B N 1
ATOM 2864 C CA . ASP B 1 72 ? -1.197 -8.199 75.013 1.00 40.66 52 ASP B CA 1
ATOM 2865 C C . ASP B 1 72 ? -1.759 -8.519 76.399 1.00 39.65 52 ASP B C 1
ATOM 2866 O O . ASP B 1 72 ? -1.143 -8.200 77.414 1.00 39.92 52 ASP B O 1
ATOM 2871 N N . ASP B 1 73 ? -2.934 -9.139 76.436 1.00 38.40 53 ASP B N 1
ATOM 2872 C CA . ASP B 1 73 ? -3.557 -9.489 77.701 1.00 39.15 53 ASP B CA 1
ATOM 2873 C C . ASP B 1 73 ? -2.592 -10.278 78.565 1.00 39.25 53 ASP B C 1
ATOM 2874 O O . ASP B 1 73 ? -2.768 -10.365 79.776 1.00 39.88 53 ASP B O 1
ATOM 2879 N N . TYR B 1 74 ? -1.567 -10.851 77.947 1.00 39.36 54 TYR B N 1
ATOM 2880 C CA . TYR B 1 74 ? -0.612 -11.643 78.700 1.00 40.67 54 TYR B CA 1
ATOM 2881 C C . TYR B 1 74 ? 0.713 -10.959 79.054 1.00 42.07 54 TYR B C 1
ATOM 2882 O O . TYR B 1 74 ? 1.730 -11.631 79.203 1.00 42.82 54 TYR B O 1
ATOM 2891 N N . HIS B 1 75 ? 0.716 -9.634 79.174 1.00 44.36 55 HIS B N 1
ATOM 2892 C CA . HIS B 1 75 ? 1.939 -8.933 79.561 1.00 46.37 55 HIS B CA 1
ATOM 2893 C C . HIS B 1 75 ? 2.206 -9.322 81.012 1.00 47.05 55 HIS B C 1
ATOM 2894 O O . HIS B 1 75 ? 1.263 -9.493 81.783 1.00 45.76 55 HIS B O 1
ATOM 2901 N N . LEU B 1 76 ? 3.477 -9.479 81.383 1.00 48.94 56 LEU B N 1
ATOM 2902 C CA . LEU B 1 76 ? 3.823 -9.830 82.763 1.00 50.61 56 LEU B CA 1
ATOM 2903 C C . LEU B 1 76 ? 3.940 -8.561 83.584 1.00 52.61 56 LEU B C 1
ATOM 2904 O O . LEU B 1 76 ? 3.539 -8.517 84.749 1.00 52.32 56 LEU B O 1
ATOM 2909 N N . TYR B 1 77 ? 4.487 -7.528 82.957 1.00 55.19 57 TYR B N 1
ATOM 2910 C CA . TYR B 1 77 ? 4.665 -6.245 83.604 1.00 59.55 57 TYR B CA 1
ATOM 2911 C C . TYR B 1 77 ? 3.686 -5.270 82.978 1.00 62.06 57 TYR B C 1
ATOM 2912 O O . TYR B 1 77 ? 3.237 -5.468 81.852 1.00 63.69 57 TYR B O 1
ATOM 2921 N N . ASP B 1 78 ? 3.347 -4.219 83.710 1.00 65.41 58 ASP B N 1
ATOM 2922 C CA . ASP B 1 78 ? 2.422 -3.218 83.200 1.00 68.42 58 ASP B CA 1
ATOM 2923 C C . ASP B 1 78 ? 3.199 -2.049 82.589 1.00 69.78 58 ASP B C 1
ATOM 2924 O O . ASP B 1 78 ? 4.408 -1.914 82.804 1.00 68.87 58 ASP B O 1
ATOM 2929 N N . ARG B 1 79 ? 2.499 -1.220 81.818 1.00 71.74 59 ARG B N 1
ATOM 2930 C CA . ARG B 1 79 ? 3.092 -0.065 81.140 1.00 74.44 59 ARG B CA 1
ATOM 2931 C C . ARG B 1 79 ? 4.136 0.665 81.991 1.00 75.18 59 ARG B C 1
ATOM 2932 O O . ARG B 1 79 ? 5.221 1.007 81.514 1.00 74.57 59 ARG B O 1
ATOM 2940 N N . LYS B 1 80 ? 3.802 0.883 83.256 1.00 76.22 60 LYS B N 1
ATOM 2941 C CA . LYS B 1 80 ? 4.679 1.579 84.189 1.00 77.18 60 LYS B CA 1
ATOM 2942 C C . LYS B 1 80 ? 5.986 0.846 84.503 1.00 76.81 60 LYS B C 1
ATOM 2943 O O . LYS B 1 80 ? 7.072 1.322 84.159 1.00 77.37 60 LYS B O 1
ATOM 2949 N N . THR B 1 81 ? 5.878 -0.306 85.157 1.00 75.48 61 THR B N 1
ATOM 2950 C CA . THR B 1 81 ? 7.050 -1.091 85.527 1.00 74.48 61 THR B CA 1
ATOM 2951 C C . THR B 1 81 ? 8.012 -1.347 84.376 1.00 74.33 61 THR B C 1
ATOM 2952 O O . THR B 1 81 ? 9.226 -1.253 84.547 1.00 74.25 61 THR B O 1
ATOM 2956 N N . ARG B 1 82 ? 7.473 -1.667 83.205 1.00 74.78 62 ARG B N 1
ATOM 2957 C CA . ARG B 1 82 ? 8.306 -1.942 82.038 1.00 75.60 62 ARG B CA 1
ATOM 2958 C C . ARG B 1 82 ? 9.237 -0.791 81.689 1.00 76.07 62 ARG B C 1
ATOM 2959 O O . ARG B 1 82 ? 10.394 -1.003 81.324 1.00 76.00 62 ARG B O 1
ATOM 2967 N N . SER B 1 83 ? 8.729 0.430 81.799 1.00 77.57 63 SER B N 1
ATOM 2968 C CA . SER B 1 83 ? 9.529 1.611 81.496 1.00 78.50 63 SER B CA 1
ATOM 2969 C C . SER B 1 83 ? 10.681 1.739 82.505 1.00 78.78 63 SER B C 1
ATOM 2970 O O . SER B 1 83 ? 11.810 2.075 82.135 1.00 77.48 63 SER B O 1
ATOM 2973 N N . GLU B 1 84 ? 10.384 1.454 83.774 1.00 79.35 64 GLU B N 1
ATOM 2974 C CA . GLU B 1 84 ? 11.372 1.527 84.850 1.00 79.58 64 GLU B CA 1
ATOM 2975 C C . GLU B 1 84 ? 12.454 0.453 84.721 1.00 79.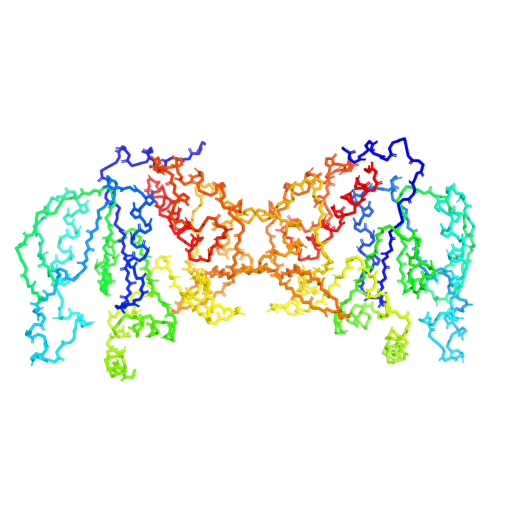54 64 GLU B C 1
ATOM 2976 O O . GLU B 1 84 ? 13.586 0.644 85.174 1.00 78.99 64 GLU B O 1
ATOM 2982 N N . MET B 1 85 ? 12.099 -0.671 84.103 1.00 78.89 65 MET B N 1
ATOM 2983 C CA . MET B 1 85 ? 13.036 -1.771 83.897 1.00 78.27 65 MET B CA 1
ATOM 2984 C C . MET B 1 85 ? 13.726 -1.620 82.548 1.00 77.27 65 MET B C 1
ATOM 2985 O O . MET B 1 85 ? 14.687 -2.333 82.248 1.00 76.84 65 MET B O 1
ATOM 2990 N N . GLY B 1 86 ? 13.229 -0.690 81.735 1.00 75.94 66 GLY B N 1
ATOM 2991 C CA . GLY B 1 86 ? 13.802 -0.481 80.418 1.00 74.80 66 GLY B CA 1
ATOM 2992 C C . GLY B 1 86 ? 13.600 -1.724 79.572 1.00 73.76 66 GLY B C 1
ATOM 2993 O O . GLY B 1 86 ? 14.297 -1.951 78.581 1.00 73.63 66 GLY B O 1
ATOM 2994 N N . ILE B 1 87 ? 12.630 -2.532 79.982 1.00 72.55 67 ILE B N 1
ATOM 2995 C CA . ILE B 1 87 ? 12.291 -3.781 79.308 1.00 70.73 67 ILE B CA 1
ATOM 2996 C C . ILE B 1 87 ? 11.191 -3.547 78.268 1.00 69.03 67 ILE B C 1
ATOM 2997 O O . ILE B 1 87 ? 10.174 -2.916 78.567 1.00 69.34 67 ILE B O 1
ATOM 3002 N N . THR B 1 88 ? 11.393 -4.037 77.046 1.00 66.33 68 THR B N 1
ATOM 3003 C CA . THR B 1 88 ? 10.376 -3.868 76.008 1.00 63.87 68 THR B CA 1
ATOM 3004 C C . THR B 1 88 ? 9.479 -5.098 75.929 1.00 60.74 68 THR B C 1
ATOM 3005 O O . THR B 1 88 ? 9.892 -6.202 76.287 1.00 59.93 68 THR B O 1
ATOM 3009 N N . PRO B 1 89 ? 8.231 -4.916 75.462 1.00 58.22 69 PRO B N 1
ATOM 3010 C CA . PRO B 1 89 ? 7.254 -6.001 75.329 1.00 56.58 69 PRO B CA 1
ATOM 3011 C C . PRO B 1 89 ? 7.601 -7.022 74.247 1.00 55.09 69 PRO B C 1
ATOM 3012 O O . PRO B 1 89 ? 6.976 -8.080 74.169 1.00 55.04 69 PRO B O 1
ATOM 3016 N N . LEU B 1 90 ? 8.599 -6.704 73.425 1.00 53.11 70 LEU B N 1
ATOM 3017 C CA . LEU B 1 90 ? 9.020 -7.586 72.341 1.00 51.03 70 LEU B CA 1
ATOM 3018 C C . LEU B 1 90 ? 9.739 -8.845 72.817 1.00 49.67 70 LEU B C 1
ATOM 3019 O O . LEU B 1 90 ? 9.910 -9.793 72.046 1.00 48.97 70 LEU B O 1
ATOM 3024 N N . LEU B 1 91 ? 10.167 -8.852 74.078 1.00 47.19 71 LEU B N 1
ATOM 3025 C CA . LEU B 1 91 ? 10.860 -10.013 74.642 1.00 45.91 71 LEU B CA 1
ATOM 3026 C C . LEU B 1 91 ? 9.868 -11.100 75.067 1.00 44.84 71 LEU B C 1
ATOM 3027 O O . LEU B 1 91 ? 8.751 -10.809 75.496 1.00 43.36 71 LEU B O 1
ATOM 3032 N N . HIS B 1 92 ? 10.281 -12.355 74.968 1.00 43.72 72 HIS B N 1
ATOM 3033 C CA . HIS B 1 92 ? 9.402 -13.438 75.372 1.00 43.10 72 HIS B CA 1
ATOM 3034 C C . HIS B 1 92 ? 9.182 -13.413 76.870 1.00 43.19 72 HIS B C 1
ATOM 3035 O O . HIS B 1 92 ? 8.044 -13.471 77.331 1.00 43.05 72 HIS B O 1
ATOM 3042 N N . THR B 1 93 ? 10.277 -13.318 77.624 1.00 43.42 73 THR B N 1
ATOM 3043 C CA . THR B 1 93 ? 10.219 -13.293 79.082 1.00 42.04 73 THR B CA 1
ATOM 3044 C C . THR B 1 93 ? 9.415 -12.108 79.623 1.00 42.21 73 THR B C 1
ATOM 3045 O O . THR B 1 93 ? 9.241 -11.963 80.837 1.00 42.48 73 THR B O 1
ATOM 3049 N N . ALA B 1 94 ? 8.927 -11.262 78.722 1.00 41.15 74 ALA B N 1
ATOM 3050 C CA . ALA B 1 94 ? 8.119 -10.114 79.115 1.00 41.99 74 ALA B CA 1
ATOM 3051 C C . ALA B 1 94 ? 6.635 -10.460 78.940 1.00 43.02 74 ALA B C 1
ATOM 3052 O O . ALA B 1 94 ? 5.757 -9.617 79.155 1.00 42.35 74 ALA B O 1
ATOM 3054 N N . ASN B 1 95 ? 6.366 -11.707 78.553 1.00 42.66 75 ASN B N 1
ATOM 3055 C CA . ASN B 1 95 ? 5.003 -12.168 78.319 1.00 40.75 75 ASN B CA 1
ATOM 3056 C C . ASN B 1 95 ? 4.743 -13.566 78.858 1.00 39.59 75 ASN B C 1
ATOM 3057 O O . ASN B 1 95 ? 5.599 -14.454 78.794 1.00 38.40 75 ASN B O 1
ATOM 3062 N N . ASN B 1 96 ? 3.532 -13.747 79.371 1.00 38.50 76 ASN B N 1
ATOM 3063 C CA . ASN B 1 96 ? 3.087 -14.999 79.957 1.00 37.18 76 ASN B CA 1
ATOM 3064 C C . ASN B 1 96 ? 2.718 -15.991 78.857 1.00 37.63 76 ASN B C 1
ATOM 3065 O O . ASN B 1 96 ? 1.558 -16.357 78.698 1.00 37.40 76 ASN B O 1
ATOM 3070 N N . LEU B 1 97 ? 3.715 -16.430 78.099 1.00 38.46 77 LEU B N 1
ATOM 3071 C CA . LEU B 1 97 ? 3.483 -17.373 77.018 1.00 38.76 77 LEU B CA 1
ATOM 3072 C C . LEU B 1 97 ? 3.119 -18.756 77.529 1.00 40.65 77 LEU B C 1
ATOM 3073 O O . LEU B 1 97 ? 2.556 -19.559 76.789 1.00 41.21 77 LEU B O 1
ATOM 3078 N N . LYS B 1 98 ? 3.450 -19.044 78.787 1.00 42.69 78 LYS B N 1
ATOM 3079 C CA . LYS B 1 98 ? 3.101 -20.337 79.368 1.00 43.97 78 LYS B CA 1
ATOM 3080 C C . LYS B 1 98 ? 1.600 -20.342 79.671 1.00 42.83 78 LYS B C 1
ATOM 3081 O O . LYS B 1 98 ? 0.913 -21.342 79.459 1.00 40.65 78 LYS B O 1
ATOM 3087 N N . LEU B 1 99 ? 1.095 -19.213 80.162 1.00 42.85 79 LEU B N 1
ATOM 3088 C CA . LEU B 1 99 ? -0.326 -19.095 80.465 1.00 42.99 79 LEU B CA 1
ATOM 3089 C C . LEU B 1 99 ? -1.148 -19.094 79.174 1.00 43.74 79 LEU B C 1
ATOM 3090 O O . LEU B 1 99 ? -2.269 -19.608 79.149 1.00 44.95 79 LEU B O 1
ATOM 3095 N N . LEU B 1 100 ? -0.594 -18.519 78.106 1.00 41.94 80 LEU B N 1
ATOM 3096 C CA . LEU B 1 100 ? -1.300 -18.468 76.833 1.00 39.77 80 LEU B CA 1
ATOM 3097 C C . LEU B 1 100 ? -1.477 -19.864 76.277 1.00 39.10 80 LEU B C 1
ATOM 3098 O O . LEU B 1 100 ? -2.565 -20.232 75.855 1.00 38.80 80 LEU B O 1
ATOM 3103 N N . GLU B 1 101 ? -0.404 -20.642 76.275 1.00 39.78 81 GLU B N 1
ATOM 3104 C CA . GLU B 1 101 ? -0.473 -22.006 75.776 1.00 42.54 81 GLU B CA 1
ATOM 3105 C C . GLU B 1 101 ? -1.483 -22.791 76.622 1.00 43.93 81 GLU B C 1
ATOM 3106 O O . GLU B 1 101 ? -2.243 -23.599 76.095 1.00 44.78 81 GLU B O 1
ATOM 3112 N N . GLU B 1 102 ? -1.495 -22.540 77.929 1.00 44.65 82 GLU B N 1
ATOM 3113 C CA . GLU B 1 102 ? -2.418 -23.226 78.826 1.00 46.11 82 GLU B CA 1
ATOM 3114 C C . GLU B 1 102 ? -3.857 -22.903 78.436 1.00 46.13 82 GLU B C 1
ATOM 3115 O O . GLU B 1 102 ? -4.702 -23.799 78.343 1.00 46.76 82 GLU B O 1
ATOM 3121 N N . ASN B 1 103 ? -4.134 -21.624 78.200 1.00 44.53 83 ASN B N 1
ATOM 3122 C CA . ASN B 1 103 ? -5.475 -21.209 77.809 1.00 43.95 83 ASN B CA 1
ATOM 3123 C C . ASN B 1 103 ? -5.889 -21.772 76.453 1.00 44.18 83 ASN B C 1
ATOM 3124 O O . ASN B 1 103 ? -6.982 -22.311 76.310 1.00 42.84 83 ASN B O 1
ATOM 3129 N N . LEU B 1 104 ? -5.014 -21.654 75.459 1.00 46.11 84 LEU B N 1
ATOM 3130 C CA . LEU B 1 104 ? -5.337 -22.148 74.125 1.00 47.83 84 LEU B CA 1
ATOM 3131 C C . LEU B 1 104 ? -5.680 -23.628 74.121 1.00 48.81 84 LEU B C 1
ATOM 3132 O O . LEU B 1 104 ? -6.660 -24.031 73.502 1.00 48.98 84 LEU B O 1
ATOM 3137 N N . MET B 1 105 ? -4.887 -24.440 74.811 1.00 50.62 85 MET B N 1
ATOM 3138 C CA . MET B 1 105 ? -5.167 -25.871 74.863 1.00 51.94 85 MET B CA 1
ATOM 3139 C C . MET B 1 105 ? -6.554 -26.124 75.449 1.00 52.46 85 MET B C 1
ATOM 3140 O O . MET B 1 105 ? -7.262 -27.038 75.014 1.00 52.87 85 MET B O 1
ATOM 3145 N N . ASP B 1 106 ? -6.945 -25.313 76.431 1.00 51.15 86 ASP B N 1
ATOM 3146 C CA . ASP B 1 106 ? -8.258 -25.463 77.040 1.00 50.33 86 ASP B CA 1
ATOM 3147 C C . ASP B 1 106 ? -9.341 -25.098 76.040 1.00 49.36 86 ASP B C 1
ATOM 3148 O O . ASP B 1 106 ? -10.324 -25.818 75.898 1.00 48.74 86 ASP B O 1
ATOM 3153 N N . LEU B 1 107 ? -9.150 -23.981 75.342 1.00 47.59 87 LEU B N 1
ATOM 3154 C CA . LEU B 1 107 ? -10.112 -23.521 74.350 1.00 46.29 87 LEU B CA 1
ATOM 3155 C C . LEU B 1 107 ? -10.347 -24.573 73.267 1.00 47.34 87 LEU B C 1
ATOM 3156 O O . LEU B 1 107 ? -11.494 -24.861 72.908 1.00 46.43 87 LEU B O 1
ATOM 3161 N N . LYS B 1 108 ? -9.257 -25.139 72.751 1.00 48.81 88 LYS B N 1
ATOM 3162 C CA . LYS B 1 108 ? -9.331 -26.175 71.722 1.00 49.93 88 LYS B CA 1
ATOM 3163 C C . LYS B 1 108 ? -10.226 -27.302 72.225 1.00 50.94 88 LYS B C 1
ATOM 3164 O O . LYS B 1 108 ? -11.068 -27.805 71.493 1.00 51.37 88 LYS B O 1
ATOM 3170 N N . ALA B 1 109 ? -10.037 -27.689 73.484 1.00 52.16 89 ALA B N 1
ATOM 3171 C CA . ALA B 1 109 ? -10.836 -28.749 74.088 1.00 52.84 89 ALA B CA 1
ATOM 3172 C C . ALA B 1 109 ? -12.266 -28.276 74.355 1.00 53.46 89 ALA B C 1
ATOM 3173 O O . ALA B 1 109 ? -13.081 -29.024 74.888 1.00 54.99 89 ALA B O 1
ATOM 3175 N N . GLY B 1 110 ? -12.565 -27.032 73.991 1.00 54.01 90 GLY B N 1
ATOM 3176 C CA . GLY B 1 110 ? -13.902 -26.499 74.195 1.00 53.44 90 GLY B CA 1
ATOM 3177 C C . GLY B 1 110 ? -14.221 -25.989 75.592 1.00 53.22 90 GLY B C 1
ATOM 3178 O O . GLY B 1 110 ? -15.347 -25.555 75.849 1.00 52.09 90 GLY B O 1
ATOM 3179 N N . ARG B 1 111 ? -13.242 -26.036 76.494 1.00 54.00 91 ARG B N 1
ATOM 3180 C CA . ARG B 1 111 ? -13.421 -25.571 77.878 1.00 54.30 91 ARG B CA 1
ATOM 3181 C C . ARG B 1 111 ? -13.393 -24.042 77.944 1.00 53.67 91 ARG B C 1
ATOM 3182 O O . ARG B 1 111 ? -12.717 -23.394 77.143 1.00 54.03 91 ARG B O 1
ATOM 3190 N N . THR B 1 112 ? -14.140 -23.467 78.884 1.00 52.62 92 THR B N 1
ATOM 3191 C CA . THR B 1 112 ? -14.152 -22.017 79.055 1.00 50.78 92 THR B CA 1
ATOM 3192 C C . THR B 1 112 ? -12.925 -21.690 79.890 1.00 49.98 92 THR B C 1
ATOM 3193 O O . THR B 1 112 ? -12.479 -22.511 80.692 1.00 49.44 92 THR B O 1
ATOM 3197 N N . ILE B 1 113 ? -12.375 -20.498 79.701 1.00 48.87 93 ILE B N 1
ATOM 3198 C CA . ILE B 1 113 ? -11.185 -20.114 80.435 1.00 47.47 93 ILE B CA 1
ATOM 3199 C C . ILE B 1 113 ? -11.327 -18.770 81.110 1.00 46.84 93 ILE B C 1
ATOM 3200 O O . ILE B 1 113 ? -12.176 -17.961 80.742 1.00 44.90 93 ILE B O 1
ATOM 3205 N N . GLN B 1 114 ? -10.491 -18.556 82.120 1.00 47.19 94 GLN B N 1
ATOM 3206 C CA . GLN B 1 114 ? -10.450 -17.283 82.829 1.00 48.76 94 GLN B CA 1
ATOM 3207 C C . GLN B 1 114 ? -9.080 -16.742 82.406 1.00 47.99 94 GLN B C 1
ATOM 3208 O O . GLN B 1 114 ? -8.046 -17.323 82.747 1.00 49.46 94 GLN B O 1
ATOM 3214 N N . LYS B 1 115 ? -9.080 -15.658 81.634 1.00 45.89 95 LYS B N 1
ATOM 3215 C CA . LYS B 1 115 ? -7.840 -15.084 81.123 1.00 45.01 95 LYS B CA 1
ATOM 3216 C C . LYS B 1 115 ? -7.561 -13.659 81.572 1.00 45.20 95 LYS B C 1
ATOM 3217 O O . LYS B 1 115 ? -8.479 -12.866 81.780 1.00 46.36 95 LYS B O 1
ATOM 3223 N N . PRO B 1 116 ? -6.273 -13.307 81.702 1.00 44.87 96 PRO B N 1
ATOM 3224 C CA . PRO B 1 116 ? -5.904 -11.955 82.126 1.00 44.04 96 PRO B CA 1
ATOM 3225 C C . PRO B 1 116 ? -6.387 -10.924 81.113 1.00 44.04 96 PRO B C 1
ATOM 3226 O O . PRO B 1 116 ? -6.838 -11.274 80.030 1.00 41.84 96 PRO B O 1
ATOM 3230 N N . VAL B 1 117 ? -6.310 -9.653 81.479 1.00 46.89 97 VAL B N 1
ATOM 3231 C CA . VAL B 1 117 ? -6.738 -8.589 80.588 1.00 50.24 97 VAL B CA 1
ATOM 3232 C C . VAL B 1 117 ? -5.900 -7.340 80.777 1.00 53.24 97 VAL B C 1
ATOM 3233 O O . VAL B 1 117 ? -5.762 -6.825 81.884 1.00 54.25 97 VAL B O 1
ATOM 3237 N N . TYR B 1 118 ? -5.335 -6.866 79.678 1.00 55.86 98 TYR B N 1
ATOM 3238 C CA . TYR B 1 118 ? -4.527 -5.667 79.701 1.00 58.08 98 TYR B CA 1
ATOM 3239 C C . TYR B 1 118 ? -5.427 -4.550 79.179 1.00 59.83 98 TYR B C 1
ATOM 3240 O O . TYR B 1 118 ? -6.443 -4.819 78.537 1.00 59.73 98 TYR B O 1
ATOM 3249 N N . LEU B 1 119 ? -5.059 -3.304 79.451 1.00 61.67 99 LEU B N 1
ATOM 3250 C CA . LEU B 1 119 ? -5.852 -2.167 79.001 1.00 63.58 99 LEU B CA 1
ATOM 3251 C C . LEU B 1 119 ? -4.979 -1.153 78.263 1.00 64.17 99 LEU B C 1
ATOM 3252 O O . LEU B 1 119 ? -3.982 -0.673 78.803 1.00 65.68 99 LEU B O 1
ATOM 3257 N N . GLY B 1 123 ? -3.019 2.127 81.047 1.00 70.77 103 GLY B N 1
ATOM 3258 C CA . GLY B 1 123 ? -2.044 1.177 80.539 1.00 72.59 103 GLY B CA 1
ATOM 3259 C C . GLY B 1 123 ? -1.662 0.186 81.620 1.00 72.54 103 GLY B C 1
ATOM 3260 O O . GLY B 1 123 ? -0.514 0.159 82.093 1.00 72.35 103 GLY B O 1
ATOM 3261 N N . THR B 1 124 ? -2.601 -0.680 81.980 1.00 71.71 104 THR B N 1
ATOM 3262 C CA . THR B 1 124 ? -2.330 -1.594 83.062 1.00 70.51 104 THR B CA 1
ATOM 3263 C C . THR B 1 124 ? -3.235 -2.803 83.112 1.00 69.27 104 THR B C 1
ATOM 3264 O O . THR B 1 124 ? -4.192 -2.918 82.346 1.00 69.68 104 THR B O 1
ATOM 3268 N N . PHE B 1 125 ? -2.911 -3.694 84.039 1.00 67.25 105 PHE B N 1
ATOM 3269 C CA . PHE B 1 125 ? -3.660 -4.918 84.249 1.00 65.05 105 PHE B CA 1
ATOM 3270 C C . PHE B 1 125 ? -5.104 -4.635 84.629 1.00 63.49 105 PHE B C 1
ATOM 3271 O O . PHE B 1 125 ? -5.400 -3.653 85.314 1.00 62.61 105 PHE B O 1
ATOM 3279 N N . GLY B 1 126 ? -6.011 -5.494 84.184 1.00 61.46 106 GLY B N 1
ATOM 3280 C CA . GLY B 1 126 ? -7.405 -5.292 84.508 1.00 60.85 106 GLY B CA 1
ATOM 3281 C C . GLY B 1 126 ? -8.012 -6.530 85.141 1.00 60.37 106 GLY B C 1
ATOM 3282 O O . GLY B 1 126 ? -7.312 -7.499 85.454 1.00 60.37 106 GLY B O 1
ATOM 3283 N N . GLU B 1 127 ? -9.322 -6.493 85.348 1.00 58.39 107 GLU B N 1
ATOM 3284 C CA . GLU B 1 127 ? -10.017 -7.619 85.932 1.00 57.08 107 GLU B CA 1
ATOM 3285 C C . GLU B 1 127 ? -9.954 -8.789 84.967 1.00 55.04 107 GLU B C 1
ATOM 3286 O O . GLU B 1 127 ? -10.208 -8.633 83.783 1.00 55.55 107 GLU B O 1
ATOM 3292 N N . PRO B 1 128 ? -9.584 -9.977 85.456 1.00 54.69 108 PRO B N 1
ATOM 3293 C CA . PRO B 1 128 ? -9.518 -11.142 84.572 1.00 53.57 108 PRO B CA 1
ATOM 3294 C C . PRO B 1 128 ? -10.865 -11.404 83.891 1.00 52.95 108 PRO B C 1
ATOM 3295 O O . PRO B 1 128 ? -11.910 -10.997 84.389 1.00 51.60 108 PRO B O 1
ATOM 3299 N N . GLU B 1 129 ? -10.822 -12.089 82.753 1.00 54.41 109 GLU B N 1
ATOM 3300 C CA . GLU B 1 129 ? -12.017 -12.404 81.971 1.00 55.50 109 GLU B CA 1
ATOM 3301 C C . GLU B 1 129 ? -12.380 -13.877 81.921 1.00 54.65 109 GLU B C 1
ATOM 3302 O O . GLU B 1 129 ? -11.537 -14.759 82.066 1.00 54.08 109 GLU B O 1
ATOM 3308 N N . LEU B 1 130 ? -13.656 -14.125 81.677 1.00 53.49 110 LEU B N 1
ATOM 3309 C CA . LEU B 1 130 ? -14.168 -15.472 81.554 1.00 52.79 110 LEU B CA 1
ATOM 3310 C C . LEU B 1 130 ? -14.501 -15.553 80.058 1.00 51.56 110 LEU B C 1
ATOM 3311 O O . LEU B 1 130 ? -15.587 -15.177 79.620 1.00 52.33 110 LEU B O 1
ATOM 3316 N N . PHE B 1 131 ? -13.528 -16.011 79.281 1.00 49.73 111 PHE B N 1
ATOM 3317 C CA . PHE B 1 131 ? -13.651 -16.117 77.830 1.00 48.91 111 PHE B CA 1
ATOM 3318 C C . PHE B 1 131 ? -14.040 -17.533 77.427 1.00 47.82 111 PHE B C 1
ATOM 3319 O O . PHE B 1 131 ? -13.434 -18.499 77.879 1.00 48.96 111 PHE B O 1
ATOM 3327 N N . SER B 1 132 ? -15.047 -17.656 76.572 1.00 46.89 112 SER B N 1
ATOM 3328 C CA . SER B 1 132 ? -15.504 -18.976 76.141 1.00 46.56 112 SER B CA 1
ATOM 3329 C C . SER B 1 132 ? -15.427 -19.187 74.630 1.00 44.71 112 SER B C 1
ATOM 3330 O O . SER B 1 132 ? -15.738 -18.288 73.850 1.00 45.69 112 SER B O 1
ATOM 3333 N N . PRO B 1 133 ? -15.036 -20.400 74.207 1.00 43.05 113 PRO B N 1
ATOM 3334 C CA . PRO B 1 133 ? -14.867 -20.866 72.820 1.00 42.56 113 PRO B CA 1
ATOM 3335 C C . PRO B 1 133 ? -15.927 -20.486 71.787 1.00 42.13 113 PRO B C 1
ATOM 3336 O O . PRO B 1 133 ? -17.068 -20.178 72.120 1.00 44.77 113 PRO B O 1
ATOM 3340 N N . THR B 1 134 ? -15.512 -20.501 70.526 1.00 40.54 114 THR B N 1
ATOM 3341 C CA . THR B 1 134 ? -16.382 -20.260 69.379 1.00 38.89 114 THR B CA 1
ATOM 3342 C C . THR B 1 134 ? -15.699 -21.071 68.288 1.00 39.41 114 THR B C 1
ATOM 3343 O O . THR B 1 134 ? -14.525 -21.391 68.419 1.00 39.92 114 THR B O 1
ATOM 3347 N N . LYS B 1 135 ? -16.421 -21.429 67.234 1.00 40.16 115 LYS B N 1
ATOM 3348 C CA . LYS B 1 135 ? -15.846 -22.236 66.161 1.00 40.78 115 LYS B CA 1
ATOM 3349 C C . LYS B 1 135 ? -14.502 -21.716 65.622 1.00 39.34 115 LYS B C 1
ATOM 3350 O O . LYS B 1 135 ? -13.646 -22.498 65.207 1.00 38.29 115 LYS B O 1
ATOM 3356 N N . PHE B 1 136 ? -14.320 -20.402 65.615 1.00 36.74 116 PHE B N 1
ATOM 3357 C CA . PHE B 1 136 ? -13.078 -19.818 65.128 1.00 36.28 116 PHE B CA 1
ATOM 3358 C C . PHE B 1 136 ? -12.552 -18.814 66.124 1.00 35.57 116 PHE B C 1
ATOM 3359 O O . PHE B 1 136 ? -13.274 -17.919 66.566 1.00 36.27 116 PHE B O 1
ATOM 3367 N N . ILE B 1 137 ? -11.285 -18.952 66.476 1.00 34.20 117 ILE B N 1
ATOM 3368 C CA . ILE B 1 137 ? -10.683 -18.022 67.408 1.00 32.13 117 ILE B CA 1
ATOM 3369 C C . ILE B 1 137 ? -9.416 -17.455 66.775 1.00 30.61 117 ILE B C 1
ATOM 3370 O O . ILE B 1 137 ? -8.603 -18.190 66.229 1.00 31.15 117 ILE B O 1
ATOM 3375 N N . ILE B 1 138 ? -9.270 -16.140 66.817 1.00 29.78 118 ILE B N 1
ATOM 3376 C CA . ILE B 1 138 ? -8.083 -15.510 66.273 1.00 30.81 118 ILE B CA 1
ATOM 3377 C C . ILE B 1 138 ? -7.198 -15.039 67.428 1.00 31.10 118 ILE B C 1
ATOM 3378 O O . ILE B 1 138 ? -7.652 -14.292 68.300 1.00 32.42 118 ILE B O 1
ATOM 3383 N N . ILE B 1 139 ? -5.945 -15.483 67.443 1.00 30.37 119 ILE B N 1
ATOM 3384 C CA . ILE B 1 139 ? -5.006 -15.056 68.472 1.00 30.43 119 ILE B CA 1
ATOM 3385 C C . ILE B 1 139 ? -4.104 -14.078 67.743 1.00 31.31 119 ILE B C 1
ATOM 3386 O O . ILE B 1 139 ? -3.363 -14.456 66.837 1.00 31.42 119 ILE B O 1
ATOM 3391 N N . GLU B 1 140 ? -4.190 -12.812 68.126 1.00 32.49 120 GLU B N 1
ATOM 3392 C CA . GLU B 1 140 ? -3.417 -11.757 67.485 1.00 33.02 120 GLU B CA 1
ATOM 3393 C C . GLU B 1 140 ? -2.455 -11.124 68.465 1.00 31.49 120 GLU B C 1
ATOM 3394 O O . GLU B 1 140 ? -2.825 -10.836 69.606 1.00 30.54 120 GLU B O 1
ATOM 3400 N N . GLY B 1 141 ? -1.225 -10.902 68.015 1.00 29.78 121 GLY B N 1
ATOM 3401 C CA . GLY B 1 141 ? -0.237 -10.283 68.875 1.00 28.66 121 GLY B CA 1
ATOM 3402 C C . GLY B 1 141 ? 1.177 -10.346 68.340 1.00 28.60 121 GLY B C 1
ATOM 3403 O O . GLY B 1 141 ? 1.395 -10.616 67.166 1.00 28.08 121 GLY B O 1
ATOM 3404 N N . LEU B 1 142 ? 2.141 -10.081 69.217 1.00 30.00 122 LEU B N 1
ATOM 3405 C CA . LEU B 1 142 ? 3.554 -10.114 68.869 1.00 28.77 122 LEU B CA 1
ATOM 3406 C C . LEU B 1 142 ? 4.084 -11.549 68.847 1.00 28.19 122 LEU B C 1
ATOM 3407 O O . LEU B 1 142 ? 4.851 -11.907 67.961 1.00 26.71 122 LEU B O 1
ATOM 3412 N N . HIS B 1 143 ? 3.666 -12.369 69.812 1.00 28.21 123 HIS B N 1
ATOM 3413 C CA . HIS B 1 143 ? 4.131 -13.759 69.881 1.00 29.08 123 HIS B CA 1
ATOM 3414 C C . HIS B 1 143 ? 3.043 -14.832 69.883 1.00 28.72 123 HIS B C 1
ATOM 3415 O O . HIS B 1 143 ? 3.145 -15.805 70.621 1.00 27.55 123 HIS B O 1
ATOM 3422 N N . PRO B 1 144 ? 1.991 -14.673 69.067 1.00 29.17 124 PRO B N 1
ATOM 3423 C CA . PRO B 1 144 ? 0.927 -15.685 69.041 1.00 29.06 124 PRO B CA 1
ATOM 3424 C C . PRO B 1 144 ? 1.482 -17.108 68.954 1.00 29.22 124 PRO B C 1
ATOM 3425 O O . PRO B 1 144 ? 1.015 -18.003 69.654 1.00 30.25 124 PRO B O 1
ATOM 3429 N N . TYR B 1 145 ? 2.470 -17.323 68.092 1.00 28.91 125 TYR B N 1
ATOM 3430 C CA . TYR B 1 145 ? 3.069 -18.649 67.967 1.00 29.68 125 TYR B CA 1
ATOM 3431 C C . TYR B 1 145 ? 4.599 -18.600 67.962 1.00 29.88 125 TYR B C 1
ATOM 3432 O O . TYR B 1 145 ? 5.255 -19.257 67.157 1.00 30.50 125 TYR B O 1
ATOM 3441 N N . ALA B 1 146 ? 5.161 -17.833 68.889 1.00 31.59 126 ALA B N 1
ATOM 3442 C CA . ALA B 1 146 ? 6.610 -17.666 68.987 1.00 33.78 126 ALA B CA 1
ATOM 3443 C C . ALA B 1 146 ? 7.390 -18.926 69.371 1.00 35.30 126 ALA B C 1
ATOM 3444 O O . ALA B 1 146 ? 8.600 -18.993 69.157 1.00 36.71 126 ALA B O 1
ATOM 3446 N N . THR B 1 147 ? 6.707 -19.918 69.933 1.00 35.60 127 THR B N 1
ATOM 3447 C CA . THR B 1 147 ? 7.362 -21.160 70.325 1.00 36.90 127 THR B CA 1
ATOM 3448 C C . THR B 1 147 ? 6.814 -22.328 69.524 1.00 37.98 127 THR B C 1
ATOM 3449 O O . THR B 1 147 ? 5.749 -22.224 68.913 1.00 39.85 127 THR B O 1
ATOM 3453 N N . LYS B 1 148 ? 7.538 -23.442 69.543 1.00 38.16 128 LYS B N 1
ATOM 3454 C CA . LYS B 1 148 ? 7.118 -24.643 68.830 1.00 39.06 128 LYS B CA 1
ATOM 3455 C C . LYS B 1 148 ? 5.857 -25.218 69.477 1.00 39.35 128 LYS B C 1
ATOM 3456 O O . LYS B 1 148 ? 4.956 -25.717 68.793 1.00 40.06 128 LYS B O 1
ATOM 3462 N N . SER B 1 149 ? 5.796 -25.139 70.802 1.00 38.26 129 SER B N 1
ATOM 3463 C CA . SER B 1 149 ? 4.647 -25.652 71.525 1.00 38.46 129 SER B CA 1
ATOM 3464 C C . SER B 1 149 ? 3.396 -24.882 71.140 1.00 36.61 129 SER B C 1
ATOM 3465 O O . SER B 1 149 ? 2.362 -25.477 70.864 1.00 36.73 129 SER B O 1
ATOM 3468 N N . LEU B 1 150 ? 3.491 -23.559 71.117 1.00 36.16 130 LEU B N 1
ATOM 3469 C CA . LEU B 1 150 ? 2.353 -22.732 70.736 1.00 36.27 130 LEU B CA 1
ATOM 3470 C C . LEU B 1 150 ? 2.015 -22.950 69.264 1.00 35.87 130 LEU B C 1
ATOM 3471 O O . LEU B 1 150 ? 0.851 -23.079 68.900 1.00 37.00 130 LEU B O 1
ATOM 3476 N N . ARG B 1 151 ? 3.039 -22.992 68.417 1.00 35.68 131 ARG B N 1
ATOM 3477 C CA . ARG B 1 151 ? 2.823 -23.179 66.991 1.00 34.71 131 ARG B CA 1
ATOM 3478 C C . ARG B 1 151 ? 2.016 -24.421 66.675 1.00 34.75 131 ARG B C 1
ATOM 3479 O O . ARG B 1 151 ? 1.078 -24.369 65.884 1.00 34.32 131 ARG B O 1
ATOM 3487 N N . ALA B 1 152 ? 2.393 -25.537 67.292 1.00 34.86 132 ALA B N 1
ATOM 3488 C CA . ALA B 1 152 ? 1.725 -26.812 67.058 1.00 35.37 132 ALA B CA 1
ATOM 3489 C C . ALA B 1 152 ? 0.222 -26.822 67.360 1.00 35.87 132 ALA B C 1
ATOM 3490 O O . ALA B 1 152 ? -0.490 -27.728 66.937 1.00 36.72 132 ALA B O 1
ATOM 3492 N N . LEU B 1 153 ? -0.259 -25.814 68.080 1.00 35.25 133 LEU B N 1
ATOM 3493 C CA . LEU B 1 153 ? -1.674 -25.717 68.437 1.00 34.19 133 LEU B CA 1
ATOM 3494 C C . LEU B 1 153 ? -2.550 -25.090 67.358 1.00 33.30 133 LEU B C 1
ATOM 3495 O O . LEU B 1 153 ? -3.751 -25.353 67.299 1.00 32.47 133 LEU B O 1
ATOM 3500 N N . TYR B 1 154 ? -1.943 -24.264 66.509 1.00 32.44 134 TYR B N 1
ATOM 3501 C CA . TYR B 1 154 ? -2.657 -23.553 65.449 1.00 31.19 134 TYR B CA 1
ATOM 3502 C C . TYR B 1 154 ? -3.015 -24.376 64.229 1.00 31.91 134 TYR B C 1
ATOM 3503 O O . TYR B 1 154 ? -2.257 -25.246 63.805 1.00 35.27 134 TYR B O 1
ATOM 3512 N N . ASP B 1 155 ? -4.184 -24.099 63.665 1.00 31.82 135 ASP B N 1
ATOM 3513 C CA . ASP B 1 155 ? -4.617 -24.794 62.467 1.00 31.42 135 ASP B CA 1
ATOM 3514 C C . ASP B 1 155 ? -4.380 -23.881 61.276 1.00 30.34 135 ASP B C 1
ATOM 3515 O O . ASP B 1 155 ? -4.490 -24.304 60.130 1.00 30.95 135 ASP B O 1
ATOM 3520 N N . TYR B 1 156 ? -4.051 -22.621 61.558 1.00 29.61 136 TYR B N 1
ATOM 3521 C CA . TYR B 1 156 ? -3.756 -21.646 60.513 1.00 27.83 136 TYR B CA 1
ATOM 3522 C C . TYR B 1 156 ? -3.018 -20.432 61.073 1.00 27.47 136 TYR B C 1
ATOM 3523 O O . TYR B 1 156 ? -3.463 -19.809 62.048 1.00 27.24 136 TYR B O 1
ATOM 3532 N N . THR B 1 157 ? -1.895 -20.101 60.440 1.00 23.41 137 THR B N 1
ATOM 3533 C CA . THR B 1 157 ? -1.076 -18.982 60.863 1.00 23.44 137 THR B CA 1
ATOM 3534 C C . THR B 1 157 ? -0.766 -17.963 59.759 1.00 23.76 137 THR B C 1
ATOM 3535 O O . THR B 1 157 ? -0.465 -18.307 58.617 1.00 21.72 137 THR B O 1
ATOM 3539 N N . ILE B 1 158 ? -0.823 -16.697 60.138 1.00 23.09 138 ILE B N 1
ATOM 3540 C CA . ILE B 1 158 ? -0.573 -15.609 59.223 1.00 24.35 138 ILE B CA 1
ATOM 3541 C C . ILE B 1 158 ? 0.491 -14.714 59.845 1.00 24.52 138 ILE B C 1
ATOM 3542 O O . ILE B 1 158 ? 0.490 -14.490 61.061 1.00 22.18 138 ILE B O 1
ATOM 3547 N N . PHE B 1 159 ? 1.402 -14.210 59.017 1.00 23.38 139 PHE B N 1
ATOM 3548 C CA . PHE B 1 159 ? 2.437 -13.307 59.505 1.00 22.11 139 PHE B CA 1
ATOM 3549 C C . PHE B 1 159 ? 2.378 -12.060 58.624 1.00 23.96 139 PHE B C 1
ATOM 3550 O O . PHE B 1 159 ? 2.464 -12.150 57.389 1.00 22.56 139 PHE B O 1
ATOM 3558 N N . VAL B 1 160 ? 2.212 -10.904 59.262 1.00 23.85 140 VAL B N 1
ATOM 3559 C CA . VAL B 1 160 ? 2.121 -9.641 58.547 1.00 23.63 140 VAL B CA 1
ATOM 3560 C C . VAL B 1 160 ? 3.474 -8.963 58.617 1.00 25.46 140 VAL B C 1
ATOM 3561 O O . VAL B 1 160 ? 3.940 -8.588 59.696 1.00 24.56 140 VAL B O 1
ATOM 3565 N N . ASP B 1 161 ? 4.095 -8.800 57.449 1.00 26.86 141 ASP B N 1
ATOM 3566 C CA . ASP B 1 161 ? 5.437 -8.224 57.355 1.00 28.02 141 ASP B CA 1
ATOM 3567 C C . ASP B 1 161 ? 5.592 -7.107 56.313 1.00 26.51 141 ASP B C 1
ATOM 3568 O O . ASP B 1 161 ? 6.104 -7.336 55.217 1.00 26.97 141 ASP B O 1
ATOM 3573 N N . PRO B 1 162 ? 5.162 -5.883 56.638 1.00 25.60 142 PRO B N 1
ATOM 3574 C CA . PRO B 1 162 ? 5.299 -4.796 55.663 1.00 26.28 142 PRO B CA 1
ATOM 3575 C C . PRO B 1 162 ? 6.739 -4.292 55.532 1.00 27.86 142 PRO B C 1
ATOM 3576 O O . PRO B 1 162 ? 7.568 -4.553 56.397 1.00 27.20 142 PRO B O 1
ATOM 3580 N N . GLU B 1 163 ? 7.048 -3.593 54.444 1.00 29.89 143 GLU B N 1
ATOM 3581 C CA . GLU B 1 163 ? 8.399 -3.076 54.280 1.00 34.46 143 GLU B CA 1
ATOM 3582 C C . GLU B 1 163 ? 8.671 -2.001 55.331 1.00 36.09 143 GLU B C 1
ATOM 3583 O O . GLU B 1 163 ? 7.737 -1.375 55.849 1.00 36.64 143 GLU B O 1
ATOM 3589 N N . ARG B 1 164 ? 9.945 -1.802 55.665 1.00 35.97 144 ARG B N 1
ATOM 3590 C CA . ARG B 1 164 ? 10.306 -0.837 56.700 1.00 36.31 144 ARG B CA 1
ATOM 3591 C C . ARG B 1 164 ? 9.845 0.595 56.447 1.00 36.40 144 ARG B C 1
ATOM 3592 O O . ARG B 1 164 ? 9.287 1.235 57.340 1.00 35.16 144 ARG B O 1
ATOM 3600 N N . ASP B 1 165 ? 10.052 1.096 55.234 1.00 36.22 145 ASP B N 1
ATOM 3601 C CA . ASP B 1 165 ? 9.669 2.466 54.943 1.00 36.63 145 ASP B CA 1
ATOM 3602 C C . ASP B 1 165 ? 8.173 2.666 55.046 1.00 37.03 145 ASP B C 1
ATOM 3603 O O . ASP B 1 165 ? 7.718 3.682 55.572 1.00 37.88 145 ASP B O 1
ATOM 3608 N N . VAL B 1 166 ? 7.398 1.701 54.565 1.00 37.11 146 VAL B N 1
ATOM 3609 C CA . VAL B 1 166 ? 5.948 1.814 54.656 1.00 35.65 146 VAL B CA 1
ATOM 3610 C C . VAL B 1 166 ? 5.511 1.771 56.115 1.00 35.30 146 VAL B C 1
ATOM 3611 O O . VAL B 1 166 ? 4.732 2.612 56.553 1.00 36.55 146 VAL B O 1
ATOM 3615 N N . LYS B 1 167 ? 6.026 0.798 56.862 1.00 34.99 147 LYS B N 1
ATOM 3616 C CA . LYS B 1 167 ? 5.662 0.628 58.263 1.00 37.66 147 LYS B CA 1
ATOM 3617 C C . LYS B 1 167 ? 5.970 1.802 59.179 1.00 40.31 147 LYS B C 1
ATOM 3618 O O . LYS B 1 167 ? 5.198 2.116 60.085 1.00 40.99 147 LYS B O 1
ATOM 3624 N N . TYR B 1 168 ? 7.103 2.447 58.961 1.00 43.20 148 TYR B N 1
ATOM 3625 C CA . TYR B 1 168 ? 7.459 3.557 59.805 1.00 45.78 148 TYR B CA 1
ATOM 3626 C C . TYR B 1 168 ? 6.660 4.785 59.435 1.00 46.35 148 TYR B C 1
ATOM 3627 O O . TYR B 1 168 ? 6.372 5.625 60.283 1.00 46.50 148 TYR B O 1
ATOM 3636 N N . ASP B 1 169 ? 6.262 4.876 58.174 1.00 48.46 149 ASP B N 1
ATOM 3637 C CA . ASP B 1 169 ? 5.429 5.993 57.745 1.00 50.34 149 ASP B CA 1
ATOM 3638 C C . ASP B 1 169 ? 4.096 5.881 58.478 1.00 50.42 149 ASP B C 1
ATOM 3639 O O . ASP B 1 169 ? 3.624 6.854 59.060 1.00 52.00 149 ASP B O 1
ATOM 3644 N N . TRP B 1 170 ? 3.490 4.695 58.459 1.00 48.97 150 TRP B N 1
ATOM 3645 C CA . TRP B 1 170 ? 2.224 4.504 59.160 1.00 49.12 150 TRP B CA 1
ATOM 3646 C C . TRP B 1 170 ? 2.415 4.876 60.627 1.00 50.70 150 TRP B C 1
ATOM 3647 O O . TRP B 1 170 ? 1.465 5.258 61.309 1.00 51.09 150 TRP B O 1
ATOM 3658 N N . LYS B 1 171 ? 3.643 4.752 61.116 1.00 51.90 151 LYS B N 1
ATOM 3659 C CA . LYS B 1 171 ? 3.904 5.083 62.505 1.00 54.90 151 LYS B CA 1
ATOM 3660 C C . LYS B 1 171 ? 3.833 6.588 62.721 1.00 57.01 151 LYS B C 1
ATOM 3661 O O . LYS B 1 171 ? 3.187 7.049 63.663 1.00 56.45 151 LYS B O 1
ATOM 3667 N N . ILE B 1 172 ? 4.487 7.356 61.852 1.00 59.34 152 ILE B N 1
ATOM 3668 C CA . ILE B 1 172 ? 4.456 8.803 61.991 1.00 61.80 152 ILE B CA 1
ATOM 3669 C C . ILE B 1 172 ? 3.018 9.263 61.779 1.00 64.13 152 ILE B C 1
ATOM 3670 O O . ILE B 1 172 ? 2.498 10.070 62.550 1.00 64.33 152 ILE B O 1
ATOM 3675 N N . ARG B 1 173 ? 2.365 8.726 60.752 1.00 67.06 153 ARG B N 1
ATOM 3676 C CA . ARG B 1 173 ? 0.981 9.091 60.461 1.00 70.36 153 ARG B CA 1
ATOM 3677 C C . ARG B 1 173 ? 0.146 9.016 61.737 1.00 71.25 153 ARG B C 1
ATOM 3678 O O . ARG B 1 173 ? -0.833 9.741 61.888 1.00 72.00 153 ARG B O 1
ATOM 3686 N N . ARG B 1 174 ? 0.535 8.124 62.644 1.00 72.16 154 ARG B N 1
ATOM 3687 C CA . ARG B 1 174 ? -0.159 7.962 63.918 1.00 72.70 154 ARG B CA 1
ATOM 3688 C C . ARG B 1 174 ? 0.481 8.891 64.932 1.00 73.28 154 ARG B C 1
ATOM 3689 O O . ARG B 1 174 ? 0.038 10.020 65.136 1.00 74.25 154 ARG B O 1
ATOM 3697 N N . ASP B 1 175 ? 1.538 8.393 65.563 1.00 73.99 155 ASP B N 1
ATOM 3698 C CA . ASP B 1 175 ? 2.279 9.137 66.573 1.00 74.43 155 ASP B CA 1
ATOM 3699 C C . ASP B 1 175 ? 2.541 10.578 66.129 1.00 74.51 155 ASP B C 1
ATOM 3700 O O . ASP B 1 175 ? 1.729 11.475 66.375 1.00 74.39 155 ASP B O 1
ATOM 3705 N N . ASN B 1 184 ? 11.230 10.773 63.116 1.00 79.85 164 ASN B N 1
ATOM 3706 C CA . ASN B 1 184 ? 12.222 11.708 63.645 1.00 80.64 164 ASN B CA 1
ATOM 3707 C C . ASN B 1 184 ? 11.897 11.985 65.099 1.00 79.16 164 ASN B C 1
ATOM 3708 O O . ASN B 1 184 ? 12.719 11.777 65.994 1.00 77.22 164 ASN B O 1
ATOM 3713 N N . GLU B 1 185 ? 10.683 12.457 65.323 1.00 79.22 165 GLU B N 1
ATOM 3714 C CA . GLU B 1 185 ? 10.243 12.743 66.669 1.00 80.40 165 GLU B CA 1
ATOM 3715 C C . GLU B 1 185 ? 10.222 11.417 67.444 1.00 81.14 165 GLU B C 1
ATOM 3716 O O . GLU B 1 185 ? 10.328 11.407 68.669 1.00 81.58 165 GLU B O 1
ATOM 3722 N N . VAL B 1 186 ? 10.112 10.304 66.713 1.00 81.55 166 VAL B N 1
ATOM 3723 C CA . VAL B 1 186 ? 10.049 8.961 67.306 1.00 80.14 166 VAL B CA 1
ATOM 3724 C C . VAL B 1 186 ? 10.965 7.950 66.608 1.00 79.39 166 VAL B C 1
ATOM 3725 O O . VAL B 1 186 ? 10.722 6.744 66.662 1.00 78.90 166 VAL B O 1
ATOM 3729 N N . LEU B 1 187 ? 12.018 8.441 65.967 1.00 78.50 167 LEU B N 1
ATOM 3730 C CA . LEU B 1 187 ? 12.941 7.582 65.233 1.00 77.22 167 LEU B CA 1
ATOM 3731 C C . LEU B 1 187 ? 13.793 6.632 66.076 1.00 76.79 167 LEU B C 1
ATOM 3732 O O . LEU B 1 187 ? 14.269 5.612 65.574 1.00 76.54 167 LEU B O 1
ATOM 3737 N N . ARG B 1 188 ? 13.993 6.956 67.347 1.00 76.44 168 ARG B N 1
ATOM 3738 C CA . ARG B 1 188 ? 14.801 6.103 68.215 1.00 76.09 168 ARG B CA 1
ATOM 3739 C C . ARG B 1 188 ? 14.039 4.847 68.616 1.00 75.03 168 ARG B C 1
ATOM 3740 O O . ARG B 1 188 ? 14.589 3.748 68.607 1.00 75.48 168 ARG B O 1
ATOM 3748 N N . GLU B 1 189 ? 12.771 5.020 68.975 1.00 73.74 169 GLU B N 1
ATOM 3749 C CA . GLU B 1 189 ? 11.922 3.905 69.382 1.00 72.70 169 GLU B CA 1
ATOM 3750 C C . GLU B 1 189 ? 12.071 2.778 68.360 1.00 70.44 169 GLU B C 1
ATOM 3751 O O . GLU B 1 189 ? 12.432 1.649 68.692 1.00 70.60 169 GLU B O 1
ATOM 3757 N N . ILE B 1 190 ? 11.798 3.112 67.107 1.00 67.22 170 ILE B N 1
ATOM 3758 C CA . ILE B 1 190 ? 11.875 2.162 66.014 1.00 64.30 170 ILE B CA 1
ATOM 3759 C C . ILE B 1 190 ? 13.184 1.389 65.966 1.00 64.52 170 ILE B C 1
ATOM 3760 O O . ILE B 1 190 ? 13.204 0.183 66.202 1.00 64.20 170 ILE B O 1
ATOM 3765 N N . LEU B 1 191 ? 14.273 2.089 65.656 1.00 65.26 171 LEU B N 1
ATOM 3766 C CA . LEU B 1 191 ? 15.598 1.479 65.558 1.00 64.62 171 LEU B CA 1
ATOM 3767 C C . LEU B 1 191 ? 16.022 0.767 66.838 1.00 64.64 171 LEU B C 1
ATOM 3768 O O . LEU B 1 191 ? 16.763 -0.208 66.795 1.00 64.75 171 LEU B O 1
ATOM 3773 N N . GLN B 1 192 ? 15.543 1.263 67.971 1.00 65.06 172 GLN B N 1
ATOM 3774 C CA . GLN B 1 192 ? 15.849 0.687 69.272 1.00 65.66 172 GLN B CA 1
ATOM 3775 C C . GLN B 1 192 ? 15.319 -0.737 69.390 1.00 64.93 172 GLN B C 1
ATOM 3776 O O . GLN B 1 192 ? 16.049 -1.657 69.768 1.00 65.18 172 GLN B O 1
ATOM 3782 N N . ARG B 1 193 ? 14.040 -0.898 69.056 1.00 63.61 173 ARG B N 1
ATOM 3783 C CA . ARG B 1 193 ? 13.334 -2.176 69.158 1.00 60.86 173 ARG B CA 1
ATOM 3784 C C . ARG B 1 193 ? 13.534 -3.178 68.023 1.00 57.57 173 ARG B C 1
ATOM 3785 O O . ARG B 1 193 ? 13.222 -4.357 68.180 1.00 56.84 173 ARG B O 1
ATOM 3793 N N . GLU B 1 194 ? 14.055 -2.715 66.894 1.00 55.05 174 GLU B N 1
ATOM 3794 C CA . GLU B 1 194 ? 14.261 -3.577 65.730 1.00 54.15 174 GLU B CA 1
ATOM 3795 C C . GLU B 1 194 ? 15.018 -4.869 66.031 1.00 51.51 174 GLU B C 1
ATOM 3796 O O . GLU B 1 194 ? 14.615 -5.944 65.587 1.00 51.28 174 GLU B O 1
ATOM 3802 N N . PRO B 1 195 ? 16.130 -4.786 66.780 1.00 49.24 175 PRO B N 1
ATOM 3803 C CA . PRO B 1 195 ? 16.854 -6.028 67.074 1.00 46.29 175 PRO B CA 1
ATOM 3804 C C . PRO B 1 195 ? 16.010 -7.045 67.858 1.00 44.71 175 PRO B C 1
ATOM 3805 O O . PRO B 1 195 ? 16.149 -8.251 67.656 1.00 44.32 175 PRO B O 1
ATOM 3809 N N . ASP B 1 196 ? 15.143 -6.562 68.750 1.00 43.57 176 ASP B N 1
ATOM 3810 C CA . ASP B 1 196 ? 14.271 -7.448 69.530 1.00 41.71 176 ASP B CA 1
ATOM 3811 C C . ASP B 1 196 ? 13.221 -8.074 68.610 1.00 40.37 176 ASP B C 1
ATOM 3812 O O . ASP B 1 196 ? 12.921 -9.264 68.709 1.00 38.92 176 ASP B O 1
ATOM 3817 N N . TYR B 1 197 ? 12.658 -7.262 67.720 1.00 38.08 177 TYR B N 1
ATOM 3818 C CA . TYR B 1 197 ? 11.666 -7.754 66.780 1.00 36.67 177 TYR B CA 1
ATOM 3819 C C . TYR B 1 197 ? 12.241 -8.910 65.954 1.00 36.40 177 TYR B C 1
ATOM 3820 O O . TYR B 1 197 ? 11.600 -9.950 65.804 1.00 35.26 177 TYR B O 1
ATOM 3829 N N . PHE B 1 198 ? 13.448 -8.726 65.423 1.00 35.87 178 PHE B N 1
ATOM 3830 C CA . PHE B 1 198 ? 14.095 -9.761 64.619 1.00 36.58 178 PHE B CA 1
ATOM 3831 C C . PHE B 1 198 ? 14.420 -11.005 65.414 1.00 36.89 178 PHE B C 1
ATOM 3832 O O . PHE B 1 198 ? 14.381 -12.117 64.900 1.00 37.52 178 PHE B O 1
ATOM 3840 N N . GLN B 1 199 ? 14.732 -10.818 66.682 1.00 39.06 179 GLN B N 1
ATOM 3841 C CA . GLN B 1 199 ? 15.085 -11.940 67.524 1.00 40.24 179 GLN B CA 1
ATOM 3842 C C . GLN B 1 199 ? 13.878 -12.698 68.060 1.00 39.09 179 GLN B C 1
ATOM 3843 O O . GLN B 1 199 ? 13.885 -13.927 68.069 1.00 39.90 179 GLN B O 1
ATOM 3849 N N . TYR B 1 200 ? 12.833 -11.975 68.463 1.00 36.44 180 TYR B N 1
ATOM 3850 C CA . TYR B 1 200 ? 11.661 -12.612 69.062 1.00 35.64 180 TYR B CA 1
ATOM 3851 C C . TYR B 1 200 ? 10.327 -12.649 68.326 1.00 33.70 180 TYR B C 1
ATOM 3852 O O . TYR B 1 200 ? 9.434 -13.395 68.724 1.00 34.26 180 TYR B O 1
ATOM 3861 N N . VAL B 1 201 ? 10.177 -11.858 67.272 1.00 30.93 181 VAL B N 1
ATOM 3862 C CA . VAL B 1 201 ? 8.922 -11.830 66.531 1.00 28.17 181 VAL B CA 1
ATOM 3863 C C . VAL B 1 201 ? 9.093 -12.357 65.116 1.00 28.96 181 VAL B C 1
ATOM 3864 O O . VAL B 1 201 ? 8.288 -13.157 64.646 1.00 29.67 181 VAL B O 1
ATOM 3868 N N . PHE B 1 202 ? 10.153 -11.902 64.454 1.00 29.51 182 PHE B N 1
ATOM 3869 C CA . PHE B 1 202 ? 10.475 -12.278 63.081 1.00 27.77 182 PHE B CA 1
ATOM 3870 C C . PHE B 1 202 ? 10.574 -13.774 62.794 1.00 27.59 182 PHE B C 1
ATOM 3871 O O . PHE B 1 202 ? 10.248 -14.215 61.698 1.00 27.62 182 PHE B O 1
ATOM 3879 N N . PRO B 1 203 ? 11.049 -14.575 63.755 1.00 28.22 183 PRO B N 1
ATOM 3880 C CA . PRO B 1 203 ? 11.135 -16.012 63.468 1.00 28.05 183 PRO B CA 1
ATOM 3881 C C . PRO B 1 203 ? 9.795 -16.656 63.073 1.00 28.69 183 PRO B C 1
ATOM 3882 O O . PRO B 1 203 ? 9.753 -17.519 62.191 1.00 27.46 183 PRO B O 1
ATOM 3886 N N . GLN B 1 204 ? 8.704 -16.225 63.706 1.00 28.28 184 GLN B N 1
ATOM 3887 C CA . GLN B 1 204 ? 7.376 -16.766 63.407 1.00 28.93 184 GLN B CA 1
ATOM 3888 C C . GLN B 1 204 ? 7.078 -16.736 61.901 1.00 29.79 184 GLN B C 1
ATOM 3889 O O . GLN B 1 204 ? 6.310 -17.553 61.377 1.00 28.13 184 GLN B O 1
ATOM 3895 N N . ARG B 1 205 ? 7.700 -15.794 61.207 1.00 29.29 185 ARG B N 1
ATOM 3896 C CA . ARG B 1 205 ? 7.494 -15.664 59.776 1.00 29.77 185 ARG B CA 1
ATOM 3897 C C . ARG B 1 205 ? 7.831 -16.957 59.043 1.00 30.29 185 ARG B C 1
ATOM 3898 O O . ARG B 1 205 ? 7.152 -17.340 58.088 1.00 29.54 185 ARG B O 1
ATOM 3906 N N . GLU B 1 206 ? 8.871 -17.635 59.513 1.00 32.51 186 GLU B N 1
ATOM 3907 C CA . G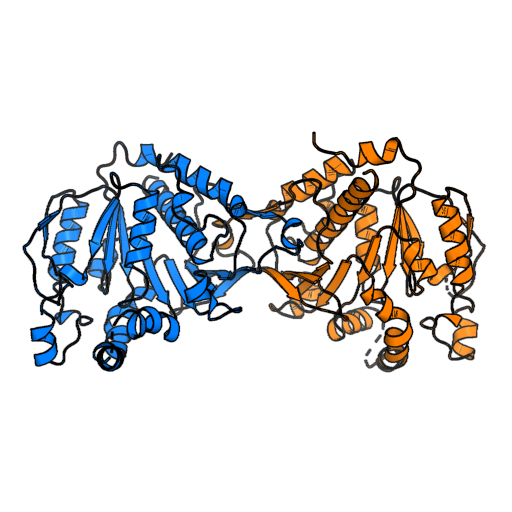LU B 1 206 ? 9.336 -18.892 58.917 1.00 35.61 186 GLU B CA 1
ATOM 3908 C C . GLU B 1 206 ? 8.372 -20.097 58.990 1.00 34.55 186 GLU B C 1
ATOM 3909 O O . GLU B 1 206 ? 8.520 -21.057 58.233 1.00 34.49 186 GLU B O 1
ATOM 3915 N N . VAL B 1 207 ? 7.396 -20.052 59.893 1.00 32.92 187 VAL B N 1
ATOM 3916 C CA . VAL B 1 207 ? 6.454 -21.158 60.055 1.00 30.99 187 VAL B CA 1
ATOM 3917 C C . VAL B 1 207 ? 4.985 -20.745 59.908 1.00 30.59 187 VAL B C 1
ATOM 3918 O O . VAL B 1 207 ? 4.103 -21.359 60.511 1.00 28.11 187 VAL B O 1
ATOM 3922 N N . ALA B 1 208 ? 4.730 -19.719 59.098 1.00 30.23 188 ALA B N 1
ATOM 3923 C CA . ALA B 1 208 ? 3.371 -19.224 58.879 1.00 29.42 188 ALA B CA 1
ATOM 3924 C C . ALA B 1 208 ? 2.771 -19.736 57.567 1.00 29.35 188 ALA B C 1
ATOM 3925 O O . ALA B 1 208 ? 3.440 -19.766 56.544 1.00 30.14 188 ALA B O 1
ATOM 3927 N N . ASP B 1 209 ? 1.502 -20.124 57.605 1.00 28.19 189 ASP B N 1
ATOM 3928 C CA . ASP B 1 209 ? 0.815 -20.617 56.422 1.00 26.64 189 ASP B CA 1
ATOM 3929 C C . ASP B 1 209 ? 0.632 -19.532 55.368 1.00 25.40 189 ASP B C 1
ATOM 3930 O O . ASP B 1 209 ? 0.432 -19.823 54.191 1.00 26.28 189 ASP B O 1
ATOM 3935 N N . ALA B 1 210 ? 0.683 -18.277 55.787 1.00 23.19 190 ALA B N 1
ATOM 3936 C CA . ALA B 1 210 ? 0.530 -17.170 54.851 1.00 22.09 190 ALA B CA 1
ATOM 3937 C C . ALA B 1 210 ? 1.325 -15.990 55.358 1.00 20.24 190 ALA B C 1
ATOM 3938 O O . ALA B 1 210 ? 1.271 -15.659 56.540 1.00 21.07 190 ALA B O 1
ATOM 3940 N N . VAL B 1 211 ? 2.071 -15.362 54.465 1.00 19.60 191 VAL B N 1
ATOM 3941 C CA . VAL B 1 211 ? 2.875 -14.203 54.826 1.00 19.68 191 VAL B CA 1
ATOM 3942 C C . VAL B 1 211 ? 2.464 -13.046 53.932 1.00 19.64 191 VAL B C 1
ATOM 3943 O O . VAL B 1 211 ? 2.453 -13.164 52.708 1.00 19.86 191 VAL B O 1
ATOM 3947 N N . ILE B 1 212 ? 2.132 -11.922 54.542 1.00 20.85 192 ILE B N 1
ATOM 3948 C CA . ILE B 1 212 ? 1.683 -10.781 53.766 1.00 24.34 192 ILE B CA 1
ATOM 3949 C C . ILE B 1 212 ? 2.607 -9.591 53.892 1.00 26.61 192 ILE B C 1
ATOM 3950 O O . ILE B 1 212 ? 2.866 -9.103 54.994 1.00 28.64 192 ILE B O 1
ATOM 3955 N N . GLN B 1 213 ? 3.105 -9.128 52.753 1.00 26.30 193 GLN B N 1
ATOM 3956 C CA . GLN B 1 213 ? 3.993 -7.991 52.745 1.00 27.21 193 GLN B CA 1
ATOM 3957 C C . GLN B 1 213 ? 3.509 -6.846 51.880 1.00 26.24 193 GLN B C 1
ATOM 3958 O O . GLN B 1 213 ? 3.501 -6.940 50.654 1.00 24.80 193 GLN B O 1
ATOM 3964 N N . ILE B 1 214 ? 3.117 -5.764 52.537 1.00 25.36 194 ILE B N 1
ATOM 3965 C CA . ILE B 1 214 ? 2.657 -4.559 51.871 1.00 25.45 194 ILE B CA 1
ATOM 3966 C C . ILE B 1 214 ? 3.833 -3.603 51.715 1.00 26.31 194 ILE B C 1
ATOM 3967 O O . ILE B 1 214 ? 4.600 -3.380 52.649 1.00 26.78 194 ILE B O 1
ATOM 3972 N N . SER B 1 215 ? 3.984 -3.048 50.526 1.00 27.67 195 SER B N 1
ATOM 3973 C CA . SER B 1 215 ? 5.046 -2.090 50.270 1.00 31.22 195 SER B CA 1
ATOM 3974 C C . SER B 1 215 ? 4.469 -1.011 49.367 1.00 32.17 195 SER B C 1
ATOM 3975 O O . SER B 1 215 ? 3.290 -1.052 49.027 1.00 33.48 195 SER B O 1
ATOM 3978 N N . TYR B 1 216 ? 5.285 -0.041 48.981 1.00 34.30 196 TYR B N 1
ATOM 3979 C CA . TYR B 1 216 ? 4.798 1.018 48.116 1.00 35.76 196 TYR B CA 1
ATOM 3980 C C . TYR B 1 216 ? 4.549 0.535 46.701 1.00 37.57 196 TYR B C 1
ATOM 3981 O O . TYR B 1 216 ? 5.299 -0.278 46.154 1.00 38.26 196 TYR B O 1
ATOM 3990 N N . SER B 1 217 ? 3.462 1.028 46.123 1.00 38.90 197 SER B N 1
ATOM 3991 C CA . SER B 1 217 ? 3.076 0.662 44.774 1.00 40.46 197 SER B CA 1
ATOM 3992 C C . SER B 1 217 ? 4.106 1.178 43.783 1.00 41.67 197 SER B C 1
ATOM 3993 O O . SER B 1 217 ? 4.657 2.261 43.967 1.00 42.10 197 SER B O 1
ATOM 3996 N N . SER B 1 218 ? 4.374 0.407 42.738 1.00 42.12 198 SER B N 1
ATOM 3997 C CA . SER B 1 218 ? 5.319 0.854 41.732 1.00 45.33 198 SER B CA 1
ATOM 3998 C C . SER B 1 21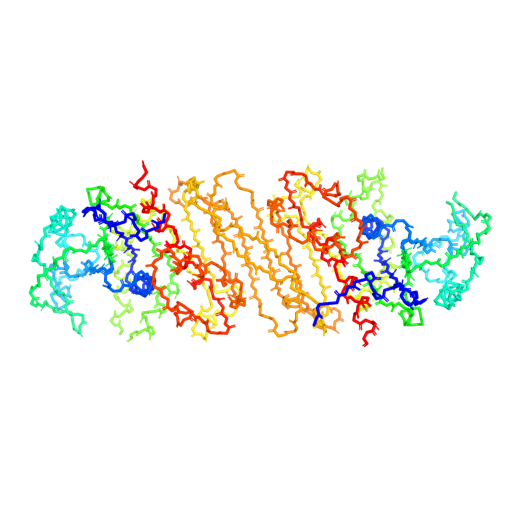8 ? 4.626 1.901 40.861 1.00 47.05 198 SER B C 1
ATOM 3999 O O . SER B 1 218 ? 5.035 2.168 39.736 1.00 48.99 198 SER B O 1
ATOM 4002 N N . TYR B 1 219 ? 3.559 2.483 41.396 1.00 48.76 199 TYR B N 1
ATOM 4003 C CA . TYR B 1 219 ? 2.806 3.525 40.705 1.00 50.74 199 TYR B CA 1
ATOM 4004 C C . TYR B 1 219 ? 2.862 4.792 41.562 1.00 52.86 199 TYR B C 1
ATOM 4005 O O . TYR B 1 219 ? 2.138 5.753 41.309 1.00 51.95 199 TYR B O 1
ATOM 4014 N N . GLY B 1 220 ? 3.719 4.767 42.586 1.00 56.21 200 GLY B N 1
ATOM 4015 C CA . GLY B 1 220 ? 3.898 5.915 43.467 1.00 58.91 200 GLY B CA 1
ATOM 4016 C C . GLY B 1 220 ? 3.577 5.713 44.939 1.00 60.89 200 GLY B C 1
ATOM 4017 O O . GLY B 1 220 ? 2.592 5.060 45.274 1.00 61.70 200 GLY B O 1
ATOM 4018 N N . LYS B 1 221 ? 4.406 6.270 45.822 1.00 63.14 201 LYS B N 1
ATOM 4019 C CA . LYS B 1 221 ? 4.173 6.162 47.266 1.00 65.26 201 LYS B CA 1
ATOM 4020 C C . LYS B 1 221 ? 2.864 6.863 47.610 1.00 66.65 201 LYS B C 1
ATOM 4021 O O . LYS B 1 221 ? 2.120 6.433 48.492 1.00 66.82 201 LYS B O 1
ATOM 4027 N N . GLU B 1 222 ? 2.607 7.955 46.900 1.00 68.06 202 GLU B N 1
ATOM 4028 C CA . GLU B 1 222 ? 1.424 8.775 47.102 1.00 70.49 202 GLU B CA 1
ATOM 4029 C C . GLU B 1 222 ? 0.112 7.989 47.021 1.00 70.48 202 GLU B C 1
ATOM 4030 O O . GLU B 1 222 ? -0.844 8.278 47.751 1.00 70.41 202 GLU B O 1
ATOM 4036 N N . GLU B 1 223 ? 0.073 6.998 46.135 1.00 70.06 203 GLU B N 1
ATOM 4037 C CA . GLU B 1 223 ? -1.118 6.173 45.953 1.00 69.69 203 GLU B CA 1
ATOM 4038 C C . GLU B 1 223 ? -1.413 5.346 47.205 1.00 68.97 203 GLU B C 1
ATOM 4039 O O . GLU B 1 223 ? -2.488 4.764 47.332 1.00 67.11 203 GLU B O 1
ATOM 4045 N N . GLY B 1 224 ? -0.450 5.306 48.123 1.00 69.89 204 GLY B N 1
ATOM 4046 C CA . GLY B 1 224 ? -0.599 4.545 49.353 1.00 69.39 204 GLY B CA 1
ATOM 4047 C C . GLY B 1 224 ? -1.731 5.012 50.244 1.00 69.76 204 GLY B C 1
ATOM 4048 O O . GLY B 1 224 ? -2.660 4.258 50.524 1.00 69.78 204 GLY B O 1
ATOM 4049 N N . GLU B 1 225 ? -1.661 6.255 50.702 1.00 70.19 205 GLU B N 1
ATOM 4050 C CA . GLU B 1 225 ? -2.713 6.777 51.561 1.00 70.75 205 GLU B CA 1
ATOM 4051 C C . GLU B 1 225 ? -3.803 7.476 50.756 1.00 70.20 205 GLU B C 1
ATOM 4052 O O . GLU B 1 225 ? -4.938 7.595 51.216 1.00 70.79 205 GLU B O 1
ATOM 4058 N N . LYS B 1 226 ? -3.463 7.937 49.557 1.00 69.17 206 LYS B N 1
ATOM 4059 C CA . LYS B 1 226 ? -4.439 8.628 48.722 1.00 68.78 206 LYS B CA 1
ATOM 4060 C C . LYS B 1 226 ? -5.587 7.722 48.267 1.00 67.43 206 LYS B C 1
ATOM 4061 O O . LYS B 1 226 ? -6.758 8.102 48.355 1.00 67.20 206 LYS B O 1
ATOM 4067 N N . ARG B 1 227 ? -5.248 6.529 47.785 1.00 64.98 207 ARG B N 1
ATOM 4068 C CA . ARG B 1 227 ? -6.253 5.583 47.306 1.00 61.96 207 ARG B CA 1
ATOM 4069 C C . ARG B 1 227 ? -6.074 4.206 47.939 1.00 59.19 207 ARG B C 1
ATOM 4070 O O . ARG B 1 227 ? -6.761 3.258 47.571 1.00 58.13 207 ARG B O 1
ATOM 4078 N N . ASN B 1 228 ? -5.147 4.096 48.884 1.00 57.13 208 ASN B N 1
ATOM 4079 C CA . ASN B 1 228 ? -4.872 2.817 49.531 1.00 55.21 208 ASN B CA 1
ATOM 4080 C C . ASN B 1 228 ? -4.459 1.761 48.500 1.00 52.16 208 ASN B C 1
ATOM 4081 O O . ASN B 1 228 ? -4.886 0.606 48.548 1.00 51.26 208 ASN B O 1
ATOM 4086 N N . VAL B 1 229 ? -3.622 2.188 47.561 1.00 48.07 209 VAL B N 1
ATOM 4087 C CA . VAL B 1 229 ? -3.108 1.319 46.518 1.00 43.03 209 VAL B CA 1
ATOM 4088 C C . VAL B 1 229 ? -1.652 1.013 46.861 1.00 40.18 209 VAL B C 1
ATOM 4089 O O . VAL B 1 229 ? -0.785 1.887 46.800 1.00 37.54 209 VAL B O 1
ATOM 4093 N N . TYR B 1 230 ? -1.404 -0.231 47.258 1.00 37.34 210 TYR B N 1
ATOM 4094 C CA . TYR B 1 230 ? -0.068 -0.672 47.619 1.00 34.97 210 TYR B CA 1
ATOM 4095 C C . TYR B 1 230 ? 0.315 -1.902 46.816 1.00 35.21 210 TYR B C 1
ATOM 4096 O O . TYR B 1 230 ? -0.542 -2.566 46.236 1.00 37.53 210 TYR B O 1
ATOM 4105 N N . ARG B 1 231 ? 1.607 -2.199 46.778 1.00 34.01 211 ARG B N 1
ATOM 4106 C CA . ARG B 1 231 ? 2.085 -3.391 46.092 1.00 32.45 211 ARG B CA 1
ATOM 4107 C C . ARG B 1 231 ? 2.013 -4.465 47.182 1.00 30.69 211 ARG B C 1
ATOM 4108 O O . ARG B 1 231 ? 2.886 -4.542 48.038 1.00 30.94 211 ARG B O 1
ATOM 4116 N N . VAL B 1 232 ? 0.957 -5.272 47.163 1.00 28.13 212 VAL B N 1
ATOM 4117 C CA . VAL B 1 232 ? 0.788 -6.309 48.170 1.00 26.35 212 VAL B CA 1
ATOM 4118 C C . VAL B 1 232 ? 1.227 -7.666 47.663 1.00 25.13 212 VAL B C 1
ATOM 4119 O O . VAL B 1 232 ? 0.963 -8.020 46.523 1.00 26.80 212 VAL B O 1
ATOM 4123 N N . MET B 1 233 ? 1.890 -8.430 48.520 1.00 25.10 213 MET B N 1
ATOM 4124 C CA . MET B 1 233 ? 2.346 -9.760 48.153 1.00 24.44 213 MET B CA 1
ATOM 4125 C C . MET B 1 233 ? 1.881 -10.811 49.151 1.00 24.41 213 MET B C 1
ATOM 4126 O O . MET B 1 233 ? 2.049 -10.662 50.359 1.00 25.08 213 MET B O 1
ATOM 4131 N N . LEU B 1 234 ? 1.288 -11.876 48.635 1.00 24.56 214 LEU B N 1
ATOM 4132 C CA . LEU B 1 234 ? 0.828 -12.967 49.477 1.00 24.72 214 LEU B CA 1
ATOM 4133 C C . LEU B 1 234 ? 1.735 -14.162 49.173 1.00 24.96 214 LEU B C 1
ATOM 4134 O O . LEU B 1 234 ? 1.809 -14.620 48.031 1.00 24.52 214 LEU B O 1
ATOM 4139 N N . SER B 1 235 ? 2.431 -14.645 50.196 1.00 23.46 215 SER B N 1
ATOM 4140 C CA . SER B 1 235 ? 3.334 -15.777 50.045 1.00 25.09 215 SER B CA 1
ATOM 4141 C C . SER B 1 235 ? 2.801 -16.980 50.815 1.00 25.01 215 SER B C 1
ATOM 4142 O O . SER B 1 235 ? 2.450 -16.869 51.986 1.00 25.41 215 SER B O 1
ATOM 4145 N N . MET B 1 236 ? 2.737 -18.129 50.152 1.00 25.60 216 MET B N 1
ATOM 4146 C CA . MET B 1 236 ? 2.229 -19.341 50.784 1.00 27.57 216 MET B CA 1
ATOM 4147 C C . MET B 1 236 ? 3.003 -20.583 50.359 1.00 27.91 216 MET B C 1
ATOM 4148 O O . MET B 1 236 ? 3.625 -20.609 49.291 1.00 28.67 216 MET B O 1
ATOM 4153 N N . PRO B 1 237 ? 2.990 -21.629 51.200 1.00 27.31 217 PRO B N 1
ATOM 4154 C CA . PRO B 1 237 ? 3.701 -22.869 50.872 1.00 27.67 217 PRO B CA 1
ATOM 4155 C C . PRO B 1 237 ? 2.897 -23.636 49.836 1.00 28.82 217 PRO B C 1
ATOM 4156 O O . PRO B 1 237 ? 1.786 -23.239 49.487 1.00 29.04 217 PRO B O 1
ATOM 4160 N N . ALA B 1 238 ? 3.459 -24.727 49.341 1.00 29.75 218 ALA B N 1
ATOM 4161 C CA . ALA B 1 238 ? 2.780 -25.535 48.335 1.00 31.59 218 ALA B CA 1
ATOM 4162 C C . ALA B 1 238 ? 1.323 -25.802 48.689 1.00 32.42 218 ALA B C 1
ATOM 4163 O O . ALA B 1 238 ? 1.028 -26.348 49.745 1.00 31.41 218 ALA B O 1
ATOM 4165 N N . GLN B 1 239 ? 0.412 -25.420 47.800 1.00 35.07 219 GLN B N 1
ATOM 4166 C CA . GLN B 1 239 ? -1.009 -25.650 48.040 1.00 37.60 219 GLN B CA 1
ATOM 4167 C C . GLN B 1 239 ? -1.325 -27.147 48.064 1.00 38.44 219 GLN B C 1
ATOM 4168 O O . GLN B 1 239 ? -1.189 -27.834 47.055 1.00 36.77 219 GLN B O 1
ATOM 4174 N N . GLU B 1 240 ? -1.744 -27.650 49.219 1.00 42.44 220 GLU B N 1
ATOM 4175 C CA . GLU B 1 240 ? -2.072 -29.068 49.354 1.00 47.02 220 GLU B CA 1
ATOM 4176 C C . GLU B 1 240 ? -3.498 -29.429 48.938 1.00 46.45 220 GLU B C 1
ATOM 4177 O O . GLU B 1 240 ? -3.786 -30.595 48.675 1.00 47.72 220 GLU B O 1
ATOM 4183 N N . TYR B 1 241 ? -4.385 -28.441 48.861 1.00 44.12 221 TYR B N 1
ATOM 4184 C CA . TYR B 1 241 ? -5.766 -28.737 48.516 1.00 41.33 221 TYR B CA 1
ATOM 4185 C C . TYR B 1 241 ? -6.605 -27.529 48.063 1.00 38.61 221 TYR B C 1
ATOM 4186 O O . TYR B 1 241 ? -6.454 -26.427 48.582 1.00 36.22 221 TYR B O 1
ATOM 4195 N N . CYS B 1 242 ? -7.470 -27.747 47.073 1.00 36.89 222 CYS B N 1
ATOM 4196 C CA . CYS B 1 242 ? -8.371 -26.704 46.570 1.00 37.20 222 CYS B CA 1
ATOM 4197 C C . CYS B 1 242 ? -9.803 -27.310 46.569 1.00 36.16 222 CYS B C 1
ATOM 4198 O O . CYS B 1 242 ? -10.118 -28.188 45.761 1.00 33.35 222 CYS B O 1
ATOM 4201 N N . PHE B 1 243 ? -10.666 -26.857 47.481 1.00 33.42 223 PHE B N 1
ATOM 4202 C CA . PHE B 1 243 ? -12.009 -27.427 47.560 1.00 33.03 223 PHE B CA 1
ATOM 4203 C C . PHE B 1 243 ? -12.952 -27.012 46.439 1.00 32.35 223 PHE B C 1
ATOM 4204 O O . PHE B 1 243 ? -13.990 -27.633 46.243 1.00 32.60 223 PHE B O 1
ATOM 4212 N N . GLU B 1 244 ? -12.580 -25.993 45.674 1.00 32.81 224 GLU B N 1
ATOM 4213 C CA . GLU B 1 244 ? -13.415 -25.530 44.563 1.00 33.55 224 GLU B CA 1
ATOM 4214 C C . GLU B 1 244 ? -12.686 -24.503 43.717 1.00 33.21 224 GLU B C 1
ATOM 4215 O O . GLU B 1 244 ? -11.748 -23.859 44.171 1.00 32.76 224 GLU B O 1
ATOM 4221 N N . ASP B 1 245 ? -13.125 -24.341 42.479 1.00 33.88 225 ASP B N 1
ATOM 4222 C CA . ASP B 1 245 ? -12.525 -23.333 41.635 1.00 34.61 225 ASP B CA 1
ATOM 4223 C C . ASP B 1 245 ? -12.813 -21.975 42.285 1.00 35.47 225 ASP B C 1
ATOM 4224 O O . ASP B 1 245 ? -13.893 -21.762 42.844 1.00 35.63 225 ASP B O 1
ATOM 4229 N N . ILE B 1 246 ? -11.835 -21.076 42.247 1.00 34.84 226 ILE B N 1
ATOM 4230 C CA . ILE B 1 246 ? -11.980 -19.745 42.831 1.00 33.59 226 ILE B CA 1
ATOM 4231 C C . ILE B 1 246 ? -11.242 -18.859 41.850 1.00 32.94 226 ILE B C 1
ATOM 4232 O O . ILE B 1 246 ? -10.027 -18.726 41.898 1.00 34.05 226 ILE B O 1
ATOM 4237 N N . GLU B 1 247 ? -11.993 -18.256 40.942 1.00 33.74 227 GLU B N 1
ATOM 4238 C CA . GLU B 1 247 ? -11.388 -17.474 39.876 1.00 34.98 227 GLU B CA 1
ATOM 4239 C C . GLU B 1 247 ? -11.564 -15.965 39.892 1.00 34.61 227 GLU B C 1
ATOM 4240 O O . GLU B 1 247 ? -12.582 -15.441 40.357 1.00 34.17 227 GLU B O 1
ATOM 4246 N N . LEU B 1 248 ? -10.538 -15.286 39.381 1.00 32.48 228 LEU B N 1
ATOM 4247 C CA . LEU B 1 248 ? -10.520 -13.836 39.255 1.00 31.79 228 LEU B CA 1
ATOM 4248 C C . LEU B 1 248 ? -10.840 -13.622 37.780 1.00 32.08 228 LEU B C 1
ATOM 4249 O O . LEU B 1 248 ? -10.148 -14.151 36.907 1.00 33.01 228 LEU B O 1
ATOM 4254 N N . ASN B 1 249 ? -11.879 -12.852 37.491 1.00 32.24 229 ASN B N 1
ATOM 4255 C CA . ASN B 1 249 ? -12.276 -12.656 36.102 1.00 33.48 229 ASN B CA 1
ATOM 4256 C C . ASN B 1 249 ? -11.875 -11.310 35.515 1.00 34.22 229 ASN B C 1
ATOM 4257 O O . ASN B 1 249 ? -12.497 -10.290 35.801 1.00 36.14 229 ASN B O 1
ATOM 4262 N N . ILE B 1 250 ? -10.836 -11.318 34.687 1.00 33.67 230 ILE B N 1
ATOM 4263 C CA . ILE B 1 250 ? -10.341 -10.097 34.067 1.00 35.91 230 ILE B CA 1
ATOM 4264 C C . ILE B 1 250 ? -10.855 -9.938 32.652 1.00 35.66 230 ILE B C 1
ATOM 4265 O O . ILE B 1 250 ? -10.605 -10.788 31.810 1.00 34.09 230 ILE B O 1
ATOM 4270 N N . ASP B 1 251 ? -11.578 -8.854 32.387 1.00 38.58 231 ASP B N 1
ATOM 4271 C CA . ASP B 1 251 ? -12.082 -8.610 31.036 1.00 40.98 231 ASP B CA 1
ATOM 4272 C C . ASP B 1 251 ? -10.926 -8.037 30.199 1.00 42.16 231 ASP B C 1
ATOM 4273 O O . ASP B 1 251 ? -10.377 -6.983 30.529 1.00 42.47 231 ASP B O 1
ATOM 4278 N N . LEU B 1 252 ? -10.563 -8.734 29.126 1.00 42.66 232 LEU B N 1
ATOM 4279 C CA . LEU B 1 252 ? -9.475 -8.304 28.259 1.00 43.63 232 LEU B CA 1
ATOM 4280 C C . LEU B 1 252 ? -9.829 -7.187 27.270 1.00 45.68 232 LEU B C 1
ATOM 4281 O O . LEU B 1 252 ? -8.975 -6.794 26.485 1.00 47.24 232 LEU B O 1
ATOM 4286 N N . CYS B 1 253 ? -11.068 -6.683 27.294 1.00 47.79 233 CYS B N 1
ATOM 4287 C CA . CYS B 1 253 ? -11.497 -5.588 26.396 1.00 49.86 233 CYS B CA 1
ATOM 4288 C C . CYS B 1 253 ? -11.581 -4.307 27.235 1.00 49.34 233 CYS B C 1
ATOM 4289 O O . CYS B 1 253 ? -11.273 -3.217 26.752 1.00 49.95 233 CYS B O 1
ATOM 4292 N N . ASP B 1 254 ? -11.987 -4.447 28.494 1.00 47.83 234 ASP B N 1
ATOM 4293 C CA . ASP B 1 254 ? -12.126 -3.298 29.386 1.00 47.52 234 ASP B CA 1
ATOM 4294 C C . ASP B 1 254 ? -10.806 -2.590 29.698 1.00 45.14 234 ASP B C 1
ATOM 4295 O O . ASP B 1 254 ? -10.739 -1.359 29.698 1.00 44.32 234 ASP B O 1
ATOM 4300 N N . LEU B 1 255 ? -9.752 -3.356 29.955 1.00 41.93 235 LEU B N 1
ATOM 4301 C CA . LEU B 1 255 ? -8.473 -2.747 30.280 1.00 39.12 235 LEU B CA 1
ATOM 4302 C C . LEU B 1 255 ? -7.899 -1.908 29.137 1.00 37.38 235 LEU B C 1
ATOM 4303 O O . LEU B 1 255 ? -6.912 -1.205 29.326 1.00 34.96 235 LEU B O 1
ATOM 4308 N N . PHE B 1 256 ? -8.523 -1.967 27.960 1.00 36.15 236 PHE B N 1
ATOM 4309 C CA . PHE B 1 256 ? -8.059 -1.166 26.825 1.00 36.71 236 PHE B CA 1
ATOM 4310 C C . PHE B 1 256 ? -8.815 0.159 26.723 1.00 37.34 236 PHE B C 1
ATOM 4311 O O . PHE B 1 256 ? -8.458 1.020 25.923 1.00 36.65 236 PHE B O 1
ATOM 4319 N N . LYS B 1 257 ? -9.876 0.311 27.513 1.00 38.67 237 LYS B N 1
ATOM 4320 C CA . LYS B 1 257 ? -10.646 1.549 27.520 1.00 40.74 237 LYS B CA 1
ATOM 4321 C C . LYS B 1 257 ? -9.781 2.594 28.196 1.00 43.25 237 LYS B C 1
ATOM 4322 O O . LYS B 1 257 ? -9.060 2.279 29.137 1.00 42.79 237 LYS B O 1
ATOM 4328 N N . LYS B 1 258 ? -9.828 3.832 27.719 1.00 46.13 238 LYS B N 1
ATOM 4329 C CA . LYS B 1 258 ? -9.064 4.876 28.373 1.00 49.02 238 LYS B CA 1
ATOM 4330 C C . LYS B 1 258 ? -9.820 5.027 29.686 1.00 49.29 238 LYS B C 1
ATOM 4331 O O . LYS B 1 258 ? -10.971 4.609 29.781 1.00 50.52 238 LYS B O 1
ATOM 4337 N N . SER B 1 259 ? -9.185 5.599 30.695 1.00 49.66 239 SER B N 1
ATOM 4338 C CA . SER B 1 259 ? -9.815 5.759 32.009 1.00 50.85 239 SER B CA 1
ATOM 4339 C C . SER B 1 259 ? -9.682 4.447 32.774 1.00 49.81 239 SER B C 1
ATOM 4340 O O . SER B 1 259 ? -10.094 4.344 33.929 1.00 50.38 239 SER B O 1
ATOM 4343 N N . SER B 1 260 ? -9.124 3.442 32.108 1.00 48.17 240 SER B N 1
ATOM 4344 C CA . SER B 1 260 ? -8.905 2.138 32.715 1.00 45.50 240 SER B CA 1
ATOM 4345 C C . SER B 1 260 ? -7.696 2.306 33.618 1.00 43.91 240 SER B C 1
ATOM 4346 O O . SER B 1 260 ? -6.676 2.840 33.188 1.00 44.07 240 SER B O 1
ATOM 4349 N N . HIS B 1 261 ? -7.811 1.864 34.864 1.00 42.71 241 HIS B N 1
ATOM 4350 C CA . HIS B 1 261 ? -6.715 1.983 35.819 1.00 41.34 241 HIS B CA 1
ATOM 4351 C C . HIS B 1 261 ? -5.673 0.881 35.698 1.00 38.66 241 HIS B C 1
ATOM 4352 O O . HIS B 1 261 ? -5.992 -0.252 35.351 1.00 38.33 241 HIS B O 1
ATOM 4359 N N . ASP B 1 262 ? -4.425 1.219 35.997 1.00 35.80 242 ASP B N 1
ATOM 4360 C CA . ASP B 1 262 ? -3.337 0.250 35.918 1.00 34.44 242 ASP B CA 1
ATOM 4361 C C . ASP B 1 262 ? -3.339 -0.763 37.046 1.00 32.88 242 ASP B C 1
ATOM 4362 O O . ASP B 1 262 ? -3.784 -0.492 38.165 1.00 33.24 242 ASP B O 1
ATOM 4367 N N . PHE B 1 263 ? -2.811 -1.937 36.746 1.00 29.64 243 PHE B N 1
ATOM 4368 C CA . PHE B 1 263 ? -2.733 -2.983 37.737 1.00 27.98 243 PHE B CA 1
ATOM 4369 C C . PHE B 1 263 ? -1.732 -4.008 37.256 1.00 27.77 243 PHE B C 1
ATOM 4370 O O . PHE B 1 263 ? -1.450 -4.093 36.068 1.00 28.21 243 PHE B O 1
ATOM 4378 N N . SER B 1 264 ? -1.173 -4.763 38.185 1.00 27.45 244 SER B N 1
ATOM 4379 C CA . SER B 1 264 ? -0.272 -5.836 37.820 1.00 29.07 244 SER B CA 1
ATOM 4380 C C . SER B 1 264 ? -0.547 -6.964 38.797 1.00 28.37 244 SER B C 1
ATOM 4381 O O . SER B 1 264 ? -0.766 -6.749 39.996 1.00 26.84 244 SER B O 1
ATOM 4384 N N . LEU B 1 265 ? -0.598 -8.162 38.240 1.00 27.92 245 LEU B N 1
ATOM 4385 C CA . LEU B 1 265 ? -0.864 -9.373 38.981 1.00 29.01 245 LEU B CA 1
ATOM 4386 C C . LEU B 1 265 ? 0.170 -10.348 38.482 1.00 28.37 245 LEU B C 1
ATOM 4387 O O . LEU B 1 265 ? 0.324 -10.516 37.273 1.00 27.48 245 LEU B O 1
ATOM 4392 N N . SER B 1 266 ? 0.887 -10.980 39.400 1.00 27.37 246 SER B N 1
ATOM 4393 C CA . SER B 1 266 ? 1.892 -11.959 39.010 1.00 28.01 246 SER B CA 1
ATOM 4394 C C . SER B 1 266 ? 2.103 -12.983 40.109 1.00 28.14 246 SER B C 1
ATOM 4395 O O . SER B 1 266 ? 1.771 -12.761 41.271 1.00 29.60 246 SER B O 1
ATOM 4398 N N . CYS B 1 267 ? 2.651 -14.121 39.737 1.00 30.03 247 CYS B N 1
ATOM 4399 C CA . CYS B 1 267 ? 2.916 -15.151 40.714 1.00 33.66 247 CYS B CA 1
ATOM 4400 C C . CYS B 1 267 ? 4.223 -15.829 40.345 1.00 33.02 247 CYS B C 1
ATOM 4401 O O . CYS B 1 267 ? 4.365 -16.370 39.258 1.00 30.54 247 CYS B O 1
ATOM 4404 N N . ILE B 1 268 ? 5.184 -15.785 41.253 1.00 35.04 248 ILE B N 1
ATOM 4405 C CA . ILE B 1 268 ? 6.469 -16.395 40.984 1.00 37.65 248 ILE B CA 1
ATOM 4406 C C . ILE B 1 268 ? 7.009 -17.078 42.227 1.00 36.75 248 ILE B C 1
ATOM 4407 O O . ILE B 1 268 ? 6.704 -16.671 43.346 1.00 35.78 248 ILE B O 1
ATOM 4412 N N . SER B 1 269 ? 7.809 -18.120 42.012 1.00 35.17 249 SER B N 1
ATOM 4413 C CA . SER B 1 269 ? 8.420 -18.881 43.095 1.00 34.40 249 SER B CA 1
ATOM 4414 C C . SER B 1 269 ? 9.533 -18.121 43.781 1.00 32.79 249 SER B C 1
ATOM 4415 O O . SER B 1 269 ? 10.274 -17.399 43.141 1.00 34.55 249 SER B O 1
ATOM 4418 N N . HIS B 1 270 ? 9.647 -18.275 45.089 1.00 32.15 250 HIS B N 1
ATOM 4419 C CA . HIS B 1 270 ? 10.747 -17.653 45.814 1.00 31.51 250 HIS B CA 1
ATOM 4420 C C . HIS B 1 270 ? 11.034 -18.497 47.046 1.00 31.90 250 HIS B C 1
ATOM 4421 O O . HIS B 1 270 ? 10.216 -19.331 47.439 1.00 32.28 250 HIS B O 1
ATOM 4428 N N . THR B 1 271 ? 12.190 -18.289 47.662 1.00 31.94 251 THR B N 1
ATOM 4429 C CA . THR B 1 271 ? 12.567 -19.118 48.798 1.00 31.54 251 THR B CA 1
ATOM 4430 C C . THR B 1 271 ? 12.905 -18.391 50.092 1.00 32.53 251 THR B C 1
ATOM 4431 O O . THR B 1 271 ? 14.033 -18.475 50.567 1.00 35.20 251 THR B O 1
ATOM 4435 N N . PRO B 1 272 ? 11.936 -17.682 50.692 1.00 32.71 252 PRO B N 1
ATOM 4436 C CA . PRO B 1 272 ? 12.227 -16.968 51.945 1.00 32.54 252 PRO B CA 1
ATOM 4437 C C . PRO B 1 272 ? 12.521 -17.911 53.106 1.00 33.45 252 PRO B C 1
ATOM 4438 O O . PRO B 1 272 ? 12.019 -19.035 53.140 1.00 33.88 252 PRO B O 1
ATOM 4442 N N . ASP B 1 273 ? 13.335 -17.441 54.047 1.00 33.95 253 ASP B N 1
ATOM 4443 C CA . ASP B 1 273 ? 13.703 -18.204 55.235 1.00 36.83 253 ASP B CA 1
ATOM 4444 C C . ASP B 1 273 ? 13.932 -19.709 55.038 1.00 38.39 253 ASP B C 1
ATOM 4445 O O . ASP B 1 273 ? 13.356 -20.525 55.771 1.00 38.72 253 ASP B O 1
ATOM 4450 N N . SER B 1 274 ? 14.750 -20.086 54.055 1.00 38.49 254 SER B N 1
ATOM 4451 C CA . SER B 1 274 ? 15.058 -21.502 53.839 1.00 38.55 254 SER B CA 1
ATOM 4452 C C . SER B 1 274 ? 13.801 -22.369 53.726 1.00 36.45 254 SER B C 1
ATOM 4453 O O . SER B 1 274 ? 13.612 -23.321 54.476 1.00 37.36 254 SER B O 1
ATOM 4456 N N . ARG B 1 275 ? 12.967 -22.062 52.745 1.00 35.36 255 ARG B N 1
ATOM 4457 C CA . ARG B 1 275 ? 11.707 -22.760 52.573 1.00 33.36 255 ARG B CA 1
ATOM 4458 C C . ARG B 1 275 ? 11.146 -22.375 51.200 1.00 32.84 255 ARG B C 1
ATOM 4459 O O . ARG B 1 275 ? 11.380 -21.265 50.732 1.00 34.38 255 ARG B O 1
ATOM 4467 N N . ASN B 1 276 ? 10.437 -23.283 50.534 1.00 32.24 256 ASN B N 1
ATOM 4468 C CA . ASN B 1 276 ? 9.885 -22.973 49.210 1.00 33.19 256 ASN B CA 1
ATOM 4469 C C . ASN B 1 276 ? 8.491 -22.362 49.288 1.00 31.85 256 ASN B C 1
ATOM 4470 O O . ASN B 1 276 ? 7.622 -22.874 49.977 1.00 33.00 256 ASN B O 1
ATOM 4475 N N . MET B 1 277 ? 8.292 -21.259 48.578 1.00 29.85 257 MET B N 1
ATOM 4476 C CA . MET B 1 277 ? 7.016 -20.554 48.593 1.00 30.03 257 MET B CA 1
ATOM 4477 C C . MET B 1 277 ? 6.672 -20.034 47.206 1.00 28.89 257 MET B C 1
ATOM 4478 O O . MET B 1 277 ? 7.513 -20.007 46.299 1.00 29.93 257 MET B O 1
ATOM 4483 N N . ARG B 1 278 ? 5.424 -19.626 47.044 1.00 26.77 258 ARG B N 1
ATOM 4484 C CA . ARG B 1 278 ? 4.997 -19.021 45.796 1.00 26.18 258 ARG B CA 1
ATOM 4485 C C . ARG B 1 278 ? 4.406 -17.695 46.247 1.00 26.12 258 ARG B C 1
ATOM 4486 O O . ARG B 1 278 ? 3.709 -17.612 47.269 1.00 24.88 258 ARG B O 1
ATOM 4494 N N . ALA B 1 279 ? 4.740 -16.639 45.524 1.00 25.51 259 ALA B N 1
ATOM 4495 C CA . ALA B 1 279 ? 4.256 -15.330 45.893 1.00 24.83 259 ALA B CA 1
ATOM 4496 C C . ALA B 1 279 ? 3.326 -14.750 44.867 1.00 24.56 259 ALA B C 1
ATOM 4497 O O . ALA B 1 279 ? 3.667 -14.630 43.687 1.00 26.13 259 ALA B O 1
ATOM 4499 N N . LEU B 1 280 ? 2.130 -14.423 45.329 1.00 24.38 260 LEU B N 1
ATOM 4500 C CA . LEU B 1 280 ? 1.134 -13.790 44.495 1.00 23.49 260 LEU B CA 1
ATOM 4501 C C . LEU B 1 280 ? 1.401 -12.315 44.755 1.00 22.81 260 LEU B C 1
ATOM 4502 O O . LEU B 1 280 ? 1.457 -11.896 45.910 1.00 19.84 260 LEU B O 1
ATOM 4507 N N . VAL B 1 281 ? 1.609 -11.540 43.698 1.00 22.50 261 VAL B N 1
ATOM 4508 C CA . VAL B 1 281 ? 1.854 -10.113 43.862 1.00 24.40 261 VAL B CA 1
ATOM 4509 C C . VAL B 1 281 ? 0.833 -9.305 43.068 1.00 25.66 261 VAL B C 1
ATOM 4510 O O . VAL B 1 281 ? 0.725 -9.434 41.836 1.00 25.34 261 VAL B O 1
ATOM 4514 N N . VAL B 1 282 ? 0.079 -8.479 43.783 1.00 25.81 262 VAL B N 1
ATOM 4515 C CA . VAL B 1 282 ? -0.954 -7.653 43.169 1.00 27.52 262 VAL B CA 1
ATOM 4516 C C . VAL B 1 282 ? -0.581 -6.195 43.310 1.00 29.71 262 VAL B C 1
ATOM 4517 O O . VAL B 1 282 ? -0.090 -5.766 44.347 1.00 31.32 262 VAL B O 1
ATOM 4521 N N . ASP B 1 283 ? -0.826 -5.420 42.271 1.00 32.28 263 ASP B N 1
ATOM 4522 C CA . ASP B 1 283 ? -0.499 -4.006 42.326 1.00 34.01 263 ASP B CA 1
ATOM 4523 C C . ASP B 1 283 ? -1.510 -3.260 41.468 1.00 33.14 263 ASP B C 1
ATOM 4524 O O . ASP B 1 283 ? -1.993 -3.797 40.478 1.00 33.75 263 ASP B O 1
ATOM 4529 N N . GLY B 1 284 ? -1.832 -2.032 41.850 1.00 32.71 264 GLY B N 1
ATOM 4530 C CA . GLY B 1 284 ? -2.777 -1.253 41.074 1.00 31.95 264 GLY B CA 1
ATOM 4531 C C . GLY B 1 284 ? -4.205 -1.425 41.539 1.00 32.55 264 GLY B C 1
ATOM 4532 O O . GLY B 1 284 ? -4.451 -1.687 42.711 1.00 32.40 264 GLY B O 1
ATOM 4533 N N . GLU B 1 285 ? -5.149 -1.285 40.618 1.00 33.35 265 GLU B N 1
ATOM 4534 C CA . GLU B 1 285 ? -6.555 -1.414 40.960 1.00 35.99 265 GLU B CA 1
ATOM 4535 C C . GLU B 1 285 ? -7.281 -2.209 39.885 1.00 36.61 265 GLU B C 1
ATOM 4536 O O . GLU B 1 285 ? -6.931 -2.147 38.712 1.00 39.37 265 GLU B O 1
ATOM 4542 N N . LEU B 1 286 ? -8.295 -2.955 40.294 1.00 35.92 266 LEU B N 1
ATOM 4543 C CA . LEU B 1 286 ? -9.075 -3.766 39.375 1.00 35.54 266 LEU B CA 1
ATOM 4544 C C . LEU B 1 286 ? -10.532 -3.305 39.474 1.00 35.47 266 LEU B C 1
ATOM 4545 O O . LEU B 1 286 ? -10.909 -2.639 40.428 1.00 34.99 266 LEU B O 1
ATOM 4550 N N . MET B 1 287 ? -11.342 -3.649 38.479 1.00 37.31 267 MET B N 1
ATOM 4551 C CA . MET B 1 287 ? -12.758 -3.295 38.476 1.00 38.65 267 MET B CA 1
ATOM 4552 C C . MET B 1 287 ? -13.472 -4.258 39.421 1.00 38.53 267 MET B C 1
ATOM 4553 O O . MET B 1 287 ? -13.175 -5.454 39.440 1.00 39.40 267 MET B O 1
ATOM 4558 N N . PRO B 1 288 ? -14.423 -3.755 40.217 1.00 37.46 268 PRO B N 1
ATOM 4559 C CA . PRO B 1 288 ? -15.158 -4.610 41.156 1.00 37.93 268 PRO B CA 1
ATOM 4560 C C . PRO B 1 288 ? -15.662 -5.912 40.538 1.00 38.26 268 PRO B C 1
ATOM 4561 O O . PRO B 1 288 ? -15.669 -6.947 41.185 1.00 39.88 268 PRO B O 1
ATOM 4565 N N . ASP B 1 289 ? -16.073 -5.852 39.280 1.00 39.48 269 ASP B N 1
ATOM 4566 C CA . ASP B 1 289 ? -16.592 -7.014 38.570 1.00 40.80 269 ASP B CA 1
ATOM 4567 C C . ASP B 1 289 ? -15.583 -8.155 38.479 1.00 39.78 269 ASP B C 1
ATOM 4568 O O . ASP B 1 289 ? -15.944 -9.294 38.153 1.00 40.04 269 ASP B O 1
ATOM 4573 N N . THR B 1 290 ? -14.317 -7.863 38.743 1.00 36.78 270 THR B N 1
ATOM 4574 C CA . THR B 1 290 ? -13.317 -8.918 38.673 1.00 34.70 270 THR B CA 1
ATOM 4575 C C . THR B 1 290 ? -13.471 -9.881 39.844 1.00 33.04 270 THR B C 1
ATOM 4576 O O . THR B 1 290 ? -13.063 -11.030 39.746 1.00 33.46 270 THR B O 1
ATOM 4580 N N . ILE B 1 291 ? -14.075 -9.423 40.940 1.00 31.24 271 ILE B N 1
ATOM 4581 C CA . ILE B 1 291 ? -14.241 -10.276 42.114 1.00 30.95 271 ILE B CA 1
ATOM 4582 C C . ILE B 1 291 ? -15.674 -10.604 42.529 1.00 32.21 271 ILE B C 1
ATOM 4583 O O . ILE B 1 291 ? -15.896 -11.124 43.627 1.00 32.57 271 ILE B O 1
ATOM 4588 N N . HIS B 1 292 ? -16.646 -10.322 41.668 1.00 33.13 272 HIS B N 1
ATOM 4589 C CA . HIS B 1 292 ? -18.030 -10.617 42.014 1.00 33.60 272 HIS B CA 1
ATOM 4590 C C . HIS B 1 292 ? -18.223 -12.093 42.360 1.00 32.73 272 HIS B C 1
ATOM 4591 O O . HIS B 1 292 ? -18.798 -12.406 43.402 1.00 34.31 272 HIS B O 1
ATOM 4598 N N . LYS B 1 293 ? -17.746 -13.001 41.510 1.00 31.59 273 LYS B N 1
ATOM 4599 C CA . LYS B 1 293 ? -17.898 -14.430 41.795 1.00 32.68 273 LYS B CA 1
ATOM 4600 C C . LYS B 1 293 ? -17.183 -14.835 43.072 1.00 30.11 273 LYS B C 1
ATOM 4601 O O . LYS B 1 293 ? -17.721 -15.592 43.868 1.00 30.73 273 LYS B O 1
ATOM 4607 N N . ILE B 1 294 ? -15.973 -14.333 43.278 1.00 28.47 274 ILE B N 1
ATOM 4608 C CA . ILE B 1 294 ? -15.234 -14.683 44.489 1.00 28.57 274 ILE B CA 1
ATOM 4609 C C . ILE B 1 294 ? -16.040 -14.293 45.712 1.00 28.41 274 ILE B C 1
ATOM 4610 O O . ILE B 1 294 ? -16.156 -15.066 46.653 1.00 27.31 274 ILE B O 1
ATOM 4615 N N . GLU B 1 295 ? -16.609 -13.090 45.694 1.00 30.86 275 GLU B N 1
ATOM 4616 C CA . GLU B 1 295 ? -17.390 -12.624 46.838 1.00 32.98 275 GLU B CA 1
ATOM 4617 C C . GLU B 1 295 ? -18.661 -13.448 47.040 1.00 33.02 275 GLU B C 1
ATOM 4618 O O . GLU B 1 295 ? -19.021 -13.791 48.175 1.00 31.06 275 GLU B O 1
ATOM 4624 N N . ARG B 1 296 ? -19.322 -13.784 45.937 1.00 32.70 276 ARG B N 1
ATOM 4625 C CA . ARG B 1 296 ? -20.550 -14.555 46.001 1.00 33.95 276 ARG B CA 1
ATOM 4626 C C . ARG B 1 296 ? -20.267 -15.938 46.560 1.00 32.30 276 ARG B C 1
ATOM 4627 O O . ARG B 1 296 ? -21.014 -16.434 47.408 1.00 32.44 276 ARG B O 1
ATOM 4635 N N . GLN B 1 297 ? -19.178 -16.548 46.100 1.00 29.60 277 GLN B N 1
ATOM 4636 C CA . GLN B 1 297 ? -18.800 -17.883 46.554 1.00 27.54 277 GLN B CA 1
ATOM 4637 C C . GLN B 1 297 ? -18.395 -17.925 48.010 1.00 26.74 277 GLN B C 1
ATOM 4638 O O . GLN B 1 297 ? -18.625 -18.917 48.687 1.00 28.35 277 GLN B O 1
ATOM 4644 N N . ILE B 1 298 ? -17.776 -16.857 48.494 1.00 26.44 278 ILE B N 1
ATOM 4645 C CA . ILE B 1 298 ? -17.381 -16.809 49.887 1.00 25.95 278 ILE B CA 1
ATOM 4646 C C . ILE B 1 298 ? -18.629 -16.566 50.736 1.00 28.48 278 ILE B C 1
ATOM 4647 O O . ILE B 1 298 ? -18.780 -17.166 51.805 1.00 29.52 278 ILE B O 1
ATOM 4652 N N . GLU B 1 299 ? -19.527 -15.698 50.258 1.00 28.89 279 GLU B N 1
ATOM 4653 C CA . GLU B 1 299 ? -20.759 -15.396 50.994 1.00 29.13 279 GLU B CA 1
ATOM 4654 C C . GLU B 1 299 ? -21.595 -16.653 51.143 1.00 28.06 279 GLU B C 1
ATOM 4655 O O . GLU B 1 299 ? -22.036 -16.986 52.240 1.00 28.33 279 GLU B O 1
ATOM 4661 N N . PHE B 1 300 ? -21.814 -17.358 50.043 1.00 27.26 280 PHE B N 1
ATOM 4662 C CA . PHE B 1 300 ? -22.608 -18.561 50.126 1.00 28.42 280 PHE B CA 1
ATOM 4663 C C . PHE B 1 300 ? -22.036 -19.522 51.143 1.00 30.65 280 PHE B C 1
ATOM 4664 O O . PHE B 1 300 ? -22.770 -20.152 51.896 1.00 32.14 280 PHE B O 1
ATOM 4672 N N . GLN B 1 301 ? -20.716 -19.633 51.171 1.00 31.69 281 GLN B N 1
ATOM 4673 C CA . GLN B 1 301 ? -20.082 -20.555 52.092 1.00 31.08 281 GLN B CA 1
ATOM 4674 C C . GLN B 1 301 ? -20.201 -20.171 53.562 1.00 31.37 281 GLN B C 1
ATOM 4675 O O . GLN B 1 301 ? -20.495 -21.013 54.396 1.00 33.44 281 GLN B O 1
ATOM 4681 N N . THR B 1 302 ? -19.968 -18.904 53.888 1.00 32.31 282 THR B N 1
ATOM 4682 C CA . THR B 1 302 ? -20.039 -18.437 55.285 1.00 31.21 282 THR B CA 1
ATOM 4683 C C . THR B 1 302 ? -21.460 -18.081 55.684 1.00 30.66 282 THR B C 1
ATOM 4684 O O . THR B 1 302 ? -21.774 -17.997 56.871 1.00 28.32 282 THR B O 1
ATOM 4688 N N . GLY B 1 303 ? -22.306 -17.857 54.679 1.00 30.54 283 GLY B N 1
ATOM 4689 C CA . GLY B 1 303 ? -23.678 -17.480 54.938 1.00 30.10 283 GLY B CA 1
ATOM 4690 C C . GLY B 1 303 ? -23.714 -16.109 55.586 1.00 30.55 283 GLY B C 1
ATOM 4691 O O . GLY B 1 303 ? -24.666 -15.761 56.286 1.00 31.37 283 GLY B O 1
ATOM 4692 N N . ILE B 1 304 ? -22.665 -15.328 55.353 1.00 29.81 284 ILE B N 1
ATOM 4693 C CA . ILE B 1 304 ? -22.562 -13.991 55.914 1.00 29.90 284 ILE B CA 1
ATOM 4694 C C . ILE B 1 304 ? -22.453 -13.026 54.755 1.00 31.73 284 ILE B C 1
ATOM 4695 O O . ILE B 1 304 ? -21.543 -13.136 53.940 1.00 32.06 284 ILE B O 1
ATOM 4700 N N . SER B 1 305 ? -23.381 -12.081 54.671 1.00 34.11 285 SER B N 1
ATOM 4701 C CA . SER B 1 305 ? -23.357 -11.107 53.588 1.00 36.40 285 SER B CA 1
ATOM 4702 C C . SER B 1 305 ? -24.158 -9.858 53.927 1.00 37.85 285 SER B C 1
ATOM 4703 O O . SER B 1 305 ? -24.956 -9.851 54.862 1.00 39.83 285 SER B O 1
ATOM 4706 N N . PRO B 1 306 ? -23.938 -8.771 53.179 1.00 39.01 286 PRO B N 1
ATOM 4707 C CA . PRO B 1 306 ? -22.993 -8.676 52.062 1.00 39.42 286 PRO B CA 1
ATOM 4708 C C . PRO B 1 306 ? -21.587 -8.320 52.540 1.00 38.31 286 PRO B C 1
ATOM 4709 O O . PRO B 1 306 ? -21.429 -7.707 53.601 1.00 37.78 286 PRO B O 1
ATOM 4713 N N . ILE B 1 307 ? -20.571 -8.707 51.769 1.00 37.79 287 ILE B N 1
ATOM 4714 C CA . ILE B 1 307 ? -19.193 -8.389 52.139 1.00 37.49 287 ILE B CA 1
ATOM 4715 C C . ILE B 1 307 ? -18.553 -7.373 51.197 1.00 37.64 287 ILE B C 1
ATOM 4716 O O . ILE B 1 307 ? -17.417 -6.957 51.409 1.00 37.06 287 ILE B O 1
ATOM 4721 N N . ASN B 1 308 ? -19.285 -6.963 50.164 1.00 37.54 288 ASN B N 1
ATOM 4722 C CA . ASN B 1 308 ? -18.770 -5.964 49.235 1.00 38.96 288 ASN B CA 1
ATOM 4723 C C . ASN B 1 308 ? -18.682 -4.599 49.926 1.00 40.05 288 ASN B C 1
ATOM 4724 O O . ASN B 1 308 ? -18.077 -3.665 49.400 1.00 41.48 288 ASN B O 1
ATOM 4729 N N . ILE B 1 309 ? -19.292 -4.488 51.101 1.00 41.17 289 ILE B N 1
ATOM 4730 C CA . ILE B 1 309 ? -19.270 -3.241 51.851 1.00 42.73 289 ILE B CA 1
ATOM 4731 C C . ILE B 1 309 ? -17.890 -2.992 52.470 1.00 44.61 289 ILE B C 1
ATOM 4732 O O . ILE B 1 309 ? -17.549 -1.858 52.820 1.00 43.58 289 ILE B O 1
ATOM 4737 N N . PHE B 1 310 ? -17.093 -4.055 52.584 1.00 45.47 290 PHE B N 1
ATOM 4738 C CA . PHE B 1 310 ? -15.762 -3.966 53.185 1.00 45.32 290 PHE B CA 1
ATOM 4739 C C . PHE B 1 310 ? -14.616 -3.574 52.256 1.00 44.37 290 PHE B C 1
ATOM 4740 O O . PHE B 1 310 ? -13.481 -3.390 52.709 1.00 45.19 290 PHE B O 1
ATOM 4748 N N . ARG B 1 311 ? -14.892 -3.448 50.965 1.00 41.49 291 ARG B N 1
ATOM 4749 C CA . ARG B 1 311 ? -13.842 -3.043 50.043 1.00 40.45 291 ARG B CA 1
ATOM 4750 C C . ARG B 1 311 ? -14.285 -1.822 49.246 1.00 40.51 291 ARG B C 1
ATOM 4751 O O . ARG B 1 311 ? -15.413 -1.349 49.407 1.00 38.99 291 ARG B O 1
ATOM 4759 N N . GLY B 1 312 ? -13.397 -1.307 48.400 1.00 39.81 292 GLY B N 1
ATOM 4760 C CA . GLY B 1 312 ? -13.739 -0.144 47.604 1.00 41.82 292 GLY B CA 1
ATOM 4761 C C . GLY B 1 312 ? -14.906 -0.365 46.651 1.00 43.45 292 GLY B C 1
ATOM 4762 O O . GLY B 1 312 ? -15.074 -1.457 46.102 1.00 43.80 292 GLY B O 1
ATOM 4763 N N . GLN B 1 313 ? -15.706 0.676 46.441 1.00 44.00 293 GLN B N 1
ATOM 4764 C CA . GLN B 1 313 ? -16.857 0.591 45.555 1.00 45.81 293 GLN B CA 1
ATOM 4765 C C . GLN B 1 313 ? -16.470 0.873 44.097 1.00 47.57 293 GLN B C 1
ATOM 4766 O O . GLN B 1 313 ? -17.038 0.298 43.170 1.00 47.73 293 GLN B O 1
ATOM 4772 N N . GLU B 1 314 ? -15.498 1.758 43.899 1.00 48.18 294 GLU B N 1
ATOM 4773 C CA . GLU B 1 314 ? -15.056 2.122 42.559 1.00 48.15 294 GLU B CA 1
ATOM 4774 C C . GLU B 1 314 ? -13.950 1.221 42.012 1.00 45.17 294 GLU B C 1
ATOM 4775 O O . GLU B 1 314 ? -13.990 0.830 40.852 1.00 44.70 294 GLU B O 1
ATOM 4781 N N . HIS B 1 315 ? -12.955 0.907 42.833 1.00 42.51 295 HIS B N 1
ATOM 4782 C CA . HIS B 1 315 ? -11.854 0.053 42.392 1.00 42.21 295 HIS B CA 1
ATOM 4783 C C . HIS B 1 315 ? -11.374 -0.865 43.497 1.00 39.84 295 HIS B C 1
ATOM 4784 O O . HIS B 1 315 ? -11.365 -0.483 44.657 1.00 40.40 295 HIS B O 1
ATOM 4791 N N . ILE B 1 316 ? -10.963 -2.074 43.127 1.00 38.24 296 ILE B N 1
ATOM 4792 C CA . ILE B 1 316 ? -10.468 -3.057 44.090 1.00 37.75 296 ILE B CA 1
ATOM 4793 C C . ILE B 1 316 ? -8.938 -3.051 44.131 1.00 35.60 296 ILE B C 1
ATOM 4794 O O . ILE B 1 316 ? -8.275 -3.081 43.095 1.00 36.39 296 ILE B O 1
ATOM 4799 N N . THR B 1 317 ? -8.386 -3.014 45.338 1.00 33.47 297 THR B N 1
ATOM 4800 C CA . THR B 1 317 ? -6.937 -2.972 45.537 1.00 30.55 297 THR B CA 1
ATOM 4801 C C . THR B 1 317 ? -6.309 -4.312 45.888 1.00 29.29 297 THR B C 1
ATOM 4802 O O . THR B 1 317 ? -7.000 -5.311 46.056 1.00 30.17 297 THR B O 1
ATOM 4806 N N . GLY B 1 318 ? -4.985 -4.307 46.005 1.00 27.85 298 GLY B N 1
ATOM 4807 C CA . GLY B 1 318 ? -4.256 -5.508 46.343 1.00 26.16 298 GLY B CA 1
ATOM 4808 C C . GLY B 1 318 ? -4.647 -5.985 47.720 1.00 27.65 298 GLY B C 1
ATOM 4809 O O . GLY B 1 318 ? -4.869 -7.172 47.920 1.00 27.06 298 GLY B O 1
ATOM 4810 N N . THR B 1 319 ? -4.744 -5.063 48.676 1.00 29.29 299 THR B N 1
ATOM 4811 C CA . THR B 1 319 ? -5.127 -5.432 50.037 1.00 29.27 299 THR B CA 1
ATOM 4812 C C . THR B 1 319 ? -6.520 -6.079 50.090 1.00 29.48 299 THR B C 1
ATOM 4813 O O . THR B 1 319 ? -6.743 -7.047 50.833 1.00 28.00 299 THR B O 1
ATOM 4817 N N . ASP B 1 320 ? -7.449 -5.536 49.305 1.00 28.32 300 ASP B N 1
ATOM 4818 C CA . ASP B 1 320 ? -8.807 -6.063 49.255 1.00 29.70 300 ASP B CA 1
ATOM 4819 C C . ASP B 1 320 ? -8.823 -7.491 48.754 1.00 28.78 300 ASP B C 1
ATOM 4820 O O . ASP B 1 320 ? -9.478 -8.357 49.335 1.00 28.43 300 ASP B O 1
ATOM 4825 N N . LEU B 1 321 ? -8.119 -7.720 47.650 1.00 26.89 301 LEU B N 1
ATOM 4826 C CA . LEU B 1 321 ? -8.081 -9.033 47.039 1.00 27.08 301 LEU B CA 1
ATOM 4827 C C . LEU B 1 321 ? -7.392 -10.072 47.909 1.00 27.42 301 LEU B C 1
ATOM 4828 O O . LEU B 1 321 ? -7.817 -11.226 47.968 1.00 27.17 301 LEU B O 1
ATOM 4833 N N . VAL B 1 322 ? -6.326 -9.658 48.582 1.00 28.11 302 VAL B N 1
ATOM 4834 C CA . VAL B 1 322 ? -5.576 -10.558 49.450 1.00 29.74 302 VAL B CA 1
ATOM 4835 C C . VAL B 1 322 ? -6.433 -10.924 50.656 1.00 30.07 302 VAL B C 1
ATOM 4836 O O . VAL B 1 322 ? -6.292 -12.012 51.216 1.00 29.68 302 VAL B O 1
ATOM 4840 N N . ARG B 1 323 ? -7.326 -10.014 51.041 1.00 30.39 303 ARG B N 1
ATOM 4841 C CA . ARG B 1 323 ? -8.220 -10.241 52.173 1.00 30.59 303 ARG B CA 1
ATOM 4842 C C . ARG B 1 323 ? -9.224 -11.343 51.826 1.00 29.19 303 ARG B C 1
ATOM 4843 O O . ARG B 1 323 ? -9.541 -12.193 52.657 1.00 28.55 303 ARG B O 1
ATOM 4851 N N . LEU B 1 324 ? -9.726 -11.321 50.598 1.00 26.85 304 LEU B N 1
ATOM 4852 C CA . LEU B 1 324 ? -10.673 -12.340 50.159 1.00 26.98 304 LEU B CA 1
ATOM 4853 C C . LEU B 1 324 ? -9.965 -13.676 49.951 1.00 26.19 304 LEU B C 1
ATOM 4854 O O . LEU B 1 324 ? -10.515 -14.720 50.253 1.00 27.66 304 LEU B O 1
ATOM 4859 N N . ILE B 1 325 ? -8.754 -13.641 49.413 1.00 25.74 305 ILE B N 1
ATOM 4860 C CA . ILE B 1 325 ? -8.004 -14.868 49.188 1.00 26.45 305 ILE B CA 1
ATOM 4861 C C . ILE B 1 325 ? -7.659 -15.518 50.522 1.00 25.65 305 ILE B C 1
ATOM 4862 O O . ILE B 1 325 ? -7.785 -16.726 50.696 1.00 25.54 305 ILE B O 1
ATOM 4867 N N . LEU B 1 326 ? -7.221 -14.697 51.459 1.00 25.98 306 LEU B N 1
ATOM 4868 C CA . LEU B 1 326 ? -6.846 -15.162 52.778 1.00 28.38 306 LEU B CA 1
ATOM 4869 C C . LEU B 1 326 ? -8.062 -15.836 53.424 1.00 29.29 306 LEU B C 1
ATOM 4870 O O . LEU B 1 326 ? -7.996 -16.962 53.934 1.00 26.51 306 LEU B O 1
ATOM 4875 N N . SER B 1 327 ? -9.179 -15.124 53.384 1.00 29.08 307 SER B N 1
ATOM 4876 C CA . SER B 1 327 ? -10.430 -15.604 53.942 1.00 27.88 307 SER B CA 1
ATOM 4877 C C . SER B 1 327 ? -10.837 -16.930 53.296 1.00 25.72 307 SER B C 1
ATOM 4878 O O . SER B 1 327 ? -11.218 -17.872 53.995 1.00 25.82 307 SER B O 1
ATOM 4881 N N . TRP B 1 328 ? -10.765 -17.009 51.972 1.00 21.69 308 TRP B N 1
ATOM 4882 C CA . TRP B 1 328 ? -11.102 -18.245 51.273 1.00 23.44 308 TRP B CA 1
ATOM 4883 C C . TRP B 1 328 ? -10.130 -19.379 51.663 1.00 25.08 308 TRP B C 1
ATOM 4884 O O . TRP B 1 328 ? -10.520 -20.542 51.714 1.00 24.42 308 TRP B O 1
ATOM 4895 N N . GLN B 1 329 ? -8.866 -19.032 51.920 1.00 26.28 309 GLN B N 1
ATOM 4896 C CA . GLN B 1 329 ? -7.850 -20.009 52.331 1.00 27.57 309 GLN B CA 1
ATOM 4897 C C . GLN B 1 329 ? -8.184 -20.613 53.680 1.00 26.84 309 GLN B C 1
ATOM 4898 O O . GLN B 1 329 ? -7.757 -21.711 53.987 1.00 27.04 309 GLN B O 1
ATOM 4904 N N . ILE B 1 330 ? -8.927 -19.879 54.495 1.00 27.82 310 ILE B N 1
ATOM 4905 C CA . ILE B 1 330 ? -9.310 -20.368 55.815 1.00 28.48 310 ILE B CA 1
ATOM 4906 C C . ILE B 1 330 ? -10.479 -21.345 55.687 1.00 28.67 310 ILE B C 1
ATOM 4907 O O . ILE B 1 330 ? -10.517 -22.362 56.374 1.00 29.36 310 ILE B O 1
ATOM 4912 N N . ILE B 1 331 ? -11.413 -21.050 54.790 1.00 28.47 311 ILE B N 1
ATOM 4913 C CA . ILE B 1 331 ? -12.553 -21.934 54.565 1.00 29.20 311 ILE B CA 1
ATOM 4914 C C . ILE B 1 331 ? -11.966 -23.232 54.008 1.00 28.81 311 ILE B C 1
ATOM 4915 O O . ILE B 1 331 ? -12.230 -24.335 54.503 1.00 26.73 311 ILE B O 1
ATOM 4920 N N . ASN B 1 332 ? -11.149 -23.074 52.974 1.00 29.21 312 ASN B N 1
ATOM 4921 C CA . ASN B 1 332 ? -10.496 -24.198 52.327 1.00 29.73 312 ASN B CA 1
ATOM 4922 C C . ASN B 1 332 ? -9.781 -25.057 53.366 1.00 30.22 312 ASN B C 1
ATOM 4923 O O . ASN B 1 332 ? -9.960 -26.271 53.402 1.00 30.36 312 ASN B O 1
ATOM 4928 N N . GLY B 1 333 ? -8.988 -24.414 54.220 1.00 29.74 313 GLY B N 1
ATOM 4929 C CA . GLY B 1 333 ? -8.251 -25.127 55.243 1.00 28.83 313 GLY B CA 1
ATOM 4930 C C . GLY B 1 333 ? -9.125 -25.766 56.308 1.00 31.44 313 GLY B C 1
ATOM 4931 O O . GLY B 1 333 ? -8.720 -26.737 56.949 1.00 31.56 313 GLY B O 1
ATOM 4932 N N . ARG B 1 334 ? -10.319 -25.222 56.521 1.00 32.41 314 ARG B N 1
ATOM 4933 C CA . ARG B 1 334 ? -11.224 -25.779 57.523 1.00 34.13 314 ARG B CA 1
ATOM 4934 C C . ARG B 1 334 ? -11.894 -27.024 56.955 1.00 34.36 314 ARG B C 1
ATOM 4935 O O . ARG B 1 334 ? -12.174 -27.988 57.671 1.00 34.27 314 ARG B O 1
ATOM 4943 N N . ILE B 1 335 ? -12.154 -26.986 55.658 1.00 34.20 315 ILE B N 1
ATOM 4944 C CA . ILE B 1 335 ? -12.761 -28.105 54.972 1.00 33.88 315 ILE B CA 1
ATOM 4945 C C . ILE B 1 335 ? -11.721 -29.217 54.787 1.00 36.24 315 ILE B C 1
ATOM 4946 O O . ILE B 1 335 ? -12.033 -30.403 54.906 1.00 36.75 315 ILE B O 1
ATOM 4951 N N . ALA B 1 336 ? -10.479 -28.838 54.514 1.00 36.64 316 ALA B N 1
ATOM 4952 C CA . ALA B 1 336 ? -9.437 -29.834 54.338 1.00 39.71 316 ALA B CA 1
ATOM 4953 C C . ALA B 1 336 ? -9.290 -30.619 55.637 1.00 43.30 316 ALA B C 1
ATOM 4954 O O . ALA B 1 336 ? -8.936 -31.798 55.638 1.00 43.91 316 ALA B O 1
ATOM 4956 N N . LEU B 1 337 ? -9.583 -29.950 56.745 1.00 45.79 317 LEU B N 1
ATOM 4957 C CA . LEU B 1 337 ? -9.453 -30.552 58.056 1.00 47.58 317 LEU B CA 1
ATOM 4958 C C . LEU B 1 337 ? -10.560 -31.544 58.374 1.00 49.14 317 LEU B C 1
ATOM 4959 O O . LEU B 1 337 ? -10.336 -32.496 59.115 1.00 49.46 317 LEU B O 1
ATOM 4964 N N . SER B 1 338 ? -11.755 -31.331 57.829 1.00 51.02 318 SER B N 1
ATOM 4965 C CA . SER B 1 338 ? -12.851 -32.260 58.096 1.00 52.95 318 SER B CA 1
ATOM 4966 C C . SER B 1 338 ? -12.495 -33.591 57.440 1.00 54.60 318 SER B C 1
ATOM 4967 O O . SER B 1 338 ? -12.970 -34.653 57.845 1.00 54.12 318 SER B O 1
ATOM 4970 N N . ASN B 1 339 ? -11.655 -33.511 56.412 1.00 56.63 319 ASN B N 1
ATOM 4971 C CA . ASN B 1 339 ? -11.205 -34.686 55.677 1.00 58.73 319 ASN B CA 1
ATOM 4972 C C . ASN B 1 339 ? -10.045 -35.329 56.444 1.00 59.93 319 ASN B C 1
ATOM 4973 O O . ASN B 1 339 ? -8.925 -35.409 55.889 1.00 59.59 319 ASN B O 1
#

Organism: Methanospirillum hungatei JF-1 (strain ATCC 27890 / DSM 864 / NBRC 100397 / JF-1) (NCBI:txid323259)

Secondary structure (DSSP, 8-state):
-HHHHTSS----EEEEEE--TTSSHHHHHHHHHHHH-TTTEEEEEGGGGBSS-HHHHHHHT--TTSGGGB-HHHHHHHHHHHHHT--EEE--EETTTTEE---EEE---SEEEEEES-TT-SHHHHTT-SEEEEE---HHHHHHHHHTT--HHHHHHHHHHHHIIIIIGGGGGG-SEEEEEEE-SS-TTHHHHH--EEEEEEEE-----SS--EEEEETTGGGSTTPPPEEEEEEEE-GGG--EEEEEEEEEE-GGGGHHHHHHHHHHH-----GGGS-SS-EEHHHHHHHHHHHHHHHHHHHHT-/----HHHHHHS--PPEEEEEEE-TTSSHHHHHHHHHHHH-TTTEEEEEGGGGBSS-HHHHHHHT--TTSGGGB-HHHHHHHHHHHHTT--EEE--B---B---EEE---SEEEEEES-TT-SHHHHTT-SEEEEE---HHHHHHHHHHH--TTHHHHHHHHHHHHHHTGGGGGG-SEEEEEEEBTTBTTHHHHS--EEEEEEE------SS--EEEEETTGGGSTTPPPEEEEEEEE-TTSS-EEEEEEEE-B-GGGSHHHHHHHHHHHT----GGGS-SS-B-HHHHHHHHHHHHHHHHHHHHH-